Protein AF-A0A365TZ53-F1 (afdb_monomer_lite)

pLDDT: mean 86.28, std 13.69, range [28.16, 98.56]

Structure (mmCIF, N/CA/C/O backbone):
data_AF-A0A365TZ53-F1
#
_entry.id   AF-A0A365TZ53-F1
#
loop_
_atom_site.group_PDB
_atom_site.id
_atom_site.type_symbol
_atom_site.label_atom_id
_atom_site.label_alt_id
_atom_site.label_comp_id
_atom_site.label_asym_id
_atom_site.label_entity_id
_atom_site.label_seq_id
_atom_site.pdbx_PDB_ins_code
_atom_site.Cartn_x
_atom_site.Cartn_y
_atom_site.Cartn_z
_atom_site.occupancy
_atom_site.B_iso_or_equiv
_atom_site.auth_seq_id
_atom_site.auth_comp_id
_atom_site.auth_asym_id
_atom_site.auth_atom_id
_atom_site.pdbx_PDB_model_num
ATOM 1 N N . MET A 1 1 ? 43.943 -2.131 -3.202 1.00 37.88 1 MET A N 1
ATOM 2 C CA . MET A 1 1 ? 43.616 -3.033 -2.078 1.00 37.88 1 MET A CA 1
ATOM 3 C C . MET A 1 1 ? 43.743 -2.268 -0.768 1.00 37.88 1 MET A C 1
ATOM 5 O O . MET A 1 1 ? 44.854 -2.042 -0.313 1.00 37.88 1 MET A O 1
ATOM 9 N N . ALA A 1 2 ? 42.610 -1.865 -0.199 1.00 28.16 2 ALA A N 1
ATOM 10 C CA . ALA A 1 2 ? 42.434 -1.508 1.206 1.00 28.16 2 ALA A CA 1
ATOM 11 C C . ALA A 1 2 ? 41.102 -2.159 1.601 1.00 28.16 2 ALA A C 1
ATOM 13 O O . ALA A 1 2 ? 40.109 -1.973 0.902 1.00 28.16 2 ALA A O 1
ATOM 14 N N . GLY A 1 3 ? 41.102 -3.042 2.599 1.00 33.34 3 GLY A N 1
ATOM 15 C CA . GLY A 1 3 ? 39.885 -3.739 3.009 1.00 33.34 3 GLY A CA 1
ATOM 16 C C . GLY A 1 3 ? 38.902 -2.746 3.621 1.00 33.34 3 GLY A C 1
ATOM 17 O O . GLY A 1 3 ? 39.267 -2.053 4.568 1.00 33.34 3 GLY A O 1
ATOM 18 N N . ASN A 1 4 ? 37.674 -2.677 3.098 1.00 44.00 4 ASN A N 1
ATOM 19 C CA . ASN A 1 4 ? 36.584 -1.937 3.734 1.00 44.00 4 ASN A CA 1
ATOM 20 C C . ASN A 1 4 ? 36.243 -2.628 5.057 1.00 44.00 4 ASN A C 1
ATOM 22 O O . ASN A 1 4 ? 35.472 -3.585 5.094 1.00 44.00 4 ASN A O 1
ATOM 26 N N . GLY A 1 5 ? 36.868 -2.185 6.144 1.00 55.41 5 GLY A N 1
ATOM 27 C CA . GLY A 1 5 ? 36.480 -2.622 7.473 1.00 55.41 5 GLY A CA 1
ATOM 28 C C . GLY A 1 5 ? 35.116 -2.034 7.839 1.00 55.41 5 GLY A C 1
ATOM 29 O O . GLY A 1 5 ? 34.818 -0.883 7.527 1.00 55.41 5 GLY A O 1
ATOM 30 N N . HIS A 1 6 ? 34.272 -2.832 8.487 1.00 67.75 6 HIS A N 1
ATOM 31 C CA . HIS A 1 6 ? 32.949 -2.399 8.942 1.00 67.75 6 HIS A CA 1
ATOM 32 C C . HIS A 1 6 ? 32.970 -2.072 10.442 1.00 67.75 6 HIS A C 1
ATOM 34 O O . HIS A 1 6 ? 33.691 -2.703 11.220 1.00 67.75 6 HIS A O 1
ATOM 40 N N . TYR A 1 7 ? 32.157 -1.097 10.851 1.00 76.75 7 TYR A N 1
ATOM 41 C CA . TYR A 1 7 ? 31.956 -0.717 12.251 1.00 76.75 7 TYR A CA 1
ATOM 42 C C . TYR A 1 7 ? 30.793 -1.504 12.872 1.00 76.75 7 TYR A C 1
ATOM 44 O O . TYR A 1 7 ? 29.773 -1.740 12.225 1.00 76.75 7 TYR A O 1
ATOM 52 N N . ASP A 1 8 ? 30.941 -1.918 14.132 1.00 81.62 8 ASP A N 1
ATOM 53 C CA . ASP A 1 8 ? 29.906 -2.639 14.881 1.00 81.62 8 ASP A CA 1
ATOM 54 C C . ASP A 1 8 ? 28.894 -1.648 15.485 1.00 81.62 8 ASP A C 1
ATOM 56 O O . ASP A 1 8 ? 29.229 -0.856 16.367 1.00 81.62 8 ASP A O 1
ATOM 60 N N . ALA A 1 9 ? 27.647 -1.696 15.011 1.00 81.69 9 ALA A N 1
ATOM 61 C CA . ALA A 1 9 ? 26.594 -0.768 15.417 1.00 81.69 9 ALA A CA 1
ATOM 62 C C . ALA A 1 9 ? 26.295 -0.794 16.923 1.00 81.69 9 ALA A C 1
ATOM 64 O O . ALA A 1 9 ? 26.069 0.258 17.525 1.00 81.69 9 ALA A O 1
ATOM 65 N N . ASP A 1 10 ? 26.306 -1.972 17.546 1.00 82.69 10 ASP A N 1
ATOM 66 C CA . ASP A 1 10 ? 26.001 -2.105 18.971 1.00 82.69 10 ASP A CA 1
ATOM 67 C C . ASP A 1 10 ? 27.149 -1.561 19.815 1.00 82.69 10 ASP A C 1
ATOM 69 O O . ASP A 1 10 ? 26.932 -0.916 20.847 1.00 82.69 10 ASP A O 1
ATOM 73 N N . ARG A 1 11 ? 28.382 -1.737 19.330 1.00 85.19 11 ARG A N 1
ATOM 74 C CA . ARG A 1 11 ? 29.566 -1.146 19.949 1.00 85.19 11 ARG A CA 1
ATOM 75 C C . ARG A 1 11 ? 29.538 0.378 19.884 1.00 85.19 11 ARG A C 1
ATOM 77 O O . ARG A 1 11 ? 29.739 1.019 20.915 1.00 85.19 11 ARG A O 1
ATOM 84 N N . ILE A 1 12 ? 29.223 0.952 18.721 1.00 89.00 12 ILE A N 1
ATOM 85 C CA . ILE A 1 12 ? 29.083 2.407 18.558 1.00 89.00 12 ILE A CA 1
ATOM 86 C C . ILE A 1 12 ? 27.975 2.953 19.466 1.00 89.00 12 ILE A C 1
ATOM 88 O O . ILE A 1 12 ? 28.206 3.904 20.211 1.00 89.00 12 ILE A O 1
ATOM 92 N N . ARG A 1 13 ? 26.801 2.311 19.513 1.00 90.31 13 ARG A N 1
ATOM 93 C CA . ARG A 1 13 ? 25.719 2.716 20.430 1.00 90.31 13 ARG A CA 1
ATOM 94 C C . ARG A 1 13 ? 26.116 2.627 21.898 1.00 90.31 13 ARG A C 1
ATOM 96 O O . ARG A 1 13 ? 25.685 3.451 22.700 1.00 90.31 13 ARG A O 1
ATOM 103 N N . GLN A 1 14 ? 26.941 1.652 22.269 1.00 89.44 14 GLN A N 1
ATOM 104 C CA . GLN A 1 14 ? 27.457 1.551 23.630 1.00 89.44 14 GLN A CA 1
ATOM 105 C C . GLN A 1 14 ? 28.430 2.694 23.958 1.00 89.44 14 GLN A C 1
ATOM 107 O O . GLN A 1 14 ? 28.375 3.228 25.067 1.00 89.44 14 GLN A O 1
ATOM 112 N N . LEU A 1 15 ? 29.279 3.106 23.010 1.00 91.44 15 LEU A N 1
ATOM 113 C CA . LEU A 1 15 ? 30.149 4.277 23.168 1.00 91.44 15 LEU A CA 1
ATOM 114 C C . LEU A 1 15 ? 29.340 5.573 23.309 1.00 91.44 15 LEU A C 1
ATOM 116 O O . LEU A 1 15 ? 29.711 6.430 24.113 1.00 91.44 15 LEU A O 1
ATOM 120 N N . LEU A 1 16 ? 28.212 5.682 22.602 1.00 92.75 16 LEU A N 1
ATOM 121 C CA . LEU A 1 16 ? 27.278 6.815 22.652 1.00 92.75 16 LEU A CA 1
ATOM 122 C C . LEU A 1 16 ? 26.407 6.874 23.920 1.00 92.75 16 LEU A C 1
ATOM 124 O O . LEU A 1 16 ? 25.492 7.684 23.992 1.00 92.75 16 LEU A O 1
ATOM 128 N N . LYS A 1 17 ? 26.699 6.066 24.946 1.00 89.50 17 LYS A N 1
ATOM 129 C CA . LYS A 1 17 ? 26.143 6.246 26.301 1.00 89.50 17 LYS A CA 1
ATOM 130 C C . LYS A 1 17 ? 27.021 7.117 27.200 1.00 89.50 17 LYS A C 1
ATOM 132 O O . LYS A 1 17 ? 26.590 7.509 28.281 1.00 89.50 17 LYS A O 1
ATOM 137 N N . SER A 1 18 ? 28.260 7.390 26.786 1.00 92.38 18 SER A N 1
ATOM 138 C CA . SER A 1 18 ? 29.190 8.250 27.520 1.00 92.38 18 SER A CA 1
ATOM 139 C C . SER A 1 18 ? 28.949 9.717 27.172 1.00 92.38 18 SER A C 1
ATOM 141 O O . SER A 1 18 ? 29.018 10.080 26.000 1.00 92.38 18 SER A O 1
ATOM 143 N N . GLU A 1 19 ? 28.748 10.572 28.181 1.00 91.75 19 GLU A N 1
ATOM 144 C CA . GLU A 1 19 ? 28.551 12.021 27.995 1.00 91.75 19 GLU A CA 1
ATOM 145 C C . GLU A 1 19 ? 29.673 12.651 27.148 1.00 91.75 19 GLU A C 1
ATOM 147 O O . GLU A 1 19 ? 29.397 13.478 26.284 1.00 91.75 19 GLU A O 1
ATOM 152 N N . GLY A 1 20 ? 30.930 12.230 27.334 1.00 92.19 20 GLY A N 1
ATOM 153 C CA . GLY A 1 20 ? 32.063 12.757 26.564 1.00 92.19 20 GLY A CA 1
ATOM 154 C C . GLY A 1 20 ? 32.013 12.404 25.074 1.00 92.19 20 GLY A C 1
ATOM 155 O O . GLY A 1 20 ? 32.327 13.240 24.231 1.00 92.19 20 GLY A O 1
ATOM 156 N N . ASN A 1 21 ? 31.567 11.191 24.740 1.00 95.44 21 ASN A N 1
ATOM 157 C CA . ASN A 1 21 ? 31.425 10.756 23.348 1.00 95.44 21 ASN A CA 1
ATOM 158 C C . ASN A 1 21 ? 30.207 11.400 22.688 1.00 95.44 21 ASN A C 1
ATOM 160 O O . ASN A 1 21 ? 30.289 11.830 21.544 1.00 95.44 21 ASN A O 1
ATOM 164 N N . ILE A 1 22 ? 29.100 11.506 23.429 1.00 95.56 22 ILE A N 1
ATOM 165 C CA . ILE A 1 22 ? 27.894 12.202 22.979 1.00 95.56 22 ILE A CA 1
ATOM 166 C C . ILE A 1 22 ? 28.233 13.644 22.597 1.00 95.56 22 ILE A C 1
ATOM 168 O O . ILE A 1 22 ? 27.906 14.077 21.497 1.00 95.56 22 ILE A O 1
ATOM 172 N N . ARG A 1 23 ? 28.937 14.367 23.478 1.00 93.56 23 ARG A N 1
ATOM 173 C CA . ARG A 1 23 ? 29.380 15.740 23.209 1.00 93.56 23 ARG A CA 1
ATOM 174 C C . ARG A 1 23 ? 30.234 15.833 21.962 1.00 93.56 23 ARG A C 1
ATOM 176 O O . ARG A 1 23 ? 29.958 16.672 21.128 1.00 93.56 23 ARG A O 1
ATOM 183 N N . ARG A 1 24 ? 31.200 14.928 21.791 1.00 95.12 24 ARG A N 1
ATOM 184 C CA . ARG A 1 24 ? 32.064 14.926 20.605 1.00 95.12 24 ARG A CA 1
ATOM 185 C C . ARG A 1 24 ? 31.270 14.802 19.301 1.00 95.12 24 ARG A C 1
ATOM 187 O O . ARG A 1 24 ? 31.608 15.469 18.334 1.00 95.12 24 ARG A O 1
ATOM 194 N N . VAL A 1 25 ? 30.221 13.976 19.278 1.00 95.81 25 VAL A N 1
ATOM 195 C CA . VAL A 1 25 ? 29.341 13.856 18.102 1.00 95.81 25 VAL A CA 1
ATOM 196 C C . VAL A 1 25 ? 28.477 15.102 17.915 1.00 95.81 25 VAL A C 1
ATOM 198 O O . VAL A 1 25 ? 28.314 15.568 16.796 1.00 95.81 25 VAL A O 1
ATOM 201 N N . ILE A 1 26 ? 27.943 15.670 18.994 1.00 94.69 26 ILE A N 1
ATOM 202 C CA . ILE A 1 26 ? 27.127 16.892 18.934 1.00 94.69 26 ILE A CA 1
ATOM 203 C C . ILE A 1 26 ? 27.960 18.093 18.468 1.00 94.69 26 ILE A C 1
ATOM 205 O O . ILE A 1 26 ? 27.491 18.860 17.633 1.00 94.69 26 ILE A O 1
ATOM 209 N N . ASP A 1 27 ? 29.191 18.225 18.958 1.00 94.12 27 ASP A N 1
ATOM 210 C CA . ASP A 1 27 ? 30.124 19.281 18.566 1.00 94.12 27 ASP A CA 1
ATOM 211 C C . ASP A 1 27 ? 30.496 19.162 17.075 1.00 94.12 27 ASP A C 1
ATOM 213 O O . ASP A 1 27 ? 30.586 20.180 16.394 1.00 94.12 27 ASP A O 1
ATOM 217 N N . ASP A 1 28 ? 30.653 17.938 16.547 1.00 95.44 28 ASP A N 1
ATOM 218 C CA . ASP A 1 28 ? 30.864 17.693 15.109 1.00 95.44 28 ASP A CA 1
ATOM 219 C C . ASP A 1 28 ? 29.646 18.092 14.262 1.00 95.44 28 ASP A C 1
ATOM 221 O O . ASP A 1 28 ? 29.797 18.691 13.194 1.00 95.44 28 ASP A O 1
ATOM 225 N N . LEU A 1 29 ? 28.439 17.748 14.720 1.00 93.94 29 LEU A N 1
ATOM 226 C CA . LEU A 1 29 ? 27.211 17.963 13.955 1.00 93.94 29 LEU A CA 1
ATOM 227 C C . LEU A 1 29 ? 26.726 19.411 13.981 1.00 93.94 29 LEU A C 1
ATOM 229 O O . LEU A 1 29 ? 26.375 19.948 12.934 1.00 93.94 29 LEU A O 1
ATOM 233 N N . TYR A 1 30 ? 26.689 20.018 15.163 1.00 93.88 30 TYR A N 1
ATOM 234 C CA . TYR A 1 30 ? 25.961 21.266 15.403 1.00 93.88 30 TYR A CA 1
ATOM 235 C C . TYR A 1 30 ? 26.864 22.404 15.883 1.00 93.88 30 TYR A C 1
ATOM 237 O O . TYR A 1 30 ? 26.489 23.568 15.773 1.00 93.88 30 TYR A O 1
ATOM 245 N N . GLY A 1 31 ? 28.053 22.093 16.412 1.00 88.88 31 GLY A N 1
ATOM 246 C CA . GLY A 1 31 ? 29.018 23.085 16.883 1.00 88.88 31 GLY A CA 1
ATOM 247 C C . GLY A 1 31 ? 28.375 24.181 17.754 1.00 88.88 31 GLY A C 1
ATOM 248 O O . GLY A 1 31 ? 27.811 23.863 18.802 1.00 88.88 31 GLY A O 1
ATOM 249 N N . PRO A 1 32 ? 28.443 25.468 17.355 1.00 85.50 32 PRO A N 1
ATOM 250 C CA . PRO A 1 32 ? 27.939 26.584 18.157 1.00 85.50 32 PRO A CA 1
ATOM 251 C C . PRO A 1 32 ? 26.409 26.636 18.292 1.00 85.50 32 PRO A C 1
ATOM 253 O O . PRO A 1 32 ? 25.921 27.341 19.174 1.00 85.50 32 PRO A O 1
ATOM 256 N N . ASP A 1 33 ? 25.656 25.909 17.461 1.00 86.75 33 ASP A N 1
ATOM 257 C CA . ASP A 1 33 ? 24.188 25.892 17.525 1.00 86.75 33 ASP A CA 1
ATOM 258 C C . ASP A 1 33 ? 23.662 25.106 18.736 1.00 86.75 33 ASP A C 1
ATOM 260 O O . ASP A 1 33 ? 22.537 25.324 19.186 1.00 86.75 33 ASP A O 1
ATOM 264 N N . ALA A 1 34 ? 24.475 24.198 19.284 1.00 90.44 34 ALA A N 1
ATOM 265 C CA . ALA A 1 34 ? 24.116 23.364 20.422 1.00 90.44 34 ALA A CA 1
ATOM 266 C C . ALA A 1 34 ? 24.244 24.119 21.754 1.00 90.44 34 ALA A C 1
ATOM 268 O O . ALA A 1 34 ? 25.343 24.401 22.237 1.00 90.44 34 ALA A O 1
ATOM 269 N N . VAL A 1 35 ? 23.111 24.368 22.418 1.00 91.75 35 VAL A N 1
ATOM 270 C CA . VAL A 1 35 ? 23.088 24.986 23.752 1.00 91.75 35 VAL A CA 1
ATOM 271 C C . VAL A 1 35 ? 23.065 23.903 24.825 1.00 91.75 35 VAL A C 1
ATOM 273 O O . VAL A 1 35 ? 22.167 23.063 24.870 1.00 91.75 35 VAL A O 1
ATOM 276 N N . TYR A 1 36 ? 24.060 23.915 25.714 1.00 91.94 36 TYR A N 1
ATOM 277 C CA . TYR A 1 36 ? 24.185 22.927 26.782 1.00 91.94 36 TYR A CA 1
ATOM 278 C C . TYR A 1 36 ? 23.600 23.413 28.113 1.00 91.94 36 TYR A C 1
ATOM 280 O O . TYR A 1 36 ? 24.093 24.375 28.705 1.00 91.94 36 TYR A O 1
ATOM 288 N N . ASP A 1 37 ? 22.632 22.664 28.649 1.00 88.12 37 ASP A N 1
ATOM 289 C CA . ASP A 1 37 ? 22.148 22.834 30.017 1.00 88.12 37 ASP A CA 1
ATOM 290 C C . ASP A 1 37 ? 22.819 21.832 30.970 1.00 88.12 37 ASP A C 1
ATOM 292 O O . ASP A 1 37 ? 22.503 20.636 31.034 1.00 88.12 37 ASP A O 1
ATOM 296 N N . ALA A 1 38 ? 23.738 22.361 31.782 1.00 82.56 38 ALA A N 1
ATOM 297 C CA . ALA A 1 38 ? 24.480 21.593 32.771 1.00 82.56 38 ALA A CA 1
ATOM 298 C C . ALA A 1 38 ? 23.635 20.994 33.895 1.00 82.56 38 ALA A C 1
ATOM 300 O O . ALA A 1 38 ? 24.046 19.987 34.480 1.00 82.56 38 ALA A O 1
ATOM 301 N N . ARG A 1 39 ? 22.477 21.587 34.199 1.00 82.69 39 ARG A N 1
ATOM 302 C CA . ARG A 1 39 ? 21.605 21.133 35.286 1.00 82.69 39 ARG A CA 1
ATOM 303 C C . ARG A 1 39 ? 20.734 19.968 34.842 1.00 82.69 39 ARG A C 1
ATOM 305 O O . ARG A 1 39 ? 20.627 18.990 35.576 1.00 82.69 39 ARG A O 1
ATOM 312 N N . SER A 1 40 ? 20.136 20.059 33.656 1.00 82.94 40 SER A N 1
ATOM 313 C CA . SER A 1 40 ? 19.247 19.015 33.131 1.00 82.94 40 SER A CA 1
ATOM 314 C C . SER A 1 40 ? 19.975 17.913 32.356 1.00 82.94 40 SER A C 1
ATOM 316 O O . SER A 1 40 ? 19.369 16.882 32.062 1.00 82.94 40 SER A O 1
ATOM 318 N N . LYS A 1 41 ? 21.277 18.083 32.073 1.00 90.50 41 LYS A N 1
ATOM 319 C CA . LYS A 1 41 ? 22.076 17.150 31.256 1.00 90.50 41 LYS A CA 1
ATOM 320 C C . LYS A 1 41 ? 21.457 16.939 29.872 1.00 90.50 41 LYS A C 1
ATOM 322 O O . LYS A 1 41 ? 21.438 15.824 29.350 1.00 90.50 41 LYS A O 1
ATOM 327 N N . VAL A 1 42 ? 20.966 18.029 29.292 1.00 91.94 42 VAL A N 1
ATOM 328 C CA . VAL A 1 42 ? 20.334 18.079 27.973 1.00 91.94 42 VAL A CA 1
ATOM 329 C C . VAL A 1 42 ? 21.062 19.101 27.107 1.00 91.94 42 VAL A C 1
ATOM 331 O O . VAL A 1 42 ? 21.577 20.104 27.603 1.00 91.94 42 VAL A O 1
ATOM 334 N N . ILE A 1 43 ? 21.112 18.825 25.810 1.00 93.19 43 ILE A N 1
ATOM 335 C CA . ILE A 1 43 ? 21.489 19.788 24.778 1.00 93.19 43 ILE A CA 1
ATOM 336 C C . ILE A 1 43 ? 20.251 20.151 23.974 1.00 93.19 43 ILE A C 1
ATOM 338 O O . ILE A 1 43 ? 19.441 19.274 23.674 1.00 93.19 43 ILE A O 1
ATOM 342 N N . THR A 1 44 ? 20.105 21.427 23.642 1.00 92.69 44 THR A N 1
ATOM 343 C CA . THR A 1 44 ? 18.982 21.939 22.863 1.00 92.69 44 THR A CA 1
ATOM 344 C C . THR A 1 44 ? 19.444 22.578 21.559 1.00 92.69 44 THR A C 1
ATOM 346 O O . THR A 1 44 ? 20.442 23.2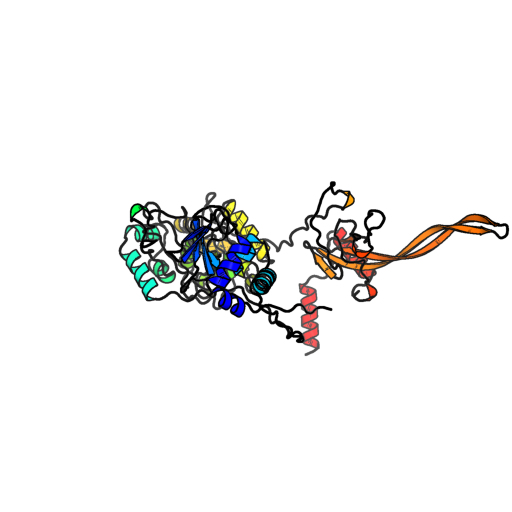99 21.552 1.00 92.69 44 THR A O 1
ATOM 349 N N . ILE A 1 45 ? 18.704 22.303 20.487 1.00 91.81 45 ILE A N 1
ATOM 350 C CA . ILE A 1 45 ? 18.869 22.851 19.133 1.00 91.81 45 ILE A CA 1
ATOM 351 C C . ILE A 1 45 ? 17.484 23.138 18.522 1.00 91.81 45 ILE A C 1
ATOM 353 O O . ILE A 1 45 ? 16.454 22.705 19.058 1.00 91.81 45 ILE A O 1
ATOM 357 N N . ALA A 1 46 ? 17.434 23.902 17.429 1.00 85.31 46 ALA A N 1
ATOM 358 C CA . ALA A 1 46 ? 16.182 24.272 16.771 1.00 85.31 46 ALA A CA 1
ATOM 359 C C . ALA A 1 46 ? 15.451 23.058 16.195 1.00 85.31 46 ALA A C 1
ATOM 361 O O . ALA A 1 46 ? 14.266 22.920 16.459 1.00 85.31 46 ALA A O 1
ATOM 362 N N . ASP A 1 47 ? 16.149 22.175 15.487 1.00 87.75 47 ASP A N 1
ATOM 363 C CA . ASP A 1 47 ? 15.645 20.879 15.026 1.00 87.75 47 ASP A CA 1
ATOM 364 C C . ASP A 1 47 ? 16.808 19.881 14.851 1.00 87.75 47 ASP A C 1
ATOM 366 O O . ASP A 1 47 ? 17.956 20.195 15.171 1.00 87.75 47 ASP A O 1
ATOM 370 N N . VAL A 1 48 ? 16.543 18.655 14.381 1.00 89.81 48 VAL A N 1
ATOM 371 C CA . VAL A 1 48 ? 17.599 17.639 14.169 1.00 89.81 48 VAL A CA 1
ATOM 372 C C . VAL A 1 48 ? 18.633 18.023 13.097 1.00 89.81 48 VAL A C 1
ATOM 374 O O . VAL A 1 48 ? 19.704 17.433 13.065 1.00 89.81 48 VAL A O 1
ATOM 377 N N . LEU A 1 49 ? 18.352 18.982 12.211 1.00 89.62 49 LEU A N 1
ATOM 378 C CA . LEU A 1 49 ? 19.315 19.478 11.221 1.00 89.62 49 LEU A CA 1
ATOM 379 C C . LEU A 1 49 ? 20.236 20.565 11.796 1.00 89.62 49 LEU A C 1
ATOM 381 O O . LEU A 1 49 ? 21.272 20.849 11.196 1.00 89.62 49 LEU A O 1
ATOM 385 N N . GLY A 1 50 ? 19.905 21.128 12.962 1.00 85.94 50 GLY A N 1
ATOM 386 C CA . GLY A 1 50 ? 20.710 22.123 13.673 1.00 85.94 50 GLY A CA 1
ATOM 387 C C . GLY A 1 50 ? 19.998 23.466 13.830 1.00 85.94 50 GLY A C 1
ATOM 388 O O . GLY A 1 50 ? 18.774 23.545 13.783 1.00 85.94 50 GLY A O 1
ATOM 389 N N . GLY A 1 51 ? 20.762 24.537 14.054 1.00 84.75 51 GLY A N 1
ATOM 390 C CA . GLY A 1 51 ? 20.233 25.881 14.290 1.00 84.75 51 GLY A CA 1
ATOM 391 C C . GLY A 1 51 ? 19.928 26.200 15.759 1.00 84.75 51 GLY A C 1
ATOM 392 O O . GLY A 1 51 ? 19.715 25.325 16.599 1.00 84.75 51 GLY A O 1
ATOM 393 N N . SER A 1 52 ? 19.899 27.496 16.077 1.00 83.00 52 SER A N 1
ATOM 394 C CA . SER A 1 52 ? 19.630 28.000 17.430 1.00 83.00 52 SER A CA 1
ATOM 395 C C . SER A 1 52 ? 18.154 27.850 17.810 1.00 83.00 52 SER A C 1
ATOM 397 O O . SER A 1 52 ? 17.286 28.488 17.213 1.00 83.00 52 SER A O 1
ATOM 399 N N . GLY A 1 53 ? 17.856 27.046 18.830 1.00 83.62 53 GLY A N 1
ATOM 400 C CA . GLY A 1 53 ? 16.496 26.872 19.340 1.00 83.62 53 GLY A CA 1
ATOM 401 C C . GLY A 1 53 ? 16.392 25.825 20.448 1.00 83.62 53 GLY A C 1
ATOM 402 O O . GLY A 1 53 ? 17.396 25.279 20.902 1.00 83.62 53 GLY A O 1
ATOM 403 N N . GLU A 1 54 ? 15.163 25.564 20.902 1.00 86.00 54 GLU A N 1
ATOM 404 C CA . GLU A 1 54 ? 14.894 24.685 22.055 1.00 86.00 54 GLU A CA 1
ATOM 405 C C . GLU A 1 54 ? 13.954 23.502 21.757 1.00 86.00 54 GLU A C 1
ATOM 407 O O . GLU A 1 54 ? 13.555 22.774 22.676 1.00 86.00 54 GLU A O 1
ATOM 412 N N . SER A 1 55 ? 13.574 23.311 20.489 1.00 85.19 55 SER A N 1
ATOM 413 C CA . SER A 1 55 ? 12.578 22.304 20.100 1.00 85.19 55 SER A CA 1
ATOM 414 C C . SER A 1 55 ? 13.151 20.892 20.072 1.00 85.19 55 SER A C 1
ATOM 416 O O . SER A 1 55 ? 12.481 19.961 20.516 1.00 85.19 55 SER A O 1
ATOM 418 N N . CYS A 1 56 ? 14.390 20.709 19.620 1.00 90.75 56 CYS A N 1
ATOM 419 C CA . CYS A 1 56 ? 15.051 19.414 19.641 1.00 90.75 56 CYS A CA 1
ATOM 420 C C . CYS A 1 56 ? 15.969 19.300 20.856 1.00 90.75 56 CYS A C 1
ATOM 422 O O . CYS A 1 56 ? 16.821 20.151 21.109 1.00 90.75 56 CYS A O 1
ATOM 424 N N . LYS A 1 57 ? 15.756 18.243 21.646 1.00 94.62 57 LYS A N 1
ATOM 425 C CA . LYS A 1 57 ? 16.463 17.980 22.901 1.00 94.62 57 LYS A CA 1
ATOM 426 C C . LYS A 1 57 ? 17.222 16.668 22.818 1.00 94.62 57 LYS A C 1
ATOM 428 O O . LYS A 1 57 ? 16.616 15.633 22.548 1.00 94.62 57 LYS A O 1
ATOM 433 N N . ILE A 1 58 ? 18.517 16.697 23.121 1.00 94.94 58 ILE A N 1
ATOM 434 C CA . ILE A 1 58 ? 19.406 15.533 23.153 1.00 94.94 58 ILE A CA 1
ATOM 435 C C . ILE A 1 58 ? 19.822 15.248 24.595 1.00 94.94 58 ILE A C 1
ATOM 437 O O . ILE A 1 58 ? 20.368 16.116 25.276 1.00 94.94 58 ILE A O 1
ATOM 441 N N . GLN A 1 59 ? 19.586 14.030 25.073 1.00 95.25 59 GLN A N 1
ATOM 442 C CA . GLN A 1 59 ? 19.925 13.647 26.442 1.00 95.25 59 GLN A CA 1
ATOM 443 C C . GLN A 1 59 ? 21.392 13.197 26.541 1.00 95.25 59 GLN A C 1
ATOM 445 O O . GLN A 1 59 ? 21.841 12.329 25.791 1.00 95.25 59 GLN A O 1
ATOM 450 N N . LEU A 1 60 ? 22.133 13.724 27.519 1.00 92.56 60 LEU A N 1
ATOM 451 C CA . LEU A 1 60 ? 23.545 13.379 27.737 1.00 92.56 60 LEU A CA 1
ATOM 452 C C . LEU A 1 60 ? 23.776 12.216 28.713 1.00 92.56 60 LEU A C 1
ATOM 454 O O . LEU A 1 60 ? 24.896 11.724 28.825 1.00 92.56 60 LEU A O 1
ATOM 458 N N . SER A 1 61 ? 22.753 11.799 29.462 1.00 89.38 61 SER A N 1
ATOM 459 C CA . SER A 1 61 ? 22.890 10.819 30.546 1.00 89.38 61 SER A CA 1
ATOM 460 C C . SER A 1 61 ? 21.608 10.014 30.802 1.00 89.38 61 SER A C 1
ATOM 462 O O . SER A 1 61 ? 20.529 10.335 30.308 1.00 89.38 61 SER A O 1
ATOM 464 N N . GLY A 1 62 ? 21.724 8.939 31.586 1.00 84.88 62 GLY A N 1
ATOM 465 C CA . GLY A 1 62 ? 20.598 8.073 31.948 1.00 84.88 62 GLY A CA 1
ATOM 466 C C . GLY A 1 62 ? 20.166 7.120 30.829 1.00 84.88 62 GLY A C 1
ATOM 467 O O . GLY A 1 62 ? 20.896 6.881 29.870 1.00 84.88 62 GLY A O 1
ATOM 468 N N . THR A 1 63 ? 18.963 6.556 30.953 1.00 84.00 63 THR A N 1
ATOM 469 C CA . THR A 1 63 ? 18.425 5.540 30.024 1.00 84.00 63 THR A CA 1
ATOM 470 C C . THR A 1 63 ? 18.305 6.037 28.580 1.00 84.00 63 THR A C 1
ATOM 472 O O . THR A 1 63 ? 18.335 5.235 27.650 1.00 84.00 63 THR A O 1
ATOM 475 N N . TYR A 1 64 ? 18.197 7.354 28.389 1.00 88.31 64 TYR A N 1
ATOM 476 C CA . TYR A 1 64 ? 18.051 7.994 27.081 1.00 88.31 64 TYR A CA 1
ATOM 477 C C . TYR A 1 64 ? 19.337 8.666 26.583 1.00 88.31 64 TYR A C 1
ATOM 479 O O . TYR A 1 64 ? 19.280 9.389 25.595 1.00 88.31 64 TYR A O 1
ATOM 487 N N . ALA A 1 65 ? 20.484 8.436 27.234 1.00 91.81 65 ALA A N 1
ATOM 488 C CA . ALA A 1 65 ? 21.766 8.998 26.812 1.00 91.81 65 ALA A CA 1
ATOM 489 C C . ALA A 1 65 ? 22.032 8.737 25.317 1.00 91.81 65 ALA A C 1
ATOM 491 O O . ALA A 1 65 ? 21.907 7.603 24.849 1.00 91.81 65 ALA A O 1
ATOM 492 N N . GLY A 1 66 ? 22.372 9.796 24.582 1.00 90.56 66 GLY A N 1
ATOM 493 C CA . GLY A 1 66 ? 22.652 9.740 23.148 1.00 90.56 66 GLY A CA 1
ATOM 494 C C . GLY A 1 66 ? 21.406 9.659 22.263 1.00 90.56 66 GLY A C 1
ATOM 495 O O . GLY A 1 66 ? 21.527 9.334 21.083 1.00 90.56 66 GLY A O 1
ATOM 496 N N . ARG A 1 67 ? 20.213 9.930 22.810 1.00 94.81 67 ARG A N 1
ATOM 497 C CA . ARG A 1 67 ? 18.965 10.045 22.045 1.00 94.81 67 ARG A CA 1
ATOM 498 C C . ARG A 1 67 ? 18.473 11.475 21.992 1.00 94.81 67 ARG A C 1
ATOM 500 O O . ARG A 1 67 ? 18.630 12.223 22.959 1.00 94.81 67 ARG A O 1
ATOM 507 N N . PHE A 1 68 ? 17.829 11.809 20.883 1.00 94.38 68 PHE A N 1
ATOM 508 C CA . PHE A 1 68 ? 17.180 13.092 20.682 1.00 94.38 68 PHE A CA 1
ATOM 509 C C . PHE A 1 68 ? 15.668 12.943 20.514 1.00 94.38 68 PHE A C 1
ATOM 511 O O . PHE A 1 68 ? 15.157 11.894 20.103 1.00 94.38 68 PHE A O 1
ATOM 518 N N . ARG A 1 69 ? 14.956 14.020 20.837 1.00 91.81 69 ARG A N 1
ATOM 519 C CA . ARG A 1 69 ? 13.535 14.195 20.555 1.00 91.81 69 ARG A CA 1
ATOM 520 C C . ARG A 1 69 ? 13.262 15.639 20.172 1.00 91.81 69 ARG A C 1
ATOM 522 O O . ARG A 1 69 ? 13.597 16.541 20.935 1.00 91.81 69 ARG A O 1
ATOM 529 N N . ASP A 1 70 ? 12.614 15.820 19.035 1.00 84.06 70 ASP A N 1
ATOM 530 C CA . ASP A 1 70 ? 12.130 17.097 18.542 1.00 84.06 70 ASP A CA 1
ATOM 531 C C . ASP A 1 70 ? 10.628 17.235 18.798 1.00 84.06 70 ASP A C 1
ATOM 533 O O . ASP A 1 70 ? 9.834 16.358 18.454 1.00 84.06 70 ASP A O 1
ATOM 537 N N . PHE A 1 71 ? 10.238 18.325 19.455 1.00 79.75 71 PHE A N 1
ATOM 538 C CA . PHE A 1 71 ? 8.849 18.614 19.804 1.00 79.75 71 PHE A CA 1
ATOM 539 C C . PHE A 1 71 ? 8.095 19.388 18.708 1.00 79.75 71 PHE A C 1
ATOM 541 O O . PHE A 1 71 ? 6.875 19.532 18.814 1.00 79.75 71 PHE A O 1
ATOM 548 N N . ASN A 1 72 ? 8.784 19.855 17.662 1.00 77.44 72 ASN A N 1
ATOM 549 C CA . ASN A 1 72 ? 8.215 20.566 16.517 1.00 77.44 72 ASN A CA 1
ATOM 550 C C . ASN A 1 72 ? 9.075 20.366 15.247 1.00 77.44 72 ASN A C 1
ATOM 552 O O . ASN A 1 72 ? 9.647 21.327 14.735 1.00 77.44 72 ASN A O 1
ATOM 556 N N . PRO A 1 73 ? 9.154 19.139 14.697 1.00 72.56 73 PRO A N 1
ATOM 557 C CA . PRO A 1 73 ? 10.198 18.783 13.736 1.00 72.56 73 PRO A CA 1
ATOM 558 C C . PRO A 1 73 ? 10.107 19.438 12.350 1.00 72.56 73 PRO A C 1
ATOM 560 O O . PRO A 1 73 ? 10.964 19.172 11.518 1.00 72.56 73 PRO A O 1
ATOM 563 N N . GLY A 1 74 ? 9.090 20.245 12.028 1.00 59.22 74 GLY A N 1
ATOM 564 C CA . GLY A 1 74 ? 9.036 20.975 10.747 1.00 59.22 74 GLY A CA 1
ATOM 565 C C . GLY A 1 74 ? 9.154 20.115 9.471 1.00 59.22 74 GLY A C 1
ATOM 566 O O . GLY A 1 74 ? 9.478 20.645 8.415 1.00 59.22 74 GLY A O 1
ATOM 567 N N . GLY A 1 75 ? 8.910 18.799 9.552 1.00 64.88 75 GLY A N 1
ATOM 568 C CA . GLY A 1 75 ? 9.125 17.839 8.456 1.00 64.88 75 GLY A CA 1
ATOM 569 C C . GLY A 1 75 ? 10.406 16.994 8.558 1.00 64.88 75 GLY A C 1
ATOM 570 O O . GLY A 1 75 ? 10.621 16.129 7.713 1.00 64.88 75 GLY A O 1
ATOM 571 N N . THR A 1 76 ? 11.225 17.200 9.588 1.00 72.81 76 THR A N 1
ATOM 572 C CA . THR A 1 76 ? 12.402 16.386 9.927 1.00 72.81 76 THR A CA 1
ATOM 573 C C . THR A 1 76 ? 12.046 15.234 10.883 1.00 72.81 76 THR A C 1
ATOM 575 O O . THR A 1 76 ? 10.879 15.002 11.220 1.00 72.81 76 THR A O 1
ATOM 578 N N . ARG A 1 77 ? 13.041 14.445 11.301 1.00 78.62 77 ARG A N 1
ATOM 579 C CA . ARG A 1 77 ? 12.837 13.277 12.167 1.00 78.62 77 ARG A CA 1
ATOM 580 C C . ARG A 1 77 ? 12.460 13.694 13.601 1.00 78.62 77 ARG A C 1
ATOM 582 O O . ARG A 1 77 ? 13.221 14.378 14.268 1.00 78.62 77 ARG A O 1
ATOM 589 N N . GLU A 1 78 ? 11.328 13.194 14.115 1.00 83.06 78 GLU A N 1
ATOM 590 C CA . GLU A 1 78 ? 10.816 13.521 15.468 1.00 83.06 78 GLU A CA 1
ATOM 591 C C . GLU A 1 78 ? 11.682 12.951 16.612 1.00 83.06 78 GLU A C 1
ATOM 593 O O . GLU A 1 78 ? 11.763 13.529 17.692 1.00 83.06 78 GLU A O 1
ATOM 598 N N . SER A 1 79 ? 12.308 11.784 16.433 1.00 90.62 79 SER A N 1
ATOM 599 C CA . SER A 1 79 ? 13.161 11.175 17.467 1.00 90.62 79 SER A CA 1
ATOM 600 C C . SER A 1 79 ? 14.129 10.147 16.886 1.00 90.62 79 SER A C 1
ATOM 602 O O . SER A 1 79 ? 13.850 9.559 15.839 1.00 90.62 79 SER A O 1
ATOM 604 N N . GLY A 1 80 ? 15.240 9.901 17.579 1.00 91.88 80 GLY A N 1
ATOM 605 C CA . GLY A 1 80 ? 16.263 8.939 17.159 1.00 91.88 80 GLY A CA 1
ATOM 606 C C . GLY A 1 80 ? 17.455 8.887 18.113 1.00 91.88 80 GLY A C 1
ATOM 607 O O . GLY A 1 80 ? 17.446 9.517 19.176 1.00 91.88 80 GLY A O 1
ATOM 608 N N . ASP A 1 81 ? 18.476 8.110 17.754 1.00 95.00 81 ASP A N 1
ATOM 609 C CA . ASP A 1 81 ? 19.797 8.167 18.391 1.00 95.00 81 ASP A CA 1
ATOM 610 C C . ASP A 1 81 ? 20.763 9.098 17.628 1.00 95.00 81 ASP A C 1
ATOM 612 O O . ASP A 1 81 ? 20.424 9.678 16.599 1.00 95.00 81 ASP A O 1
ATOM 616 N N . LEU A 1 82 ? 21.974 9.311 18.143 1.00 95.06 82 LEU A N 1
ATOM 617 C CA . LEU A 1 82 ? 22.943 10.182 17.467 1.00 95.06 82 LEU A CA 1
ATOM 618 C C . LEU A 1 82 ? 23.438 9.636 16.120 1.00 95.06 82 LEU A C 1
ATOM 620 O O . LEU A 1 82 ? 23.932 10.422 15.321 1.00 95.06 82 LEU A O 1
ATOM 624 N N . ILE A 1 83 ? 23.300 8.337 15.832 1.00 94.69 83 ILE A N 1
ATOM 625 C CA . ILE A 1 83 ? 23.604 7.801 14.495 1.00 94.69 83 ILE A CA 1
ATOM 626 C C . ILE A 1 83 ? 22.522 8.271 13.524 1.00 94.69 83 ILE A C 1
ATOM 628 O O . ILE A 1 83 ? 22.843 8.737 12.434 1.00 94.69 83 ILE A O 1
ATOM 632 N N . ASP A 1 84 ? 21.258 8.218 13.949 1.00 92.50 84 ASP A N 1
ATOM 633 C CA . ASP A 1 84 ? 20.142 8.772 13.184 1.00 92.50 84 ASP A CA 1
ATOM 634 C C . ASP A 1 84 ? 20.339 10.270 12.914 1.00 92.50 84 ASP A C 1
ATOM 636 O O . ASP A 1 84 ? 20.151 10.715 11.787 1.00 92.50 84 ASP A O 1
ATOM 640 N N . ALA A 1 85 ? 20.785 11.038 13.912 1.00 93.19 85 ALA A N 1
ATOM 641 C CA . ALA A 1 85 ? 21.097 12.456 13.732 1.00 93.19 85 ALA A CA 1
ATOM 642 C C . ALA A 1 85 ? 22.211 12.685 12.691 1.00 93.19 85 ALA A C 1
ATOM 644 O O . ALA A 1 85 ? 22.068 13.535 11.819 1.00 93.19 85 ALA A O 1
ATOM 645 N N . VAL A 1 86 ? 23.292 11.893 12.724 1.00 94.12 86 VAL A N 1
ATOM 646 C CA . VAL A 1 86 ? 24.362 11.960 11.709 1.00 94.12 86 VAL A CA 1
ATOM 647 C C . VAL A 1 86 ? 23.818 11.662 10.313 1.00 94.12 86 VAL A C 1
ATOM 649 O O . VAL A 1 86 ? 24.173 12.362 9.366 1.00 94.12 86 VAL A O 1
ATOM 652 N N . MET A 1 87 ? 22.953 10.654 10.176 1.00 92.00 87 MET A N 1
ATOM 653 C CA . MET A 1 87 ? 22.325 10.325 8.893 1.00 92.00 87 MET A CA 1
ATOM 654 C C . MET A 1 87 ? 21.505 11.497 8.348 1.00 92.00 87 MET A C 1
ATOM 656 O O . MET A 1 87 ? 21.640 11.817 7.171 1.00 92.00 87 MET A O 1
ATOM 660 N N . GLU A 1 88 ? 20.699 12.152 9.187 1.00 89.69 88 GLU A N 1
ATOM 661 C CA . GLU A 1 88 ? 19.865 13.290 8.776 1.00 89.69 88 GLU A CA 1
ATOM 662 C C . GLU A 1 88 ? 20.719 14.521 8.416 1.00 89.69 88 GLU A C 1
ATOM 664 O O . GLU A 1 88 ? 20.593 15.063 7.318 1.00 89.69 88 GLU A O 1
ATOM 669 N N . VAL A 1 89 ? 21.647 14.924 9.294 1.00 91.56 89 VAL A N 1
ATOM 670 C CA . VAL A 1 89 ? 22.477 16.133 9.117 1.00 91.56 89 VAL A CA 1
ATOM 671 C C . VAL A 1 89 ? 23.436 15.996 7.933 1.00 91.56 89 VAL A C 1
ATOM 673 O O . VAL A 1 89 ? 23.622 16.937 7.162 1.00 91.56 89 VAL A O 1
ATOM 676 N N . ARG A 1 90 ? 24.072 14.829 7.778 1.00 87.19 90 ARG A N 1
ATOM 677 C CA . ARG A 1 90 ? 25.096 14.591 6.746 1.00 87.19 90 ARG A CA 1
ATOM 678 C C . ARG A 1 90 ? 24.544 13.918 5.486 1.00 87.19 90 ARG A C 1
ATOM 680 O O . ARG A 1 90 ? 25.301 13.732 4.539 1.00 87.19 90 ARG A O 1
ATOM 687 N N . ARG A 1 91 ? 23.254 13.556 5.463 1.00 86.62 91 ARG A N 1
ATOM 688 C CA . ARG A 1 91 ? 22.595 12.792 4.382 1.00 86.62 91 ARG A CA 1
ATOM 689 C C . ARG A 1 91 ? 23.317 11.483 4.044 1.00 86.62 91 ARG A C 1
ATOM 691 O O . ARG A 1 91 ? 23.444 11.114 2.881 1.00 86.62 91 ARG A O 1
ATOM 698 N N . LEU A 1 92 ? 23.799 10.796 5.077 1.00 87.81 92 LEU A N 1
ATOM 699 C CA . LEU A 1 92 ? 24.559 9.554 4.949 1.00 87.81 92 LEU A CA 1
ATOM 700 C C . LEU A 1 92 ? 23.656 8.329 5.089 1.00 87.81 92 LEU A C 1
ATOM 702 O O . LEU A 1 92 ? 22.703 8.319 5.873 1.00 87.81 92 LEU A O 1
ATOM 706 N N . SER A 1 93 ? 24.000 7.251 4.385 1.00 81.19 93 SER A N 1
ATOM 707 C CA . SER A 1 93 ? 23.432 5.931 4.662 1.00 81.19 93 SER A CA 1
ATOM 708 C C . SER A 1 93 ? 23.891 5.418 6.036 1.00 81.19 93 SER A C 1
ATOM 710 O O . SER A 1 93 ? 24.889 5.869 6.597 1.00 81.19 93 SER A O 1
ATOM 712 N N . PHE A 1 94 ? 23.186 4.434 6.602 1.00 83.00 94 PHE A N 1
ATOM 713 C CA . PHE A 1 94 ? 23.529 3.887 7.921 1.00 83.00 94 PHE A CA 1
ATOM 714 C C . PHE A 1 94 ? 24.982 3.359 8.029 1.00 83.00 94 PHE A C 1
ATOM 716 O O . PHE A 1 94 ? 25.638 3.662 9.027 1.00 83.00 94 PHE A O 1
ATOM 723 N N . PRO A 1 95 ? 25.539 2.623 7.039 1.00 82.81 95 PRO A N 1
ATOM 724 C CA . PRO A 1 95 ? 26.947 2.215 7.072 1.00 82.81 95 PRO A CA 1
ATOM 725 C C . PRO A 1 95 ? 27.932 3.389 7.055 1.00 82.81 95 PRO A C 1
ATOM 727 O O . PRO A 1 95 ? 28.944 3.340 7.751 1.00 82.81 95 PRO A O 1
ATOM 730 N N . GLU A 1 96 ? 27.635 4.442 6.293 1.00 82.88 96 GLU A N 1
ATOM 731 C CA . GLU A 1 96 ? 28.471 5.645 6.212 1.00 82.88 96 GLU A CA 1
ATOM 732 C C . GLU A 1 96 ? 28.400 6.460 7.507 1.00 82.88 96 GLU A C 1
ATOM 734 O O . GLU A 1 96 ? 29.430 6.894 8.014 1.00 82.88 96 GLU A O 1
ATOM 739 N N . ALA A 1 97 ? 27.212 6.591 8.105 1.00 90.06 97 ALA A N 1
ATOM 740 C CA . ALA A 1 97 ? 27.038 7.234 9.405 1.00 90.06 97 ALA A CA 1
ATOM 741 C C . ALA A 1 97 ? 27.759 6.465 10.524 1.00 90.06 97 ALA A C 1
ATOM 743 O O . ALA A 1 97 ? 28.408 7.072 11.375 1.00 90.06 97 ALA A O 1
ATOM 744 N N . LEU A 1 98 ? 27.719 5.127 10.502 1.00 88.69 98 LEU A N 1
ATOM 745 C CA . LEU A 1 98 ? 28.509 4.299 11.417 1.00 88.69 98 LEU A CA 1
ATOM 746 C C . LEU A 1 98 ? 30.013 4.490 11.225 1.00 88.69 98 LEU A C 1
ATOM 748 O O . LEU A 1 98 ? 30.738 4.543 12.217 1.00 88.69 98 LEU A O 1
ATOM 752 N N . ALA A 1 99 ? 30.478 4.593 9.978 1.00 86.00 99 ALA A N 1
ATOM 753 C CA . ALA A 1 99 ? 31.882 4.850 9.684 1.00 86.00 99 ALA A CA 1
ATOM 754 C C . ALA A 1 99 ? 32.324 6.235 10.163 1.00 86.00 99 ALA A C 1
ATOM 756 O O . ALA A 1 99 ? 33.369 6.353 10.801 1.00 86.00 99 ALA A O 1
ATOM 757 N N . HIS A 1 100 ? 31.493 7.256 9.941 1.00 90.19 100 HIS A N 1
ATOM 758 C CA . HIS A 1 100 ? 31.718 8.619 10.421 1.00 90.19 100 HIS A CA 1
ATOM 759 C C . HIS A 1 100 ? 31.819 8.671 11.947 1.00 90.19 100 HIS A C 1
ATOM 761 O O . HIS A 1 100 ? 32.831 9.111 12.490 1.00 90.19 100 HIS A O 1
ATOM 767 N N . VAL A 1 101 ? 30.809 8.148 12.654 1.00 92.62 101 VAL A N 1
ATOM 768 C CA . VAL A 1 101 ? 30.798 8.127 14.127 1.00 92.62 101 VAL A CA 1
ATOM 769 C C . VAL A 1 101 ? 31.947 7.283 14.666 1.00 92.62 101 VAL A C 1
ATOM 771 O O . VAL A 1 101 ? 32.609 7.675 15.621 1.00 92.62 101 VAL A O 1
ATOM 774 N N . GLY A 1 102 ? 32.211 6.128 14.063 1.00 89.75 102 GLY A N 1
ATOM 775 C CA . GLY A 1 102 ? 33.291 5.251 14.483 1.00 89.75 102 GLY A CA 1
ATOM 776 C C . GLY A 1 102 ? 34.668 5.894 14.350 1.00 89.75 102 GLY A C 1
ATOM 777 O O . GLY A 1 102 ? 35.448 5.843 15.301 1.00 89.75 102 GLY A O 1
ATOM 778 N N . ALA A 1 103 ? 34.946 6.560 13.228 1.00 89.00 103 ALA A N 1
ATOM 779 C CA . ALA A 1 103 ? 36.173 7.329 13.039 1.00 89.00 103 ALA A CA 1
ATOM 780 C C . ALA A 1 103 ? 36.277 8.488 14.046 1.00 89.00 103 ALA A C 1
ATOM 782 O O . ALA A 1 103 ? 37.314 8.655 14.688 1.00 89.00 103 ALA A O 1
ATOM 783 N N . LEU A 1 104 ? 35.185 9.230 14.256 1.00 92.69 104 LEU A N 1
ATOM 784 C CA . LEU A 1 104 ? 35.122 10.350 15.200 1.00 92.69 104 LEU A CA 1
ATOM 785 C C . LEU A 1 104 ? 35.350 9.918 16.661 1.00 92.69 104 LEU A C 1
ATOM 787 O O . LEU A 1 104 ? 35.951 10.645 17.458 1.00 92.69 104 LEU A O 1
ATOM 791 N N . LEU A 1 105 ? 34.883 8.724 17.028 1.00 92.69 105 LEU A N 1
ATOM 792 C CA . LEU A 1 105 ? 35.057 8.154 18.365 1.00 92.69 105 LEU A CA 1
ATOM 793 C C . LEU A 1 105 ? 36.363 7.359 18.530 1.00 92.69 105 LEU A C 1
ATOM 795 O O . LEU A 1 105 ? 36.655 6.921 19.643 1.00 92.69 105 LEU A O 1
ATOM 799 N N . GLY A 1 106 ? 37.165 7.210 17.471 1.00 85.62 106 GLY A N 1
ATOM 800 C CA . GLY A 1 106 ? 38.425 6.463 17.500 1.00 85.62 106 GLY A CA 1
ATOM 801 C C . GLY A 1 106 ? 38.248 4.944 17.603 1.00 85.62 106 GLY A C 1
ATOM 802 O O . GLY A 1 106 ? 39.152 4.260 18.082 1.00 85.62 106 GLY A O 1
ATOM 803 N N . GLU A 1 107 ? 37.097 4.409 17.185 1.00 83.56 107 GLU A N 1
ATOM 804 C CA . GLU A 1 107 ? 36.869 2.964 17.107 1.00 83.56 107 GLU A CA 1
ATOM 805 C C . GLU A 1 107 ? 37.614 2.395 15.885 1.00 83.56 107 GLU A C 1
ATOM 807 O O . GLU A 1 107 ? 37.602 2.975 14.797 1.00 83.56 107 GLU A O 1
ATOM 812 N N . ALA A 1 108 ? 38.282 1.252 16.045 1.00 76.38 108 ALA A N 1
ATOM 813 C CA . ALA A 1 108 ? 38.955 0.591 14.932 1.00 76.38 108 ALA A CA 1
ATOM 814 C C . ALA A 1 108 ? 37.935 -0.205 14.092 1.00 76.38 108 ALA A C 1
ATOM 816 O O . ALA A 1 108 ? 37.157 -0.983 14.657 1.00 76.38 108 ALA A O 1
ATOM 817 N N . PRO A 1 109 ? 37.933 -0.074 12.753 1.00 70.19 109 PRO A N 1
ATOM 818 C CA . PRO A 1 109 ? 37.054 -0.873 11.912 1.00 70.19 109 PRO A CA 1
ATOM 819 C C . PRO A 1 109 ? 37.465 -2.350 11.993 1.00 70.19 109 PRO A C 1
ATOM 821 O O . PRO A 1 109 ? 38.656 -2.676 12.039 1.00 70.19 109 PRO A O 1
ATOM 824 N N . ARG A 1 110 ? 36.496 -3.275 12.005 1.00 63.97 110 ARG A N 1
ATOM 825 C CA . ARG A 1 110 ? 36.815 -4.710 11.986 1.00 63.97 110 ARG A CA 1
ATOM 826 C C . ARG A 1 110 ? 37.398 -5.081 10.625 1.00 63.97 110 ARG A C 1
ATOM 828 O O . ARG A 1 110 ? 36.706 -5.002 9.613 1.00 63.97 110 ARG A O 1
ATOM 835 N N . LEU A 1 111 ? 38.651 -5.531 10.613 1.00 44.47 111 LEU A N 1
ATOM 836 C CA . LEU A 1 111 ? 39.261 -6.185 9.458 1.00 44.47 111 LEU A CA 1
ATOM 837 C C . LEU A 1 111 ? 38.957 -7.680 9.519 1.00 44.47 111 LEU A C 1
ATOM 839 O O . LEU A 1 111 ? 39.491 -8.387 10.371 1.00 44.47 111 LEU A O 1
ATOM 843 N N . GLN A 1 112 ? 38.126 -8.169 8.601 1.00 41.12 112 GLN A N 1
ATOM 844 C CA . GLN A 1 112 ? 38.070 -9.592 8.293 1.00 41.12 112 GLN A CA 1
ATOM 845 C C . GLN A 1 112 ? 37.690 -9.818 6.828 1.00 41.12 112 GLN A C 1
ATOM 847 O O . GLN A 1 112 ? 36.627 -9.411 6.369 1.00 41.12 112 GLN A O 1
ATOM 852 N N . SER A 1 113 ? 38.589 -10.499 6.115 1.00 41.94 113 SER A N 1
ATOM 853 C CA . SER A 1 113 ? 38.301 -11.278 4.917 1.00 41.94 113 SER A CA 1
ATOM 854 C C . SER A 1 113 ? 37.514 -12.519 5.331 1.00 41.94 113 SER A C 1
ATOM 856 O O . SER A 1 113 ? 38.060 -13.384 6.018 1.00 41.94 113 SER A O 1
ATOM 858 N N . VAL A 1 114 ? 36.250 -12.614 4.928 1.00 32.66 114 VAL A N 1
ATOM 859 C CA . VAL A 1 114 ? 35.471 -13.852 5.021 1.00 32.66 114 VAL A CA 1
ATOM 860 C C . VAL A 1 114 ? 34.673 -13.984 3.732 1.00 32.66 114 VAL A C 1
ATOM 862 O O . VAL A 1 114 ? 33.939 -13.072 3.353 1.00 32.66 114 VAL A O 1
ATOM 865 N N . GLU A 1 115 ? 34.878 -15.112 3.053 1.00 31.66 115 GLU A N 1
ATOM 866 C CA . GLU A 1 115 ? 34.051 -15.606 1.957 1.00 31.66 115 GLU A CA 1
ATOM 867 C C . GLU A 1 115 ? 32.575 -15.404 2.287 1.00 31.66 115 GLU A C 1
ATOM 869 O O . GLU A 1 115 ? 32.115 -15.798 3.355 1.00 31.66 115 GLU A O 1
ATOM 874 N N . THR A 1 116 ? 31.843 -14.783 1.366 1.00 31.39 116 THR A N 1
ATOM 875 C CA . THR A 1 116 ? 30.400 -14.561 1.448 1.00 31.39 116 THR A CA 1
ATOM 876 C C . THR A 1 116 ? 29.665 -15.844 1.842 1.00 31.39 116 THR A C 1
ATOM 878 O O . THR A 1 116 ? 29.492 -16.724 0.992 1.00 31.39 116 THR A O 1
ATOM 881 N N . PRO A 1 117 ? 29.127 -15.949 3.071 1.00 29.91 117 PRO A N 1
ATOM 882 C CA . PRO A 1 117 ? 28.021 -16.853 3.306 1.00 29.91 117 PRO A CA 1
ATOM 883 C C . PRO A 1 117 ? 26.853 -16.273 2.508 1.00 29.91 117 PRO A C 1
ATOM 885 O O . PRO A 1 117 ? 26.560 -15.080 2.629 1.00 29.91 117 PRO A O 1
ATOM 888 N N . LYS A 1 118 ? 26.210 -17.090 1.663 1.00 36.19 118 LYS A N 1
ATOM 889 C CA . LYS A 1 118 ? 24.962 -16.722 0.979 1.00 36.19 118 LYS A CA 1
ATOM 890 C C . LYS A 1 118 ? 24.028 -16.068 1.994 1.00 36.19 118 LYS A C 1
ATOM 892 O O . LYS A 1 118 ? 23.524 -16.735 2.893 1.00 36.19 118 LYS A O 1
ATOM 897 N N . LYS A 1 119 ? 23.838 -14.758 1.849 1.00 28.78 119 LYS A N 1
ATOM 898 C CA . LYS A 1 119 ? 22.902 -13.961 2.632 1.00 28.78 119 LYS A CA 1
ATOM 899 C C . LYS A 1 119 ? 21.505 -14.530 2.351 1.00 28.78 119 LYS A C 1
ATOM 901 O O . LYS A 1 119 ? 21.069 -14.441 1.203 1.00 28.78 119 LYS A O 1
ATOM 906 N N . PRO A 1 120 ? 20.797 -15.120 3.332 1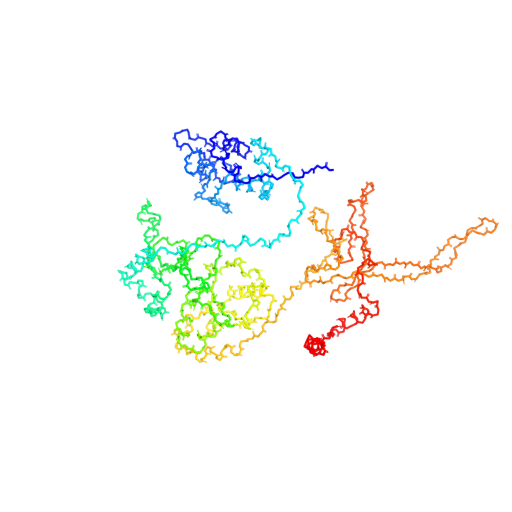.00 29.16 120 PRO A N 1
ATOM 907 C CA . PRO A 1 120 ? 19.351 -15.242 3.214 1.00 29.16 120 PRO A CA 1
ATOM 908 C C . PRO A 1 120 ? 18.814 -13.814 3.039 1.00 29.16 120 PRO A C 1
ATOM 910 O O . PRO A 1 120 ? 19.348 -12.913 3.701 1.00 29.16 120 PRO A O 1
ATOM 913 N N . PRO A 1 121 ? 17.842 -13.562 2.146 1.00 31.62 121 PRO A N 1
ATOM 914 C CA . PRO A 1 121 ? 17.329 -12.216 1.932 1.00 31.62 121 PRO A CA 1
ATOM 915 C C . PRO A 1 121 ? 16.973 -11.600 3.284 1.00 31.62 121 PRO A C 1
ATOM 917 O O . PRO A 1 121 ? 16.289 -12.198 4.114 1.00 31.62 121 PRO A O 1
ATOM 920 N N . ALA A 1 122 ? 17.557 -10.432 3.546 1.00 30.91 122 ALA A N 1
ATOM 921 C CA . ALA A 1 122 ? 17.392 -9.736 4.803 1.00 30.91 122 ALA A CA 1
ATOM 922 C C . ALA A 1 122 ? 15.965 -9.187 4.873 1.00 30.91 122 ALA A C 1
ATOM 924 O O . ALA A 1 122 ? 15.714 -8.068 4.438 1.00 30.91 122 ALA A O 1
ATOM 925 N N . SER A 1 123 ? 15.050 -9.952 5.465 1.00 33.88 123 SER A N 1
ATOM 926 C CA . SER A 1 123 ? 13.791 -9.429 5.988 1.00 33.88 123 SER A CA 1
ATOM 927 C C . SER A 1 123 ? 14.105 -8.529 7.192 1.00 33.88 123 SER A C 1
ATOM 929 O O . SER A 1 123 ? 14.069 -8.954 8.347 1.00 33.88 123 SER A O 1
ATOM 931 N N . LYS A 1 124 ? 14.480 -7.274 6.936 1.00 30.91 124 LYS A N 1
ATOM 932 C CA . LYS A 1 124 ? 14.461 -6.198 7.944 1.00 30.91 124 LYS A CA 1
ATOM 933 C C . LYS A 1 124 ? 13.263 -5.270 7.718 1.00 30.91 124 LYS A C 1
ATOM 935 O O . LYS A 1 124 ? 13.371 -4.060 7.860 1.00 30.91 124 LYS A O 1
ATOM 940 N N . THR A 1 125 ? 12.120 -5.855 7.378 1.00 34.28 125 THR A N 1
ATOM 941 C CA . THR A 1 125 ? 10.835 -5.175 7.186 1.00 34.28 125 THR A CA 1
ATOM 942 C C . THR A 1 125 ? 9.752 -5.872 8.000 1.00 34.28 125 THR A C 1
ATOM 944 O O . THR A 1 125 ? 8.767 -6.349 7.470 1.00 34.28 125 THR A O 1
ATOM 947 N N . HIS A 1 126 ? 9.929 -5.938 9.315 1.00 38.69 126 HIS A N 1
ATOM 948 C CA . HIS A 1 126 ? 8.807 -6.077 10.237 1.00 38.69 126 HIS A CA 1
ATOM 949 C C . HIS A 1 126 ? 9.193 -5.341 11.520 1.00 38.69 126 HIS A C 1
ATOM 951 O O . HIS A 1 126 ? 10.017 -5.813 12.301 1.00 38.69 126 HIS A O 1
ATOM 957 N N . ASP A 1 127 ? 8.579 -4.180 11.759 1.00 45.12 127 ASP A N 1
ATOM 958 C CA . ASP A 1 127 ? 8.167 -3.879 13.128 1.00 45.12 127 ASP A CA 1
ATOM 959 C C . ASP A 1 127 ? 7.213 -5.031 13.480 1.00 45.12 127 ASP A C 1
ATOM 961 O O . ASP A 1 127 ? 6.024 -4.962 13.171 1.00 45.12 127 ASP A O 1
ATOM 965 N N . ASP A 1 128 ? 7.727 -6.135 14.029 1.00 63.28 128 ASP A N 1
ATOM 966 C CA . ASP A 1 128 ? 6.891 -7.176 14.625 1.00 63.28 128 ASP A CA 1
ATOM 967 C C . ASP A 1 128 ? 6.269 -6.550 15.873 1.00 63.28 128 ASP A C 1
ATOM 969 O O . ASP A 1 128 ? 6.759 -6.668 17.004 1.00 63.28 128 ASP A O 1
ATOM 973 N N . LEU A 1 129 ? 5.219 -5.766 15.624 1.00 79.94 129 LEU A N 1
ATOM 974 C CA . LEU A 1 129 ? 4.449 -5.091 16.640 1.00 79.94 129 LEU A CA 1
ATOM 975 C C . LEU A 1 129 ? 4.034 -6.144 17.650 1.00 79.94 129 LEU A C 1
ATOM 977 O O . LEU A 1 129 ? 3.410 -7.153 17.319 1.00 79.94 129 LEU A O 1
ATOM 981 N N . GLN A 1 130 ? 4.415 -5.907 18.897 1.00 89.06 130 GLN A N 1
ATOM 982 C CA . GLN A 1 130 ? 4.087 -6.830 19.963 1.00 89.06 130 GLN A CA 1
ATOM 983 C C . GLN A 1 130 ? 2.566 -6.893 20.136 1.00 89.06 130 GLN A C 1
ATOM 985 O O . GLN A 1 130 ? 1.890 -5.879 19.922 1.00 89.06 130 GLN A O 1
ATOM 990 N N . PRO A 1 131 ? 2.014 -8.053 20.530 1.00 92.38 131 PRO A N 1
ATOM 991 C CA . PRO A 1 131 ? 0.608 -8.158 20.886 1.00 92.38 131 PRO A CA 1
ATOM 992 C C . PRO A 1 131 ? 0.204 -7.097 21.915 1.00 92.38 131 PRO A C 1
ATOM 994 O O . PRO A 1 131 ? 0.996 -6.709 22.778 1.00 92.38 131 PRO A O 1
ATOM 997 N N . ILE A 1 132 ? -1.037 -6.623 21.829 1.00 94.25 132 ILE A N 1
ATOM 998 C CA . ILE A 1 132 ? -1.586 -5.705 22.829 1.00 94.25 132 ILE A CA 1
ATOM 999 C C . ILE A 1 132 ? -1.638 -6.387 24.204 1.00 94.25 132 ILE A C 1
ATOM 1001 O O . ILE A 1 132 ? -1.964 -7.568 24.313 1.00 94.25 132 ILE A O 1
ATOM 1005 N N . ASN A 1 133 ? -1.367 -5.632 25.272 1.00 93.62 133 ASN A N 1
ATOM 1006 C CA . ASN A 1 133 ? -1.646 -6.101 26.627 1.00 93.62 133 ASN A CA 1
ATOM 1007 C C . ASN A 1 133 ? -3.179 -6.246 26.814 1.00 93.62 133 ASN A C 1
ATOM 1009 O O . ASN A 1 133 ? -3.884 -5.238 26.674 1.00 93.62 133 ASN A O 1
ATOM 1013 N N . PRO A 1 134 ? -3.701 -7.437 27.178 1.00 91.88 134 PRO A N 1
ATOM 1014 C CA . PRO A 1 134 ? -5.134 -7.663 27.387 1.00 91.88 134 PRO A CA 1
ATOM 1015 C C . PRO A 1 134 ? -5.795 -6.684 28.366 1.00 91.88 134 PRO A C 1
ATOM 1017 O O . PRO A 1 134 ? -6.904 -6.221 28.117 1.00 91.88 134 PRO A O 1
ATOM 1020 N N . GLU A 1 135 ? -5.109 -6.289 29.441 1.00 92.81 135 GLU A N 1
ATOM 1021 C CA . GLU A 1 135 ? -5.637 -5.326 30.418 1.00 92.81 135 GLU A CA 1
ATOM 1022 C C . GLU A 1 135 ? -5.830 -3.935 29.805 1.00 92.81 135 GLU A C 1
ATOM 1024 O O . GLU A 1 135 ? -6.769 -3.213 30.143 1.00 92.81 135 GLU A O 1
ATOM 1029 N N . THR A 1 136 ? -4.954 -3.553 28.869 1.00 93.50 136 THR A N 1
ATOM 1030 C CA . THR A 1 136 ? -5.095 -2.285 28.144 1.00 93.50 136 THR A CA 1
ATOM 1031 C C . THR A 1 136 ? -6.314 -2.318 27.234 1.00 93.50 136 THR A C 1
ATOM 1033 O O . THR A 1 136 ? -7.065 -1.343 27.217 1.00 93.50 136 THR A O 1
ATOM 1036 N N . LEU A 1 137 ? -6.531 -3.436 26.534 1.00 93.75 137 LEU A N 1
ATOM 1037 C CA . LEU A 1 137 ? -7.700 -3.629 25.679 1.00 93.75 137 LEU A CA 1
ATOM 1038 C C . LEU A 1 137 ? -8.999 -3.554 26.493 1.00 93.75 137 LEU A C 1
ATOM 1040 O O . LEU A 1 137 ? -9.855 -2.723 26.192 1.00 93.75 137 LEU A O 1
ATOM 1044 N N . ILE A 1 138 ? -9.090 -4.328 27.581 1.00 94.81 138 ILE A N 1
ATOM 1045 C CA . ILE A 1 138 ? -10.247 -4.341 28.492 1.00 94.81 138 ILE A CA 1
ATOM 1046 C C . ILE A 1 138 ? -10.520 -2.939 29.039 1.00 94.81 138 ILE A C 1
ATOM 1048 O O . ILE A 1 138 ? -11.664 -2.486 29.071 1.00 94.81 138 ILE A O 1
ATOM 1052 N N . ARG A 1 139 ? -9.473 -2.209 29.444 1.00 96.88 139 ARG A N 1
ATOM 1053 C CA . ARG A 1 139 ? -9.617 -0.834 29.930 1.00 96.88 139 ARG A CA 1
ATOM 1054 C C . ARG A 1 139 ? -10.227 0.082 28.868 1.00 96.88 139 ARG A C 1
ATOM 1056 O O . ARG A 1 139 ? -11.096 0.880 29.203 1.00 96.88 139 ARG A O 1
ATOM 1063 N N . TYR A 1 140 ? -9.773 0.004 27.618 1.00 97.25 140 TYR A N 1
ATOM 1064 C CA . TYR A 1 140 ? -10.244 0.893 26.548 1.00 97.25 140 TYR A CA 1
ATOM 1065 C C . TYR A 1 140 ? -11.672 0.544 26.118 1.00 97.25 140 TYR A C 1
ATOM 1067 O O . TYR A 1 140 ? -12.472 1.449 25.881 1.00 97.25 140 TYR A O 1
ATOM 1075 N N . GLN A 1 141 ? -12.016 -0.743 26.093 1.00 97.31 141 GLN A N 1
ATOM 1076 C CA . GLN A 1 141 ? -13.387 -1.214 25.879 1.00 97.31 141 GLN A CA 1
ATOM 1077 C C . GLN A 1 141 ? -14.319 -0.756 27.008 1.00 97.31 141 GLN A C 1
ATOM 1079 O O . GLN A 1 141 ? -15.375 -0.194 26.745 1.00 97.31 141 GLN A O 1
ATOM 1084 N N . SER A 1 142 ? -13.885 -0.852 28.269 1.00 97.19 142 SER A N 1
ATOM 1085 C CA . SER A 1 142 ? -14.675 -0.358 29.404 1.00 97.19 142 SER A CA 1
ATOM 1086 C C . SER A 1 142 ? -14.905 1.158 29.359 1.00 97.19 142 SER A C 1
ATOM 1088 O O . SER A 1 142 ? -15.952 1.635 29.796 1.00 97.19 142 SER A O 1
ATOM 1090 N N . LEU A 1 143 ? -13.954 1.935 28.825 1.00 97.62 143 LEU A N 1
ATOM 1091 C CA . LEU A 1 143 ? -14.162 3.364 28.573 1.00 97.62 143 LEU A CA 1
ATOM 1092 C C . LEU A 1 143 ? -15.201 3.606 27.472 1.00 97.62 143 LEU A C 1
ATOM 1094 O O . LEU A 1 143 ? -16.007 4.521 27.615 1.00 97.62 143 LEU A O 1
ATOM 1098 N N . LEU A 1 144 ? -15.201 2.788 26.414 1.00 97.94 144 LEU A N 1
ATOM 1099 C CA . LEU A 1 144 ? -16.208 2.847 25.352 1.00 97.94 144 LEU A CA 1
ATOM 1100 C C . LEU A 1 144 ? -17.611 2.530 25.888 1.00 97.94 144 LEU A C 1
ATOM 1102 O O . LEU A 1 144 ? -18.539 3.291 25.632 1.00 97.94 144 LEU A O 1
ATOM 1106 N N . ASP A 1 145 ? -17.758 1.487 26.706 1.00 95.50 145 ASP A N 1
ATOM 1107 C CA . ASP A 1 145 ? -19.050 1.106 27.298 1.00 95.50 145 ASP A CA 1
ATOM 1108 C C . ASP A 1 145 ? -19.648 2.182 28.215 1.00 95.50 145 ASP A C 1
ATOM 1110 O O . ASP A 1 145 ? -20.863 2.244 28.400 1.00 95.50 145 ASP A O 1
ATOM 1114 N N . ARG A 1 146 ? -18.803 3.044 28.791 1.00 96.81 146 ARG A N 1
ATOM 1115 C CA . ARG A 1 146 ? -19.218 4.145 29.674 1.00 96.81 146 ARG A CA 1
ATOM 1116 C C . ARG A 1 146 ? -19.538 5.445 28.933 1.00 96.81 146 ARG A C 1
ATOM 1118 O O . ARG A 1 146 ? -19.992 6.387 29.578 1.00 96.81 146 ARG A O 1
ATOM 1125 N N . GLU A 1 147 ? -19.305 5.522 27.624 1.00 97.56 147 GLU A N 1
ATOM 1126 C CA . GLU A 1 147 ? -19.563 6.718 26.816 1.00 97.56 147 GLU A CA 1
ATOM 1127 C C . GLU A 1 147 ? -20.653 6.430 25.765 1.00 97.56 147 GLU A C 1
ATOM 1129 O O . GLU A 1 147 ? -20.352 6.033 24.635 1.00 97.56 147 GLU A O 1
ATOM 1134 N N . PRO A 1 148 ? -21.941 6.641 26.102 1.00 96.75 148 PRO A N 1
ATOM 1135 C CA . PRO A 1 148 ? -23.059 6.272 25.233 1.00 96.75 148 PRO A CA 1
ATOM 1136 C C . PRO A 1 148 ? -23.056 7.018 23.895 1.00 96.75 148 PRO A C 1
ATOM 1138 O O . PRO A 1 148 ? -23.553 6.486 22.907 1.00 96.75 148 PRO A O 1
ATOM 1141 N N . ARG A 1 149 ? -22.458 8.217 23.815 1.00 97.75 149 ARG A N 1
ATOM 1142 C CA . ARG A 1 149 ? -22.349 8.961 22.548 1.00 97.75 149 ARG A CA 1
ATOM 1143 C C . ARG A 1 149 ? -21.406 8.278 21.558 1.00 97.75 149 ARG A C 1
ATOM 1145 O O . ARG A 1 149 ? -21.663 8.305 20.360 1.00 97.75 149 ARG A O 1
ATOM 1152 N N . ALA A 1 150 ? -20.342 7.640 22.047 1.00 97.56 150 ALA A N 1
ATOM 1153 C CA . ALA A 1 150 ? -19.429 6.881 21.197 1.00 97.56 150 ALA A CA 1
ATOM 1154 C C . ALA A 1 150 ? -20.079 5.589 20.684 1.00 97.56 150 ALA A C 1
ATOM 1156 O O . ALA A 1 150 ? -19.915 5.248 19.515 1.00 97.56 150 ALA A O 1
ATOM 1157 N N . ILE A 1 151 ? -20.861 4.908 21.528 1.00 97.69 151 ILE A N 1
ATOM 1158 C CA . ILE A 1 151 ? -21.668 3.752 21.112 1.00 97.69 151 ILE A CA 1
ATOM 1159 C C . ILE A 1 151 ? -22.702 4.165 20.061 1.00 97.69 151 ILE A C 1
ATOM 1161 O O . ILE A 1 151 ? -22.744 3.556 18.997 1.00 97.69 151 ILE A O 1
ATOM 1165 N N . ALA A 1 152 ? -23.456 5.242 20.303 1.00 97.44 152 ALA A N 1
ATOM 1166 C CA . ALA A 1 152 ? -24.444 5.753 19.354 1.00 97.44 152 ALA A CA 1
ATOM 1167 C C . ALA A 1 152 ? -23.815 6.127 18.000 1.00 97.44 152 ALA A C 1
ATOM 1169 O O . ALA A 1 152 ? -24.423 5.911 16.957 1.00 97.44 152 ALA A O 1
ATOM 1170 N N . TYR A 1 153 ? -22.580 6.639 17.994 1.00 97.31 153 TYR A N 1
ATOM 1171 C CA . TYR A 1 153 ? -21.832 6.879 16.760 1.00 97.31 153 TYR A CA 1
ATOM 1172 C C . TYR A 1 153 ? -21.510 5.584 15.994 1.00 97.31 153 TYR A C 1
ATOM 1174 O O . TYR A 1 153 ? -21.667 5.544 14.775 1.00 97.31 153 TYR A O 1
ATOM 1182 N N . LEU A 1 154 ? -21.068 4.525 16.683 1.00 97.44 154 LEU A N 1
ATOM 1183 C CA . LEU A 1 154 ? -20.765 3.230 16.058 1.00 97.44 154 LEU A CA 1
ATOM 1184 C C . LEU A 1 154 ? -22.036 2.543 15.534 1.00 97.44 154 LEU A C 1
ATOM 1186 O O . LEU A 1 154 ? -22.050 2.051 14.406 1.00 97.44 154 LEU A O 1
ATOM 1190 N N . GLU A 1 155 ? -23.118 2.571 16.311 1.00 96.44 155 GLU A N 1
ATOM 1191 C CA . GLU A 1 155 ? -24.433 2.057 15.905 1.00 96.44 155 GLU A CA 1
ATOM 1192 C C . GLU A 1 155 ? -25.008 2.865 14.735 1.00 96.44 155 GLU A C 1
ATOM 1194 O O . GLU A 1 155 ? -25.499 2.295 13.763 1.00 96.44 155 GLU A O 1
ATOM 1199 N N . GLY A 1 156 ? -24.850 4.192 14.763 1.00 95.06 156 GLY A N 1
ATOM 1200 C CA . GLY A 1 156 ? -25.187 5.091 13.659 1.00 95.06 156 GLY A CA 1
ATOM 1201 C C . GLY A 1 156 ? -24.350 4.867 12.397 1.00 95.06 156 GLY A C 1
ATOM 1202 O O . GLY A 1 156 ? -24.724 5.357 11.339 1.00 95.06 156 GLY A O 1
ATOM 1203 N N . ARG A 1 157 ? -23.251 4.103 12.485 1.00 93.75 157 ARG A N 1
ATOM 1204 C CA . ARG A 1 157 ? -22.446 3.591 11.358 1.00 93.75 157 ARG A CA 1
ATOM 1205 C C . ARG A 1 157 ? -22.818 2.157 10.957 1.00 93.75 157 ARG A C 1
ATOM 1207 O O . ARG A 1 157 ? -22.140 1.544 10.139 1.00 93.75 157 ARG A O 1
ATOM 1214 N N . GLY A 1 158 ? -23.889 1.608 11.531 1.00 95.56 158 GLY A N 1
ATOM 1215 C CA . GLY A 1 158 ? -24.374 0.257 11.258 1.00 95.56 158 GLY A CA 1
ATOM 1216 C C . GLY A 1 158 ? -23.548 -0.855 11.908 1.00 95.56 158 GLY A C 1
ATOM 1217 O O . GLY A 1 158 ? -23.706 -2.020 11.537 1.00 95.56 158 GLY A O 1
ATOM 1218 N N . LEU A 1 159 ? -22.658 -0.533 12.854 1.00 97.25 159 LEU A N 1
ATOM 1219 C CA . LEU A 1 159 ? -21.845 -1.535 13.540 1.00 97.25 159 LEU A CA 1
ATOM 1220 C C . LEU A 1 159 ? -22.606 -2.124 14.727 1.00 97.25 159 LEU A C 1
ATOM 1222 O O . LEU A 1 159 ? -23.124 -1.399 15.574 1.00 97.25 159 LEU A O 1
ATOM 1226 N N . ASN A 1 160 ? -22.640 -3.452 14.803 1.00 96.44 160 ASN A N 1
ATOM 1227 C CA . ASN A 1 160 ? -23.220 -4.165 15.934 1.00 96.44 160 ASN A CA 1
ATOM 1228 C C . ASN A 1 160 ? -22.168 -4.456 17.023 1.00 96.44 160 ASN A C 1
ATOM 1230 O O . ASN A 1 160 ? -20.959 -4.333 16.810 1.00 96.44 160 ASN A O 1
ATOM 1234 N N . ARG A 1 161 ? -22.633 -4.884 18.203 1.00 95.81 161 ARG A N 1
ATOM 1235 C CA . ARG A 1 161 ? -21.765 -5.216 19.346 1.00 95.81 161 ARG A CA 1
ATOM 1236 C C . ARG A 1 161 ? -20.733 -6.303 19.037 1.00 95.81 161 ARG A C 1
ATOM 1238 O O . ARG A 1 161 ? -19.582 -6.155 19.436 1.00 95.81 161 ARG A O 1
ATOM 1245 N N . GLY A 1 162 ? -21.102 -7.326 18.267 1.00 96.25 162 GLY A N 1
ATOM 1246 C CA . GLY A 1 162 ? -20.175 -8.383 17.856 1.00 96.25 162 GLY A CA 1
ATOM 1247 C C . GLY A 1 162 ? -19.002 -7.848 17.030 1.00 96.25 162 GLY A C 1
ATOM 1248 O O . GLY A 1 162 ? -17.863 -8.255 17.241 1.00 96.25 162 GLY A O 1
ATOM 1249 N N . THR A 1 163 ? -19.246 -6.878 16.149 1.00 97.31 163 THR A N 1
ATOM 1250 C CA . THR A 1 163 ? -18.196 -6.209 15.365 1.00 97.31 163 THR A CA 1
ATOM 1251 C C . THR A 1 163 ? -17.301 -5.337 16.242 1.00 97.31 163 THR A C 1
ATOM 1253 O O . THR A 1 163 ? -16.078 -5.383 16.108 1.00 97.31 163 THR A O 1
ATOM 1256 N N . ILE A 1 164 ? -17.889 -4.586 17.180 1.00 97.50 164 ILE A N 1
ATOM 1257 C CA . ILE A 1 164 ? -17.151 -3.766 18.158 1.00 97.50 164 ILE A CA 1
ATOM 1258 C C . ILE A 1 164 ? -16.175 -4.641 18.962 1.00 97.50 164 ILE A C 1
ATOM 1260 O O . ILE A 1 164 ? -15.001 -4.292 19.105 1.00 97.50 164 ILE A O 1
ATOM 1264 N N . GLU A 1 165 ? -16.635 -5.798 19.438 1.00 95.62 165 GLU A N 1
ATOM 1265 C CA . GLU A 1 165 ? -15.824 -6.763 20.187 1.00 95.62 165 GLU A CA 1
ATOM 1266 C C . GLU A 1 165 ? -14.758 -7.430 19.309 1.00 95.62 165 GLU A C 1
ATOM 1268 O O . GLU A 1 165 ? -13.584 -7.461 19.684 1.00 95.62 165 GLU A O 1
ATOM 1273 N N . ARG A 1 166 ? -15.139 -7.904 18.114 1.00 95.31 166 ARG A N 1
ATOM 1274 C CA . ARG A 1 166 ? -14.244 -8.578 17.158 1.00 95.31 166 ARG A CA 1
ATOM 1275 C C . ARG A 1 166 ? -13.047 -7.721 16.760 1.00 95.31 166 ARG A C 1
ATOM 1277 O O . ARG A 1 166 ? -11.964 -8.263 16.562 1.00 95.31 166 ARG A O 1
ATOM 1284 N N . PHE A 1 167 ? -13.237 -6.410 16.640 1.00 97.69 167 PHE A N 1
ATOM 1285 C CA . PHE A 1 167 ? -12.175 -5.466 16.284 1.00 97.69 167 PHE A CA 1
ATOM 1286 C C . PHE A 1 167 ? -11.543 -4.765 17.488 1.00 97.69 167 PHE A C 1
ATOM 1288 O O . PHE A 1 167 ? -10.723 -3.861 17.311 1.00 97.69 167 PHE A O 1
ATOM 1295 N N . GLY A 1 168 ? -11.911 -5.161 18.711 1.00 97.06 168 GLY A N 1
ATOM 1296 C CA . GLY A 1 168 ? -11.339 -4.606 19.934 1.00 97.06 168 GLY A CA 1
ATOM 1297 C C . GLY A 1 168 ? -11.539 -3.095 20.056 1.00 97.06 168 GLY A C 1
ATOM 1298 O O . GLY A 1 168 ? -10.658 -2.404 20.572 1.00 97.06 168 GLY A O 1
ATOM 1299 N N . LEU A 1 169 ? -12.648 -2.564 19.527 1.00 98.31 169 LEU A N 1
ATOM 1300 C CA . LEU A 1 169 ? -12.891 -1.125 19.517 1.00 98.31 169 LEU A CA 1
ATOM 1301 C C . LEU A 1 169 ? -13.022 -0.606 20.951 1.00 98.31 169 LEU A C 1
ATOM 1303 O O . LEU A 1 169 ? -13.659 -1.224 21.799 1.00 98.31 169 LEU A O 1
ATOM 1307 N N . GLY A 1 170 ? -12.420 0.547 21.220 1.00 98.12 170 GLY A N 1
ATOM 1308 C CA . GLY A 1 170 ? -12.380 1.143 22.552 1.00 98.12 170 GLY A CA 1
ATOM 1309 C C . GLY A 1 170 ? -12.233 2.658 22.501 1.00 98.12 170 GLY A C 1
ATOM 1310 O O . GLY A 1 170 ? -12.212 3.249 21.425 1.00 98.12 170 GLY A O 1
ATOM 1311 N N . ILE A 1 171 ? -12.098 3.299 23.659 1.00 98.19 171 ILE A N 1
ATOM 1312 C CA . ILE A 1 171 ? -11.758 4.723 23.758 1.00 98.19 171 ILE A CA 1
ATOM 1313 C C . ILE A 1 171 ? -10.363 4.882 24.360 1.00 98.19 171 ILE A C 1
ATOM 1315 O O . ILE A 1 171 ? -10.052 4.304 25.405 1.00 98.19 171 ILE A O 1
ATOM 1319 N N . ALA A 1 172 ? -9.541 5.728 23.734 1.00 95.44 172 ALA A N 1
ATOM 1320 C CA . ALA A 1 172 ? -8.264 6.131 24.305 1.00 95.44 172 ALA A CA 1
ATOM 1321 C C . ALA A 1 172 ? -8.484 6.941 25.599 1.00 95.44 172 ALA A C 1
ATOM 1323 O O . ALA A 1 172 ? -9.292 7.879 25.607 1.00 95.44 172 ALA A O 1
ATOM 1324 N N . PRO A 1 173 ? -7.728 6.667 26.678 1.00 94.44 173 PRO A N 1
ATOM 1325 C CA . PRO A 1 173 ? -7.674 7.556 27.826 1.00 94.44 173 PRO A CA 1
ATOM 1326 C C . PRO A 1 173 ? -7.098 8.911 27.391 1.00 94.44 173 PRO A C 1
ATOM 1328 O O . PRO A 1 173 ? -6.370 8.961 26.400 1.00 94.44 173 PRO A O 1
ATOM 1331 N N . PRO A 1 174 ? -7.377 10.001 28.122 1.00 94.44 174 PRO A N 1
ATOM 1332 C CA . PRO A 1 174 ? -6.836 11.318 27.803 1.00 94.44 174 PRO A CA 1
ATOM 1333 C C . PRO A 1 174 ? -5.311 11.318 27.635 1.00 94.44 174 PRO A C 1
ATOM 1335 O O . PRO A 1 174 ? -4.601 10.726 28.451 1.00 94.44 174 PRO A O 1
ATOM 1338 N N . TYR A 1 175 ? -4.810 11.990 26.595 1.00 92.19 175 TYR A N 1
ATOM 1339 C CA . TYR A 1 175 ? -3.373 12.081 26.328 1.00 92.19 175 TYR A CA 1
ATOM 1340 C C . TYR A 1 175 ? -2.963 13.402 25.644 1.00 92.19 175 TYR A C 1
ATOM 1342 O O . TYR A 1 175 ? -3.776 13.973 24.922 1.00 92.19 175 TYR A O 1
ATOM 1350 N N . PRO A 1 176 ? -1.712 13.879 25.811 1.00 89.62 176 PRO A N 1
ATOM 1351 C CA . PRO A 1 176 ? -0.710 13.402 26.771 1.00 89.62 176 PRO A CA 1
ATOM 1352 C C . PRO A 1 176 ? -1.217 13.515 28.216 1.00 89.62 176 PRO A C 1
ATOM 1354 O O . PRO A 1 176 ? -1.942 14.447 28.548 1.00 89.62 176 PRO A O 1
ATOM 1357 N N . HIS A 1 177 ? -0.911 12.532 29.064 1.00 81.44 177 HIS A N 1
ATOM 1358 C CA . HIS A 1 177 ? -1.502 12.432 30.409 1.00 81.44 177 HIS A CA 1
ATOM 1359 C C . HIS A 1 177 ? -1.143 13.631 31.308 1.00 81.44 177 HIS A C 1
ATOM 1361 O O . HIS A 1 177 ? -1.903 14.011 32.194 1.00 81.44 177 HIS A O 1
ATOM 1367 N N . ASP A 1 178 ? 0.018 14.224 31.062 1.00 88.06 178 ASP A N 1
ATOM 1368 C CA . ASP A 1 178 ? 0.600 15.378 31.742 1.00 88.06 178 ASP A CA 1
ATOM 1369 C C . ASP A 1 178 ? 0.128 16.733 31.190 1.00 88.06 178 ASP A C 1
ATOM 1371 O O . ASP A 1 178 ? 0.341 17.764 31.828 1.00 88.06 178 ASP A O 1
ATOM 1375 N N . ALA A 1 179 ? -0.542 16.757 30.035 1.00 85.19 179 ALA A N 1
ATOM 1376 C CA . ALA A 1 179 ? -1.053 17.994 29.461 1.00 85.19 179 ALA A CA 1
ATOM 1377 C C . ALA A 1 179 ? -2.288 18.516 30.232 1.00 85.19 179 ALA A C 1
ATOM 1379 O O . ALA A 1 179 ? -3.098 17.718 30.716 1.00 85.19 179 ALA A O 1
ATOM 1380 N N . PRO A 1 180 ? -2.498 19.846 30.302 1.00 89.81 180 PRO A N 1
ATOM 1381 C CA . PRO A 1 180 ? -3.751 20.438 30.770 1.00 89.81 180 PRO A CA 1
ATOM 1382 C C . PRO A 1 180 ? -4.979 19.878 30.033 1.00 89.81 180 PRO A C 1
ATOM 1384 O O . PRO A 1 180 ? -4.906 19.559 28.846 1.00 89.81 180 PRO A O 1
ATOM 1387 N N . LYS A 1 181 ? -6.125 19.762 30.725 1.00 87.69 181 LYS A N 1
ATOM 1388 C CA . LYS A 1 181 ? -7.346 19.115 30.191 1.00 87.69 181 LYS A CA 1
ATOM 1389 C C . LYS A 1 181 ? -7.816 19.694 28.852 1.00 87.69 181 LYS A C 1
ATOM 1391 O O . LYS A 1 181 ? -8.305 18.944 28.015 1.00 87.69 181 LYS A O 1
ATOM 1396 N N . ASP A 1 182 ? -7.674 21.001 28.668 1.00 90.94 182 ASP A N 1
ATOM 1397 C CA . ASP A 1 182 ? -8.029 21.747 27.457 1.00 90.94 182 ASP A CA 1
ATOM 1398 C C . ASP A 1 182 ? -7.104 21.452 26.269 1.00 90.94 182 ASP A C 1
ATOM 1400 O O . ASP A 1 182 ? -7.485 21.713 25.135 1.00 90.94 182 ASP A O 1
ATOM 1404 N N . ARG A 1 183 ? -5.928 20.858 26.508 1.00 90.75 183 ARG A N 1
ATOM 1405 C CA . ARG A 1 183 ? -4.954 20.458 25.478 1.00 90.75 183 ARG A CA 1
ATOM 1406 C C . ARG A 1 183 ? -4.864 18.948 25.269 1.00 90.75 183 ARG A C 1
ATOM 1408 O O . ARG A 1 183 ? -4.198 18.497 24.342 1.00 90.75 183 ARG A O 1
ATOM 1415 N N . GLN A 1 184 ? -5.520 18.156 26.115 1.00 93.62 184 GLN A N 1
ATOM 1416 C CA . GLN A 1 184 ? -5.563 16.704 25.965 1.00 93.62 184 GLN A CA 1
ATOM 1417 C C . GLN A 1 184 ? -6.472 16.304 24.803 1.00 93.62 184 GLN A C 1
ATOM 1419 O O . GLN A 1 184 ? -7.598 16.795 24.676 1.00 93.62 184 GLN A O 1
ATOM 1424 N N . THR A 1 185 ? -6.028 15.334 24.009 1.00 95.44 185 THR A N 1
ATOM 1425 C CA . THR A 1 185 ? -6.937 14.552 23.178 1.00 95.44 185 THR A CA 1
ATOM 1426 C C . THR A 1 185 ? -7.760 13.642 24.083 1.00 95.44 185 THR A C 1
ATOM 1428 O O . THR A 1 185 ? -7.198 12.895 24.889 1.00 95.44 185 THR A O 1
ATOM 1431 N N . ARG A 1 186 ? -9.089 13.674 23.955 1.00 96.44 186 ARG A N 1
ATOM 1432 C CA . ARG A 1 186 ? -10.013 12.841 24.747 1.00 96.44 186 ARG A CA 1
ATOM 1433 C C . ARG A 1 186 ? -11.065 12.223 23.834 1.00 96.44 186 ARG A C 1
ATOM 1435 O O . ARG A 1 186 ? -11.396 12.801 22.804 1.00 96.44 186 ARG A O 1
ATOM 1442 N N . PHE A 1 187 ? -11.588 11.062 24.228 1.00 96.81 187 PHE A N 1
ATOM 1443 C CA . PHE A 1 187 ? -12.669 10.361 23.520 1.00 96.81 187 PHE A CA 1
ATOM 1444 C C . PHE A 1 187 ? -12.362 10.020 22.052 1.00 96.81 187 PHE A C 1
ATOM 1446 O O . PHE A 1 187 ? -13.265 9.962 21.222 1.00 96.81 187 PHE A O 1
ATOM 1453 N N . ALA A 1 188 ? -11.089 9.812 21.710 1.00 97.69 188 ALA A N 1
ATOM 1454 C CA . ALA A 1 188 ? -10.728 9.254 20.412 1.00 97.69 188 ALA A CA 1
ATOM 1455 C C . ALA A 1 188 ? -11.040 7.751 20.414 1.00 97.69 188 ALA A C 1
ATOM 1457 O O . ALA A 1 188 ? -10.607 7.039 21.329 1.00 97.69 188 ALA A O 1
ATOM 1458 N N . LEU A 1 189 ? -11.762 7.274 19.399 1.00 98.19 189 LEU A N 1
ATOM 1459 C CA . LEU A 1 189 ? -12.004 5.845 19.212 1.00 98.19 189 LEU A CA 1
ATOM 1460 C C . LEU A 1 189 ? -10.673 5.170 18.878 1.00 98.19 189 LEU A C 1
ATOM 1462 O O . LEU A 1 189 ? -9.945 5.641 18.008 1.00 98.19 189 LEU A O 1
ATOM 1466 N N . THR A 1 190 ? -10.355 4.070 19.540 1.00 97.44 190 THR A N 1
ATOM 1467 C CA . THR A 1 190 ? -9.176 3.248 19.264 1.00 97.44 190 THR A CA 1
ATOM 1468 C C . THR A 1 190 ? -9.581 1.932 18.649 1.00 97.44 190 THR A C 1
ATOM 1470 O O . THR A 1 190 ? -10.576 1.339 19.061 1.00 97.44 190 THR A O 1
ATOM 1473 N N . SER A 1 191 ? -8.744 1.428 17.752 1.00 97.06 191 SER A N 1
ATOM 1474 C CA . SER A 1 191 ? -8.860 0.065 17.259 1.00 97.06 191 SER A CA 1
ATOM 1475 C C . SER A 1 191 ? -7.472 -0.562 17.168 1.00 97.06 191 SER A C 1
ATOM 1477 O O . SER A 1 191 ? -6.639 -0.027 16.437 1.00 97.06 191 SER A O 1
ATOM 1479 N N . PRO A 1 192 ? -7.160 -1.621 17.932 1.00 96.88 192 PRO A N 1
ATOM 1480 C CA . PRO A 1 192 ? -5.895 -2.330 17.779 1.00 96.88 192 PRO A CA 1
ATOM 1481 C C . PRO A 1 192 ? -5.774 -2.912 16.374 1.00 96.88 192 PRO A C 1
ATOM 1483 O O . PRO A 1 192 ? -6.743 -3.431 15.825 1.00 96.88 192 PRO A O 1
ATOM 1486 N N . ILE A 1 193 ? -4.574 -2.840 15.797 1.00 96.44 193 ILE A N 1
ATOM 1487 C CA . ILE A 1 193 ? -4.304 -3.497 14.514 1.00 96.44 193 ILE A CA 1
ATOM 1488 C C . ILE A 1 193 ? -4.519 -4.999 14.677 1.00 96.44 193 ILE A C 1
ATOM 1490 O O . ILE A 1 193 ? -3.996 -5.601 15.616 1.00 96.44 193 ILE A O 1
ATOM 1494 N N . VAL A 1 194 ? -5.246 -5.598 13.741 1.00 97.19 194 VAL A N 1
ATOM 1495 C CA . VAL A 1 194 ? -5.388 -7.048 13.622 1.00 97.19 194 VAL A CA 1
ATOM 1496 C C . VAL A 1 194 ? -4.373 -7.544 12.594 1.00 97.19 194 VAL A C 1
ATOM 1498 O O . VAL A 1 194 ? -4.367 -7.082 11.452 1.00 97.19 194 VAL A O 1
ATOM 1501 N N . ASP A 1 195 ? -3.494 -8.464 12.993 1.00 94.44 195 ASP A N 1
ATOM 1502 C CA . ASP A 1 195 ? -2.541 -9.093 12.072 1.00 94.44 195 ASP A CA 1
ATOM 1503 C C . ASP A 1 195 ? -3.186 -10.212 11.234 1.00 94.44 195 ASP A C 1
ATOM 1505 O O . ASP A 1 195 ? -4.287 -10.682 11.521 1.00 94.44 195 ASP A O 1
ATOM 1509 N N . ARG A 1 196 ? -2.458 -10.723 10.232 1.00 92.12 196 ARG A N 1
ATOM 1510 C CA . ARG A 1 196 ? -2.900 -11.843 9.374 1.00 92.12 196 ARG A CA 1
ATOM 1511 C C . ARG A 1 196 ? -3.244 -13.145 10.115 1.00 92.12 196 ARG A C 1
ATOM 1513 O O . ARG A 1 196 ? -3.819 -14.070 9.536 1.00 92.12 196 ARG A O 1
ATOM 1520 N N . ARG A 1 197 ? -2.838 -13.268 11.384 1.00 91.50 197 ARG A N 1
ATOM 1521 C CA . ARG A 1 197 ? -3.140 -14.408 12.264 1.00 91.50 197 ARG A CA 1
ATOM 1522 C C . ARG A 1 197 ? -4.370 -14.144 13.141 1.00 91.50 197 ARG A C 1
ATOM 1524 O O . ARG A 1 197 ? -4.764 -15.045 13.877 1.00 91.50 197 ARG A O 1
ATOM 1531 N N . GLY A 1 198 ? -4.982 -12.964 13.043 1.00 92.38 198 GLY A N 1
ATOM 1532 C CA . GLY A 1 198 ? -6.126 -12.538 13.842 1.00 92.38 198 GLY A CA 1
ATOM 1533 C C . GLY A 1 198 ? -5.756 -12.042 15.241 1.00 92.38 198 GLY A C 1
ATOM 1534 O O . GLY A 1 198 ? -6.617 -12.016 16.115 1.00 92.38 198 GLY A O 1
ATOM 1535 N N . ARG A 1 199 ? -4.487 -11.699 15.499 1.00 94.56 199 ARG A N 1
ATOM 1536 C CA . ARG A 1 199 ? -4.043 -11.195 16.807 1.00 94.56 199 ARG A CA 1
ATOM 1537 C C . ARG A 1 199 ? -4.127 -9.676 16.847 1.00 94.56 199 ARG A C 1
ATOM 1539 O O . ARG A 1 199 ? -3.725 -9.010 15.897 1.00 94.56 199 ARG A O 1
ATOM 1546 N N . PHE A 1 200 ? -4.546 -9.140 17.989 1.00 96.50 200 PHE A N 1
ATOM 1547 C CA . PHE A 1 200 ? -4.456 -7.711 18.258 1.00 96.50 200 PHE A CA 1
ATOM 1548 C C . PHE A 1 200 ? -3.024 -7.301 18.603 1.00 96.50 200 PHE A C 1
ATOM 1550 O O . PHE A 1 200 ? -2.411 -7.840 19.529 1.00 96.50 200 PHE A O 1
ATOM 1557 N N . LEU A 1 201 ? -2.509 -6.310 17.886 1.00 94.75 201 LEU A N 1
ATOM 1558 C CA . LEU A 1 201 ? -1.193 -5.720 18.098 1.00 94.75 201 LEU A CA 1
ATOM 1559 C C . LEU A 1 201 ? -1.301 -4.444 18.943 1.00 94.75 201 LEU A C 1
ATOM 1561 O O . LEU A 1 201 ? -2.336 -3.780 18.989 1.00 94.75 201 LEU A O 1
ATOM 1565 N N . GLY A 1 202 ? -0.210 -4.073 19.613 1.00 91.38 202 GLY A N 1
ATOM 1566 C CA . GLY A 1 202 ? -0.176 -2.940 20.541 1.00 91.38 202 GLY A CA 1
ATOM 1567 C C . GLY A 1 202 ? -0.326 -1.566 19.880 1.00 91.38 202 GLY A C 1
ATOM 1568 O O . GLY A 1 202 ? -0.650 -0.591 20.561 1.00 91.38 202 GLY A O 1
ATOM 1569 N N . ARG A 1 203 ? -0.119 -1.459 18.561 1.00 92.88 203 ARG A N 1
ATOM 1570 C CA . ARG A 1 203 ? -0.374 -0.219 17.816 1.00 92.88 203 ARG A CA 1
ATOM 1571 C C . ARG A 1 203 ? -1.879 -0.076 17.596 1.00 92.88 203 ARG A C 1
ATOM 1573 O O . ARG A 1 203 ? -2.522 -0.962 17.047 1.00 92.88 203 ARG A O 1
ATOM 1580 N N . MET A 1 204 ? -2.421 1.066 18.011 1.00 93.31 204 MET A N 1
ATOM 1581 C CA . MET A 1 204 ? -3.846 1.379 17.893 1.00 93.31 204 MET A CA 1
ATOM 1582 C C . MET A 1 204 ? -4.022 2.669 17.094 1.00 93.31 204 MET A C 1
ATOM 1584 O O . MET A 1 204 ? -3.728 3.748 17.628 1.00 93.31 204 MET A O 1
ATOM 1588 N N . PRO A 1 205 ? -4.453 2.594 15.827 1.00 95.62 205 PRO A N 1
ATOM 1589 C CA . PRO A 1 205 ? -5.040 3.725 15.127 1.00 95.62 205 PRO A CA 1
ATOM 1590 C C . PRO A 1 205 ? -6.169 4.386 15.928 1.00 95.62 205 PRO A C 1
ATOM 1592 O O . PRO A 1 205 ? -6.853 3.744 16.733 1.00 95.62 205 PRO A O 1
ATOM 1595 N N . LYS A 1 206 ? -6.336 5.691 15.709 1.00 96.62 206 LYS A N 1
ATOM 1596 C CA . LYS A 1 206 ? -7.354 6.529 16.336 1.00 96.62 206 LYS A CA 1
ATOM 1597 C C . LYS A 1 206 ? -8.309 7.035 15.271 1.00 96.62 206 LYS A C 1
ATOM 1599 O O . LYS A 1 206 ? -7.867 7.464 14.212 1.00 96.62 206 LYS A O 1
ATOM 1604 N N . THR A 1 207 ? -9.599 7.010 15.566 1.00 96.25 207 THR A N 1
ATOM 1605 C CA . THR A 1 207 ? -10.647 7.611 14.738 1.00 96.25 207 THR A CA 1
ATOM 1606 C C . THR A 1 207 ? -11.291 8.751 15.511 1.00 96.25 207 THR A C 1
ATOM 1608 O O . THR A 1 207 ? -11.605 8.614 16.699 1.00 96.25 207 THR A O 1
ATOM 1611 N N . THR A 1 208 ? -11.483 9.875 14.831 1.00 97.12 208 THR A N 1
ATOM 1612 C CA . THR A 1 208 ? -12.204 11.024 15.377 1.00 97.12 208 THR A CA 1
ATOM 1613 C C . THR A 1 208 ? -13.692 10.711 15.368 1.00 97.12 208 THR A C 1
ATOM 1615 O O . THR A 1 208 ? -14.252 10.341 14.335 1.00 97.12 208 THR A O 1
ATOM 1618 N N . ILE A 1 209 ? -14.333 10.834 16.527 1.00 97.38 209 ILE A N 1
ATOM 1619 C CA . ILE A 1 209 ? -15.788 10.813 16.647 1.00 97.38 209 ILE A CA 1
ATOM 1620 C C . ILE A 1 209 ? -16.256 12.270 16.539 1.00 97.38 209 ILE A C 1
ATOM 1622 O O . ILE A 1 209 ? -15.901 13.067 17.419 1.00 97.38 209 ILE A O 1
ATOM 1626 N N . PRO A 1 210 ? -17.014 12.635 15.486 1.00 95.81 210 PRO A N 1
ATOM 1627 C CA . PRO A 1 210 ? -17.555 13.981 15.332 1.00 95.81 210 PRO A CA 1
ATOM 1628 C C . PRO A 1 210 ? -18.295 14.432 16.593 1.00 95.81 210 PRO A C 1
ATOM 1630 O O . PRO A 1 210 ? -18.968 13.632 17.240 1.00 95.81 210 PRO A O 1
ATOM 1633 N N . ASP A 1 211 ? -18.105 15.697 16.968 1.00 94.00 211 ASP A N 1
ATOM 1634 C CA . ASP A 1 211 ? -18.739 16.351 18.124 1.00 94.00 211 ASP A CA 1
ATOM 1635 C C . ASP A 1 211 ? -18.453 15.726 19.507 1.00 94.00 211 ASP A C 1
ATOM 1637 O O . ASP A 1 211 ? -19.004 16.161 20.521 1.00 94.00 211 ASP A O 1
ATOM 1641 N N . LEU A 1 212 ? -17.555 14.735 19.583 1.00 96.75 212 LEU A N 1
ATOM 1642 C CA . LEU A 1 212 ? -17.185 14.059 20.829 1.00 96.75 212 LEU A CA 1
ATOM 1643 C C . LEU A 1 212 ? -15.680 14.078 21.101 1.00 96.75 212 LEU A C 1
ATOM 1645 O O . LEU A 1 212 ? -15.262 14.371 22.225 1.00 96.75 212 LEU A O 1
ATOM 1649 N N . THR A 1 213 ? -14.856 13.746 20.104 1.00 97.62 213 THR A N 1
ATOM 1650 C CA . THR A 1 213 ? -13.399 13.741 20.271 1.00 97.62 213 THR A CA 1
ATOM 1651 C C . THR A 1 213 ? -12.885 15.171 20.415 1.00 97.62 213 THR A C 1
ATOM 1653 O O . THR A 1 213 ? -13.062 16.000 19.525 1.00 97.62 213 THR A O 1
ATOM 1656 N N . THR A 1 214 ? -12.199 15.463 21.520 1.00 96.44 214 THR A N 1
ATOM 1657 C CA . THR A 1 214 ? -11.598 16.784 21.758 1.00 96.44 214 THR A CA 1
ATOM 1658 C C . THR A 1 214 ? -10.142 16.795 21.315 1.00 96.44 214 THR A C 1
ATOM 1660 O O . THR A 1 214 ? -9.448 15.795 21.499 1.00 96.44 214 THR A O 1
ATOM 1663 N N . ASN A 1 215 ? -9.671 17.925 20.776 1.00 94.31 215 ASN A N 1
ATOM 1664 C CA . ASN A 1 215 ? -8.299 18.123 20.284 1.00 94.31 215 ASN A CA 1
ATOM 1665 C C . ASN A 1 215 ? -7.784 16.965 19.401 1.00 94.31 215 ASN A C 1
ATOM 1667 O O . ASN A 1 215 ? -6.746 16.366 19.718 1.00 94.31 215 ASN A O 1
ATOM 1671 N N . PRO A 1 216 ? -8.522 16.577 18.342 1.00 94.50 216 PRO A N 1
ATOM 1672 C CA . PRO A 1 216 ? -8.053 15.544 17.433 1.00 94.50 216 PRO A CA 1
ATOM 1673 C C . PRO A 1 216 ? -6.819 16.029 16.665 1.00 94.50 216 PRO A C 1
ATOM 1675 O O . PRO A 1 216 ? -6.681 17.216 16.375 1.00 94.50 216 PRO A O 1
ATOM 1678 N N . ARG A 1 217 ? -5.926 15.100 16.308 1.00 90.12 217 ARG A N 1
ATOM 1679 C CA . ARG A 1 217 ? -4.778 15.420 15.439 1.00 90.12 217 ARG A CA 1
ATOM 1680 C C . ARG A 1 217 ? -5.164 15.514 13.966 1.00 90.12 217 ARG A C 1
ATOM 1682 O O . ARG A 1 217 ? -4.461 16.156 13.201 1.00 90.12 217 ARG A O 1
ATOM 1689 N N . ASP A 1 218 ? -6.247 14.843 13.594 1.00 91.88 218 ASP A N 1
ATOM 1690 C CA . ASP A 1 218 ? -6.791 14.807 12.243 1.00 91.88 218 ASP A CA 1
ATOM 1691 C C . ASP A 1 218 ? -8.321 14.703 12.303 1.00 91.88 218 ASP A C 1
ATOM 1693 O O . ASP A 1 218 ? -8.873 14.095 13.224 1.00 91.88 218 ASP A O 1
ATOM 1697 N N . ALA A 1 219 ? -9.016 15.285 11.328 1.00 88.94 219 ALA A N 1
ATOM 1698 C CA . ALA A 1 219 ? -10.477 15.322 11.307 1.00 88.94 219 ALA A CA 1
ATOM 1699 C C . ALA A 1 219 ? -11.125 13.936 11.125 1.00 88.94 219 ALA A C 1
ATOM 1701 O O . ALA A 1 219 ? -12.221 13.712 11.636 1.00 88.94 219 ALA A O 1
ATOM 1702 N N . LYS A 1 220 ? -10.462 13.000 10.434 1.00 88.19 220 LYS A N 1
ATOM 1703 C CA . LYS A 1 220 ? -10.947 11.630 10.201 1.00 88.19 220 LYS A CA 1
ATOM 1704 C C . LYS A 1 220 ? -10.318 10.644 11.190 1.00 88.19 220 LYS A C 1
ATOM 1706 O O . LYS A 1 220 ? -11.021 9.833 11.797 1.00 88.19 220 LYS A O 1
ATOM 1711 N N . GLY A 1 221 ? -9.003 10.712 11.380 1.00 90.88 221 GLY A N 1
ATOM 1712 C CA . GLY A 1 221 ? -8.275 9.788 12.246 1.00 90.88 221 GLY A CA 1
ATOM 1713 C C . GLY A 1 221 ? -6.768 9.790 12.002 1.00 90.88 221 GLY A C 1
ATOM 1714 O O . GLY A 1 221 ? -6.273 10.334 11.022 1.00 90.88 221 GLY A O 1
ATOM 1715 N N . TRP A 1 222 ? -6.010 9.176 12.907 1.00 93.19 222 TRP A N 1
ATOM 1716 C CA . TRP A 1 222 ? -4.551 9.134 12.817 1.00 93.19 222 TRP A CA 1
ATOM 1717 C C . TRP A 1 222 ? -3.966 7.861 13.421 1.00 93.19 222 TRP A C 1
ATOM 1719 O O . TRP A 1 222 ? -4.473 7.302 14.395 1.00 93.19 222 TRP A O 1
ATOM 1729 N N . CYS A 1 223 ? -2.822 7.439 12.895 1.00 91.94 223 CYS A N 1
ATOM 1730 C CA . CYS A 1 223 ? -2.006 6.378 13.467 1.00 91.94 223 CYS A CA 1
ATOM 1731 C C . CYS A 1 223 ? -0.556 6.854 13.584 1.00 91.94 223 CYS A C 1
ATOM 1733 O O . CYS A 1 223 ? -0.065 7.606 12.747 1.00 91.94 223 CYS A O 1
ATOM 1735 N N . HIS A 1 224 ? 0.131 6.440 14.646 1.00 86.62 224 HIS A N 1
ATOM 1736 C CA . HIS A 1 224 ? 1.547 6.760 14.835 1.00 86.62 224 HIS A CA 1
ATOM 1737 C C . HIS A 1 224 ? 2.427 5.717 14.141 1.00 86.62 224 HIS A C 1
ATOM 1739 O O . HIS A 1 224 ? 2.029 4.555 14.021 1.00 86.62 224 HIS A O 1
ATOM 1745 N N . GLY A 1 225 ? 3.638 6.127 13.765 1.00 87.25 225 GLY A N 1
ATOM 1746 C CA . GLY A 1 225 ? 4.605 5.272 13.081 1.00 87.25 225 GLY A CA 1
ATOM 1747 C C . GLY A 1 225 ? 4.241 5.002 11.622 1.00 87.25 225 GLY A C 1
ATOM 1748 O O . GLY A 1 225 ? 3.337 5.624 11.060 1.00 87.25 225 GLY A O 1
ATOM 1749 N N . ASN A 1 226 ? 4.963 4.058 11.023 1.00 88.06 226 ASN A N 1
ATOM 1750 C CA . ASN A 1 226 ? 4.807 3.706 9.614 1.00 88.06 226 ASN A CA 1
ATOM 1751 C C . ASN A 1 226 ? 3.442 3.056 9.327 1.00 88.06 226 ASN A C 1
ATOM 1753 O O . ASN A 1 226 ? 2.888 2.397 10.218 1.00 88.06 226 ASN A O 1
ATOM 1757 N N . PRO A 1 227 ? 2.921 3.179 8.093 1.00 91.88 227 PRO A N 1
ATOM 1758 C CA . PRO A 1 227 ? 1.741 2.443 7.655 1.00 91.88 227 PRO A CA 1
ATOM 1759 C C . PRO A 1 227 ? 1.879 0.941 7.883 1.00 91.88 227 PRO A C 1
ATOM 1761 O O . PRO A 1 227 ? 2.952 0.367 7.694 1.00 91.88 227 PRO A O 1
ATOM 1764 N N . GLN A 1 228 ? 0.799 0.316 8.335 1.00 94.56 228 GLN A N 1
ATOM 1765 C CA . GLN A 1 228 ? 0.704 -1.116 8.601 1.00 94.56 228 GLN A CA 1
ATOM 1766 C C . GLN A 1 228 ? -0.553 -1.672 7.940 1.00 94.56 228 GLN A C 1
ATOM 1768 O O . GLN A 1 228 ? -1.533 -0.946 7.762 1.00 94.56 228 GLN A O 1
ATOM 1773 N N . SER A 1 229 ? -0.536 -2.961 7.624 1.00 95.88 229 SER A N 1
ATOM 1774 C CA . SER A 1 229 ? -1.743 -3.672 7.215 1.00 95.88 229 SER A CA 1
ATOM 1775 C C . SER A 1 229 ? -2.631 -3.935 8.421 1.00 95.88 229 SER A C 1
ATOM 1777 O O . SER A 1 229 ? -2.178 -4.451 9.444 1.00 95.88 229 SER A O 1
ATOM 1779 N N . TYR A 1 230 ? -3.906 -3.605 8.279 1.00 97.38 230 TYR A N 1
ATOM 1780 C CA . TYR A 1 230 ? -4.959 -3.935 9.222 1.00 97.38 230 TYR A CA 1
ATOM 1781 C C . TYR A 1 230 ? -5.872 -4.955 8.544 1.00 97.38 230 TYR A C 1
ATOM 1783 O O . TYR A 1 230 ? -6.536 -4.619 7.566 1.00 97.38 230 TYR A O 1
ATOM 1791 N N . TRP A 1 231 ? -5.908 -6.181 9.062 1.00 97.88 231 TRP A N 1
ATOM 1792 C CA . TRP A 1 231 ? -6.699 -7.288 8.516 1.00 97.88 231 TRP A CA 1
ATOM 1793 C C . TRP A 1 231 ? -8.070 -7.399 9.182 1.00 97.88 231 TRP A C 1
ATOM 1795 O O . TRP A 1 231 ? -8.279 -6.911 10.290 1.00 97.88 231 TRP A O 1
ATOM 1805 N N . ASP A 1 232 ? -9.014 -8.094 8.557 1.00 96.62 232 ASP A N 1
ATOM 1806 C CA . ASP A 1 232 ? -10.295 -8.390 9.202 1.00 96.62 232 ASP A CA 1
ATOM 1807 C C . ASP A 1 232 ? -10.265 -9.603 10.143 1.00 96.62 232 ASP A C 1
ATOM 1809 O O . ASP A 1 232 ? -11.215 -9.862 10.888 1.00 96.62 232 ASP A O 1
ATOM 1813 N N . GLY A 1 233 ? -9.159 -10.344 10.151 1.00 94.69 233 GLY A N 1
ATOM 1814 C CA . GLY A 1 233 ? -8.954 -11.488 11.024 1.00 94.69 233 GLY A CA 1
ATOM 1815 C C . GLY A 1 233 ? -7.888 -12.444 10.506 1.00 94.69 233 GLY A C 1
ATOM 1816 O O . GLY A 1 233 ? -6.977 -12.080 9.765 1.00 94.69 233 GLY A O 1
ATOM 1817 N N . LYS A 1 234 ? -8.007 -13.707 10.920 1.00 93.25 234 LYS A N 1
ATOM 1818 C CA . LYS A 1 234 ? -7.131 -14.784 10.456 1.00 93.25 234 LYS A CA 1
ATOM 1819 C C . LYS A 1 234 ? -7.419 -15.104 8.986 1.00 93.25 234 LYS A C 1
ATOM 1821 O O . LYS A 1 234 ? -8.547 -15.457 8.652 1.00 93.25 234 LYS A O 1
ATOM 1826 N N . ILE A 1 235 ? -6.378 -15.093 8.151 1.00 91.62 235 ILE A N 1
ATOM 1827 C CA . ILE A 1 235 ? -6.496 -15.397 6.714 1.00 91.62 235 ILE A CA 1
ATOM 1828 C C . ILE A 1 235 ? -6.926 -16.857 6.476 1.00 91.62 235 ILE A C 1
ATOM 1830 O O . ILE A 1 235 ? -7.845 -17.130 5.714 1.00 91.62 235 ILE A O 1
ATOM 1834 N N . GLY A 1 236 ? -6.302 -17.824 7.153 1.00 88.00 236 GLY A N 1
ATOM 1835 C CA . GLY A 1 236 ? -6.666 -19.235 6.982 1.00 88.00 236 GLY A CA 1
ATOM 1836 C C . GLY A 1 236 ? -6.439 -19.729 5.547 1.00 88.00 236 GLY A C 1
ATOM 1837 O O . GLY A 1 236 ? -5.312 -19.676 5.073 1.00 88.00 236 GLY A O 1
ATOM 1838 N N . HIS A 1 237 ? -7.495 -20.234 4.902 1.00 89.44 237 HIS A N 1
ATOM 1839 C CA . HIS A 1 237 ? -7.490 -20.778 3.533 1.00 89.44 237 HIS A CA 1
ATOM 1840 C C . HIS A 1 237 ? -8.131 -19.830 2.504 1.00 89.44 237 HIS A C 1
ATOM 1842 O O . HIS A 1 237 ? -8.464 -20.254 1.403 1.00 89.44 237 HIS A O 1
ATOM 1848 N N . LYS A 1 238 ? -8.355 -18.566 2.877 1.00 94.31 238 LYS A N 1
ATOM 1849 C CA . LYS A 1 238 ? -8.908 -17.547 1.983 1.00 94.31 238 LYS A CA 1
ATOM 1850 C C . LYS A 1 238 ? -7.988 -17.353 0.786 1.00 94.31 238 LYS A C 1
ATOM 1852 O O . LYS A 1 238 ? -6.782 -17.207 0.974 1.00 94.31 238 LYS A O 1
ATOM 1857 N N . THR A 1 239 ? -8.560 -17.305 -0.411 1.00 95.25 239 THR A N 1
ATOM 1858 C CA . THR A 1 239 ? -7.800 -17.109 -1.654 1.00 95.25 239 THR A CA 1
ATOM 1859 C C . THR A 1 239 ? -8.128 -15.792 -2.347 1.00 95.25 239 THR A C 1
ATOM 1861 O O . THR A 1 239 ? -7.400 -15.373 -3.243 1.00 95.25 239 THR A O 1
ATOM 1864 N N . ARG A 1 240 ? -9.170 -15.078 -1.907 1.00 98.00 240 ARG A N 1
ATOM 1865 C CA . ARG A 1 240 ? -9.570 -13.783 -2.475 1.00 98.00 240 ARG A CA 1
ATOM 1866 C C . ARG A 1 240 ? -9.214 -12.654 -1.514 1.00 98.00 240 ARG A C 1
ATOM 1868 O O . ARG A 1 240 ? -9.402 -12.791 -0.306 1.00 98.00 240 ARG A O 1
ATOM 1875 N N . LEU A 1 241 ? -8.737 -11.533 -2.043 1.00 98.44 241 LEU A N 1
ATOM 1876 C CA . LEU A 1 241 ? -8.339 -10.356 -1.270 1.00 98.44 241 LEU A CA 1
ATOM 1877 C C . LEU A 1 241 ? -9.180 -9.144 -1.647 1.00 98.44 241 LEU A C 1
ATOM 1879 O O . LEU A 1 241 ? -9.290 -8.829 -2.827 1.00 98.44 241 LEU A O 1
ATOM 1883 N N . PHE A 1 242 ? -9.689 -8.411 -0.664 1.00 98.56 242 PHE A N 1
ATOM 1884 C CA . PHE A 1 242 ? -10.352 -7.129 -0.882 1.00 98.56 242 PHE A CA 1
ATOM 1885 C C . PHE A 1 242 ? -9.673 -6.030 -0.062 1.00 98.56 242 PHE A C 1
ATOM 1887 O O . PHE A 1 242 ? -9.611 -6.095 1.167 1.00 98.56 242 PHE A O 1
ATOM 1894 N N . VAL A 1 243 ? -9.158 -5.012 -0.749 1.00 98.12 243 VAL A N 1
ATOM 1895 C CA . VAL A 1 243 ? -8.477 -3.868 -0.134 1.00 98.12 243 VAL A CA 1
ATOM 1896 C C . VAL A 1 243 ? -9.466 -2.714 0.006 1.00 98.12 243 VAL A C 1
ATOM 1898 O O . VAL A 1 243 ? -9.874 -2.140 -1.004 1.00 98.12 243 VAL A O 1
ATOM 1901 N N . THR A 1 244 ? -9.851 -2.368 1.232 1.00 97.19 244 THR A N 1
ATOM 1902 C CA . THR A 1 244 ? -10.756 -1.241 1.512 1.00 97.19 244 THR A CA 1
ATOM 1903 C C . THR A 1 244 ? -9.989 0.086 1.598 1.00 97.19 244 THR A C 1
ATOM 1905 O O . THR A 1 244 ? -8.762 0.093 1.711 1.00 97.19 244 THR A O 1
ATOM 1908 N N . GLU A 1 245 ? -10.697 1.221 1.526 1.00 93.69 245 GLU A N 1
ATOM 1909 C CA . GLU A 1 245 ? -10.102 2.556 1.737 1.00 93.69 245 GLU A CA 1
ATOM 1910 C C . GLU A 1 245 ? -9.628 2.733 3.185 1.00 93.69 245 GLU A C 1
ATOM 1912 O O . GLU A 1 245 ? -8.512 3.185 3.447 1.00 93.69 245 GLU A O 1
ATOM 1917 N N . GLY A 1 246 ? -10.492 2.369 4.136 1.00 94.19 246 GLY A N 1
ATOM 1918 C CA . GLY A 1 246 ? -10.231 2.564 5.550 1.00 94.19 246 GLY A CA 1
ATOM 1919 C C . GLY A 1 246 ? -10.782 1.460 6.439 1.00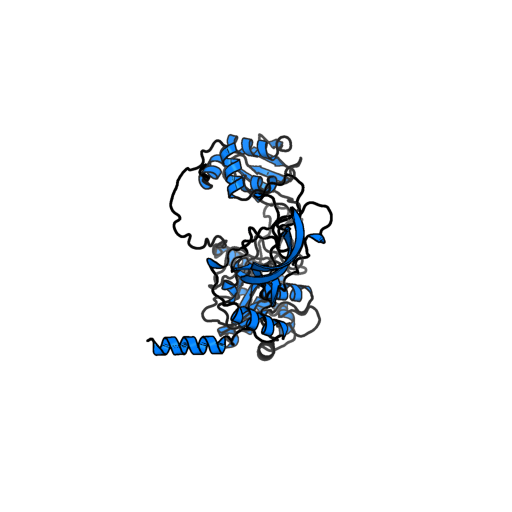 94.19 246 GLY A C 1
ATOM 1920 O O . GLY A 1 246 ? -11.449 0.514 6.017 1.00 94.19 246 GLY A O 1
ATOM 1921 N N . MET A 1 247 ? -10.503 1.617 7.733 1.00 95.38 247 MET A N 1
ATOM 1922 C CA . MET A 1 247 ? -10.892 0.658 8.770 1.00 95.38 247 MET A CA 1
ATOM 1923 C C . MET A 1 247 ? -12.409 0.570 8.958 1.00 95.38 247 MET A C 1
ATOM 1925 O O . MET A 1 247 ? -12.916 -0.502 9.258 1.00 95.38 247 MET A O 1
ATOM 1929 N N . LYS A 1 248 ? -13.142 1.673 8.763 1.00 95.38 248 LYS A N 1
ATOM 1930 C CA . LYS A 1 248 ? -14.608 1.691 8.901 1.00 95.38 248 LYS A CA 1
ATOM 1931 C C . LYS A 1 248 ? -15.276 0.771 7.881 1.00 95.38 248 LYS A C 1
ATOM 1933 O O . LYS A 1 248 ? -16.097 -0.061 8.262 1.00 95.38 248 LYS A O 1
ATOM 1938 N N . ASP A 1 249 ? -14.854 0.879 6.624 1.00 96.56 249 ASP A N 1
ATOM 1939 C CA . ASP A 1 249 ? -15.332 0.040 5.526 1.00 96.56 249 ASP A CA 1
ATOM 1940 C C . ASP A 1 249 ? -14.969 -1.415 5.758 1.00 96.56 249 ASP A C 1
ATOM 1942 O O . ASP A 1 249 ? -15.815 -2.290 5.603 1.00 96.56 249 ASP A O 1
ATOM 1946 N N . LEU A 1 250 ? -13.741 -1.667 6.226 1.00 97.81 250 LEU A N 1
ATOM 1947 C CA . LEU A 1 250 ? -13.303 -2.999 6.624 1.00 97.81 250 LEU A CA 1
ATOM 1948 C C . LEU A 1 250 ? -14.220 -3.592 7.698 1.00 97.81 250 LEU A C 1
ATOM 1950 O O . LEU A 1 250 ? -14.664 -4.727 7.550 1.00 97.81 250 LEU A O 1
ATOM 1954 N N . TRP A 1 251 ? -14.540 -2.848 8.761 1.00 98.00 251 TRP A N 1
ATOM 1955 C CA . TRP A 1 251 ? -15.419 -3.341 9.826 1.00 98.00 251 TRP A CA 1
ATOM 1956 C C . TRP A 1 251 ? -16.832 -3.621 9.318 1.00 98.00 251 TRP A C 1
ATOM 1958 O O . TRP A 1 251 ? -17.389 -4.675 9.630 1.00 98.00 251 TRP A O 1
ATOM 1968 N N . ARG A 1 252 ? -17.404 -2.704 8.526 1.00 97.44 252 ARG A N 1
ATOM 1969 C CA . ARG A 1 252 ? -18.758 -2.853 7.982 1.00 97.44 252 ARG A CA 1
ATOM 1970 C C . ARG A 1 252 ? -18.843 -4.041 7.023 1.00 97.44 252 ARG A C 1
ATOM 1972 O O . ARG A 1 252 ? -19.713 -4.886 7.211 1.00 97.44 252 ARG A O 1
ATOM 1979 N N . LEU A 1 253 ? -17.934 -4.144 6.054 1.00 97.25 253 LEU A N 1
ATOM 1980 C CA . LEU A 1 253 ? -17.874 -5.271 5.115 1.00 97.25 253 LEU A CA 1
ATOM 1981 C C . LEU A 1 253 ? -17.664 -6.596 5.845 1.00 97.25 253 LEU A C 1
ATOM 1983 O O . LEU A 1 253 ? -18.354 -7.577 5.576 1.00 97.25 253 LEU A O 1
ATOM 1987 N N . SER A 1 254 ? -16.747 -6.623 6.814 1.00 97.38 254 SER A N 1
ATOM 1988 C CA . SER A 1 254 ? -16.469 -7.839 7.572 1.00 97.38 254 SER A CA 1
ATOM 1989 C C . SER A 1 254 ? -17.663 -8.297 8.413 1.00 97.38 254 SER A C 1
ATOM 1991 O O . SER A 1 254 ? -17.832 -9.500 8.610 1.00 97.38 254 SER A O 1
ATOM 1993 N N . GLN A 1 255 ? -18.491 -7.361 8.895 1.00 97.62 255 GLN A N 1
ATOM 1994 C CA . GLN A 1 255 ? -19.755 -7.666 9.569 1.00 97.62 255 GLN A CA 1
ATOM 1995 C C . GLN A 1 255 ? -20.751 -8.330 8.614 1.00 97.62 255 GLN A C 1
ATOM 1997 O O . GLN A 1 255 ? -21.343 -9.343 8.969 1.00 97.62 255 GLN A O 1
ATOM 2002 N N . GLU A 1 256 ? -20.926 -7.782 7.411 1.00 97.31 256 GLU A N 1
ATOM 2003 C CA . GLU A 1 256 ? -21.874 -8.315 6.421 1.00 97.31 256 GLU A CA 1
ATOM 2004 C C . GLU A 1 256 ? -21.451 -9.690 5.896 1.00 97.31 256 GLU A C 1
ATOM 2006 O O . GLU A 1 256 ? -22.282 -10.564 5.667 1.00 97.31 256 GLU A O 1
ATOM 2011 N N . MET A 1 257 ? -20.146 -9.923 5.765 1.00 96.38 257 MET A N 1
ATOM 2012 C CA . MET A 1 257 ? -19.604 -11.202 5.308 1.00 96.38 257 MET A CA 1
ATOM 2013 C C . MET A 1 257 ? -19.569 -12.274 6.401 1.00 96.38 257 MET A C 1
ATOM 2015 O O . MET A 1 257 ? -19.364 -13.454 6.098 1.00 96.38 257 MET A O 1
ATOM 2019 N N . GLN A 1 258 ? -19.740 -11.911 7.672 1.00 94.56 258 GLN A N 1
ATOM 2020 C CA . GLN A 1 258 ? -19.548 -12.836 8.782 1.00 94.56 258 GLN A CA 1
ATOM 2021 C C . GLN A 1 258 ? -20.504 -14.037 8.700 1.00 94.56 258 GLN A C 1
ATOM 2023 O O . GLN A 1 258 ? -21.720 -13.891 8.661 1.00 94.56 258 GLN A O 1
ATOM 2028 N N . GLY A 1 259 ? -19.941 -15.250 8.721 1.00 93.06 259 GLY A N 1
ATOM 2029 C CA . GLY A 1 259 ? -20.717 -16.496 8.686 1.00 93.06 259 GLY A CA 1
ATOM 2030 C C . GLY A 1 259 ? -21.258 -16.882 7.304 1.00 93.06 259 GLY A C 1
ATOM 2031 O O . GLY A 1 259 ? -22.027 -17.833 7.206 1.00 93.06 259 GLY A O 1
ATOM 2032 N N . THR A 1 260 ? -20.853 -16.177 6.246 1.00 96.31 260 THR A N 1
ATOM 2033 C CA . THR A 1 260 ? -21.269 -16.449 4.860 1.00 96.31 260 THR A CA 1
ATOM 2034 C C . THR A 1 260 ? -20.189 -17.199 4.075 1.00 96.31 260 THR A C 1
ATOM 2036 O O . THR A 1 260 ? -19.032 -17.256 4.497 1.00 96.31 260 THR A O 1
ATOM 2039 N N . GLY A 1 261 ? -20.551 -17.750 2.908 1.00 95.12 261 GLY A N 1
ATOM 2040 C CA . GLY A 1 261 ? -19.594 -18.377 1.986 1.00 95.12 261 GLY A CA 1
ATOM 2041 C C . GLY A 1 261 ? -18.503 -17.399 1.544 1.00 95.12 261 GLY A C 1
ATOM 2042 O O . GLY A 1 261 ? -17.317 -17.690 1.699 1.00 95.12 261 GLY A O 1
ATOM 2043 N N . LEU A 1 262 ? -18.889 -16.180 1.148 1.00 95.94 262 LEU A N 1
ATOM 2044 C CA . LEU A 1 262 ? -17.942 -15.118 0.804 1.00 95.94 262 LEU A CA 1
ATOM 2045 C C . LEU A 1 262 ? -16.986 -14.807 1.965 1.00 95.94 262 LEU A C 1
ATOM 2047 O O . LEU A 1 262 ? -15.773 -14.706 1.779 1.00 95.94 262 LEU A O 1
ATOM 2051 N N . GLY A 1 263 ? -17.517 -14.736 3.187 1.00 95.19 263 GLY A N 1
ATOM 2052 C CA . GLY A 1 263 ? -16.728 -14.557 4.404 1.00 95.19 263 GLY A CA 1
ATOM 2053 C C . GLY A 1 263 ? -15.821 -15.730 4.764 1.00 95.19 263 GLY A C 1
ATOM 2054 O O . GLY A 1 263 ? -14.983 -15.567 5.648 1.00 95.19 263 GLY A O 1
ATOM 2055 N N . SER A 1 264 ? -15.932 -16.890 4.113 1.00 94.62 264 SER A N 1
ATOM 2056 C CA . SER A 1 264 ? -14.984 -18.004 4.256 1.00 94.62 264 SER A CA 1
ATOM 2057 C C . SER A 1 264 ? -13.841 -17.935 3.237 1.00 94.62 264 SER A C 1
ATOM 2059 O O . SER A 1 264 ? -12.709 -18.254 3.588 1.00 94.62 264 SER A O 1
ATOM 2061 N N . GLU A 1 265 ? -14.083 -17.368 2.054 1.00 96.31 265 GLU A N 1
ATOM 2062 C CA . GLU A 1 265 ? -13.142 -17.354 0.921 1.00 96.31 265 GLU A CA 1
ATOM 2063 C C . GLU A 1 265 ? -12.348 -16.049 0.772 1.00 96.31 265 GLU A C 1
ATOM 2065 O O . GLU A 1 265 ? -11.239 -16.053 0.234 1.00 96.31 265 GLU A O 1
ATOM 2070 N N . MET A 1 266 ? -12.898 -14.930 1.251 1.00 97.69 266 MET A N 1
ATOM 2071 C CA . MET A 1 266 ? -12.335 -13.596 1.046 1.00 97.69 266 MET A CA 1
ATOM 2072 C C . MET A 1 266 ? -11.760 -13.006 2.335 1.00 97.69 266 MET A C 1
ATOM 2074 O O . MET A 1 266 ? -12.391 -13.062 3.395 1.00 97.69 266 MET A O 1
ATOM 2078 N N . ALA A 1 267 ? -10.544 -12.468 2.242 1.00 98.06 267 ALA A N 1
ATOM 2079 C CA . ALA A 1 267 ? -9.876 -11.682 3.274 1.00 98.06 267 ALA A CA 1
ATOM 2080 C C . ALA A 1 267 ? -10.053 -10.193 2.979 1.00 98.06 267 ALA A C 1
ATOM 2082 O O . ALA A 1 267 ? -9.972 -9.785 1.818 1.00 98.06 267 ALA A O 1
ATOM 2083 N N . LEU A 1 268 ? -10.247 -9.385 4.023 1.00 98.44 268 LEU A N 1
ATOM 2084 C CA . LEU A 1 268 ? -10.279 -7.931 3.889 1.00 98.44 268 LEU A CA 1
ATOM 2085 C C . LEU A 1 268 ? -9.054 -7.324 4.569 1.00 98.44 268 LEU A C 1
ATOM 2087 O O . LEU A 1 268 ? -8.641 -7.769 5.646 1.00 98.44 268 LEU A O 1
ATOM 2091 N N . LEU A 1 269 ? -8.500 -6.275 3.968 1.00 97.25 269 LEU A N 1
ATOM 2092 C CA . LEU A 1 269 ? -7.508 -5.442 4.634 1.00 97.25 269 LEU A CA 1
ATOM 2093 C C . LEU A 1 269 ? -7.590 -3.975 4.227 1.00 97.25 269 LEU A C 1
ATOM 2095 O O . LEU A 1 269 ? -8.122 -3.625 3.178 1.00 97.25 269 LEU A O 1
ATOM 2099 N N . THR A 1 270 ? -6.978 -3.132 5.049 1.00 97.56 270 THR A N 1
ATOM 2100 C CA . THR A 1 270 ? -6.745 -1.713 4.778 1.00 97.56 270 THR A CA 1
ATOM 2101 C C . THR A 1 270 ? -5.350 -1.314 5.240 1.00 97.56 270 THR A C 1
ATOM 2103 O O . THR A 1 270 ? -4.745 -1.971 6.092 1.00 97.56 270 THR A O 1
ATOM 2106 N N . SER A 1 271 ? -4.856 -0.191 4.729 1.00 95.75 271 SER A N 1
ATOM 2107 C CA . SER A 1 271 ? -3.756 0.524 5.371 1.00 95.75 271 SER A CA 1
ATOM 2108 C C . SER A 1 271 ? -4.262 1.249 6.620 1.00 95.75 271 SER A C 1
ATOM 2110 O O . SER A 1 271 ? -5.386 1.754 6.649 1.00 95.75 271 SER A O 1
ATOM 2112 N N . THR A 1 272 ? -3.424 1.353 7.651 1.00 92.75 272 THR A N 1
ATOM 2113 C CA . THR A 1 272 ? -3.696 2.192 8.832 1.00 92.75 272 THR A CA 1
ATOM 2114 C C . THR A 1 272 ? -3.628 3.695 8.551 1.00 92.75 272 THR A C 1
ATOM 2116 O O . THR A 1 272 ? -3.939 4.494 9.437 1.00 92.75 272 THR A O 1
ATOM 2119 N N . HIS A 1 273 ? -3.189 4.091 7.353 1.00 87.19 273 HIS A N 1
ATOM 2120 C CA . HIS A 1 273 ? -3.024 5.481 6.934 1.00 87.19 273 HIS A CA 1
ATOM 2121 C C . HIS A 1 273 ? -3.657 5.680 5.559 1.00 87.19 273 HIS A C 1
ATOM 2123 O O . HIS A 1 273 ? -3.290 4.977 4.623 1.00 87.19 273 HIS A O 1
ATOM 2129 N N . GLY A 1 274 ? -4.528 6.683 5.412 1.00 74.75 274 GLY A N 1
ATOM 2130 C CA . GLY A 1 274 ? -5.321 6.871 4.186 1.00 74.75 274 GLY A CA 1
ATOM 2131 C C . GLY A 1 274 ? -4.506 7.022 2.893 1.00 74.75 274 GLY A C 1
ATOM 2132 O O . GLY A 1 274 ? -4.927 6.548 1.853 1.00 74.75 274 GLY A O 1
ATOM 2133 N N . SER A 1 275 ? -3.309 7.619 2.932 1.00 76.56 275 SER A N 1
ATOM 2134 C CA . SER A 1 275 ? -2.412 7.743 1.761 1.00 76.56 275 SER A CA 1
ATOM 2135 C C . SER A 1 275 ? -1.139 6.884 1.853 1.00 76.56 275 SER A C 1
ATOM 2137 O O . SER A 1 275 ? -0.358 6.769 0.892 1.00 76.56 275 SER A O 1
ATOM 2139 N N . GLY A 1 276 ? -0.911 6.282 3.021 1.00 85.19 276 GLY A N 1
ATOM 2140 C CA . GLY A 1 276 ? 0.284 5.510 3.330 1.00 85.19 276 GLY A CA 1
ATOM 2141 C C . GLY A 1 276 ? 0.158 4.075 2.838 1.00 85.19 276 GLY A C 1
ATOM 2142 O O . GLY A 1 276 ? -0.892 3.463 2.986 1.00 85.19 276 GLY A O 1
ATOM 2143 N N . ILE A 1 277 ? 1.238 3.525 2.284 1.00 88.75 277 ILE A N 1
ATOM 2144 C CA . ILE A 1 277 ? 1.292 2.122 1.860 1.00 88.75 277 ILE A CA 1
ATOM 2145 C C . ILE A 1 277 ? 2.125 1.328 2.870 1.00 88.75 277 ILE A C 1
ATOM 2147 O O . ILE A 1 277 ? 3.268 1.730 3.118 1.00 88.75 277 ILE A O 1
ATOM 2151 N N . PRO A 1 278 ? 1.587 0.239 3.451 1.00 93.38 278 PRO A N 1
ATOM 2152 C CA . PRO A 1 278 ? 2.360 -0.688 4.271 1.00 93.38 278 PRO A CA 1
ATOM 2153 C C . PRO A 1 278 ? 3.564 -1.238 3.507 1.00 93.38 278 PRO A C 1
ATOM 2155 O O . PRO A 1 278 ? 3.471 -1.503 2.313 1.00 93.38 278 PRO A O 1
ATOM 2158 N N . GLU A 1 279 ? 4.695 -1.424 4.185 1.00 89.00 279 GLU A N 1
ATOM 2159 C CA . GLU A 1 279 ? 5.937 -1.846 3.520 1.00 89.00 279 GLU A CA 1
ATOM 2160 C C . GLU A 1 279 ? 5.779 -3.180 2.778 1.00 89.00 279 GLU A C 1
ATOM 2162 O O . GLU A 1 279 ? 6.227 -3.304 1.645 1.00 89.00 279 GLU A O 1
ATOM 2167 N N . GLU A 1 280 ? 5.062 -4.138 3.373 1.00 88.38 280 GLU A N 1
ATOM 2168 C CA . GLU A 1 280 ? 4.794 -5.445 2.760 1.00 88.38 280 GLU A CA 1
ATOM 2169 C C . GLU A 1 280 ? 4.015 -5.346 1.440 1.00 88.38 280 GLU A C 1
ATOM 2171 O O . GLU A 1 280 ? 4.249 -6.143 0.545 1.00 88.38 280 GLU A O 1
ATOM 2176 N N . TRP A 1 281 ? 3.162 -4.333 1.252 1.00 93.44 281 TRP A N 1
ATOM 2177 C CA . TRP A 1 281 ? 2.425 -4.154 -0.008 1.00 93.44 281 TRP A CA 1
ATOM 2178 C C . TRP A 1 281 ? 3.325 -3.708 -1.159 1.00 93.44 281 TRP A C 1
ATOM 2180 O O . TRP A 1 281 ? 2.888 -3.727 -2.306 1.00 93.44 281 TRP A O 1
ATOM 2190 N N . LYS A 1 282 ? 4.544 -3.236 -0.882 1.00 85.88 282 LYS A N 1
ATOM 2191 C CA . LYS A 1 282 ? 5.488 -2.836 -1.932 1.00 85.88 282 LYS A CA 1
ATOM 2192 C C . LYS A 1 282 ? 6.175 -4.034 -2.580 1.00 85.88 282 LYS A C 1
ATOM 2194 O O . LYS A 1 282 ? 6.753 -3.875 -3.650 1.00 85.88 282 LYS A O 1
ATOM 2199 N N . ASP A 1 283 ? 6.122 -5.192 -1.931 1.00 82.44 283 ASP A N 1
ATOM 2200 C CA . ASP A 1 283 ? 6.674 -6.435 -2.440 1.00 82.44 283 ASP A CA 1
ATOM 2201 C C . ASP A 1 283 ? 5.613 -7.172 -3.280 1.00 82.44 283 ASP A C 1
ATOM 2203 O O . ASP A 1 283 ? 4.544 -7.498 -2.754 1.00 82.44 283 ASP A O 1
ATOM 2207 N N . PRO A 1 284 ? 5.866 -7.468 -4.569 1.00 79.44 284 PRO A N 1
ATOM 2208 C CA . PRO A 1 284 ? 4.966 -8.286 -5.381 1.00 79.44 284 PRO A CA 1
ATOM 2209 C C . PRO A 1 284 ? 4.622 -9.647 -4.749 1.00 79.44 284 PRO A C 1
ATOM 2211 O O . PRO A 1 284 ? 3.517 -10.156 -4.962 1.00 79.44 284 PRO A O 1
ATOM 2214 N N . GLU A 1 285 ? 5.507 -10.224 -3.924 1.00 82.69 285 GLU A N 1
ATOM 2215 C CA . GLU A 1 285 ? 5.252 -11.489 -3.218 1.00 82.69 285 GLU A CA 1
ATOM 2216 C C . GLU A 1 285 ? 4.087 -11.405 -2.223 1.00 82.69 285 GLU A C 1
ATOM 2218 O O . GLU A 1 285 ? 3.456 -12.419 -1.930 1.00 82.69 285 GLU A O 1
ATOM 2223 N N . PHE A 1 286 ? 3.742 -10.213 -1.729 1.00 89.44 286 PHE A N 1
ATOM 2224 C CA . PHE A 1 286 ? 2.557 -10.021 -0.892 1.00 89.44 286 PHE A CA 1
ATOM 2225 C C . PHE A 1 286 ? 1.256 -10.291 -1.661 1.00 89.44 286 PHE A C 1
ATOM 2227 O O . PHE A 1 286 ? 0.285 -10.824 -1.115 1.00 89.44 286 PHE A O 1
ATOM 2234 N N . TRP A 1 287 ? 1.242 -9.922 -2.941 1.00 91.25 287 TRP A N 1
ATOM 2235 C CA . TRP A 1 287 ? 0.067 -9.981 -3.805 1.00 91.25 287 TRP A CA 1
ATOM 2236 C C . TRP A 1 287 ? -0.048 -11.306 -4.549 1.00 91.25 287 TRP A C 1
ATOM 2238 O O . TRP A 1 287 ? -1.152 -11.692 -4.930 1.00 91.25 287 TRP A O 1
ATOM 2248 N N . ALA A 1 288 ? 1.068 -11.996 -4.776 1.00 85.25 288 ALA A N 1
ATOM 2249 C CA . ALA A 1 288 ? 1.134 -13.230 -5.556 1.00 85.25 288 ALA A CA 1
ATOM 2250 C C . ALA A 1 288 ? 0.229 -14.381 -5.049 1.00 85.25 288 ALA A C 1
ATOM 2252 O O . ALA A 1 288 ? -0.392 -15.025 -5.894 1.00 85.25 288 ALA A O 1
ATOM 2253 N N . PRO A 1 289 ? 0.072 -14.641 -3.732 1.00 88.75 289 PRO A N 1
ATOM 2254 C CA . PRO A 1 289 ? -0.664 -15.812 -3.241 1.00 88.75 289 PRO A CA 1
ATOM 2255 C C . PRO A 1 289 ? -2.183 -15.776 -3.440 1.00 88.75 289 PRO A C 1
ATOM 2257 O O . PRO A 1 289 ? -2.840 -16.788 -3.216 1.00 88.75 289 PRO A O 1
ATOM 2260 N N . TRP A 1 290 ? -2.756 -14.624 -3.788 1.00 93.81 290 TRP A N 1
ATOM 2261 C CA . TRP A 1 290 ? -4.203 -14.463 -3.932 1.00 93.81 290 TRP A CA 1
ATOM 2262 C C . TRP A 1 290 ? -4.658 -14.895 -5.329 1.00 93.81 290 TRP A C 1
ATOM 2264 O O . TRP A 1 290 ? -4.032 -14.537 -6.321 1.00 93.81 290 TRP A O 1
ATOM 2274 N N . ASP A 1 291 ? -5.767 -15.614 -5.449 1.00 94.06 291 ASP A N 1
ATOM 2275 C CA . ASP A 1 291 ? -6.356 -15.939 -6.753 1.00 94.06 291 ASP A CA 1
ATOM 2276 C C . ASP A 1 291 ? -6.923 -14.668 -7.401 1.00 94.06 291 ASP A C 1
ATOM 2278 O O . ASP A 1 291 ? -6.700 -14.391 -8.581 1.00 94.06 291 ASP A O 1
ATOM 2282 N N . GLU A 1 292 ? -7.595 -13.842 -6.593 1.00 96.00 292 GLU A N 1
ATOM 2283 C CA . GLU A 1 292 ? -8.196 -12.577 -7.009 1.00 96.00 292 GLU A CA 1
ATOM 2284 C C . GLU A 1 292 ? -7.904 -11.458 -6.007 1.00 96.00 292 GLU A C 1
ATOM 2286 O O . GLU A 1 292 ? -8.008 -11.650 -4.795 1.00 96.00 292 GLU A O 1
ATOM 2291 N N . VAL A 1 293 ? -7.600 -10.263 -6.523 1.00 97.69 293 VAL A N 1
ATOM 2292 C CA . VAL A 1 293 ? -7.386 -9.047 -5.727 1.00 97.69 293 VAL A CA 1
ATOM 2293 C C . VAL A 1 293 ? -8.365 -7.970 -6.173 1.00 97.69 293 VAL A C 1
ATOM 2295 O O . VAL A 1 293 ? -8.374 -7.577 -7.339 1.00 97.69 293 VAL A O 1
ATOM 2298 N N . PHE A 1 294 ? -9.158 -7.465 -5.236 1.00 98.25 294 PHE A N 1
ATOM 2299 C CA . PHE A 1 294 ? -10.138 -6.406 -5.432 1.00 98.25 294 PHE A CA 1
ATOM 2300 C C . PHE A 1 294 ? -9.662 -5.114 -4.768 1.00 98.25 294 PHE A C 1
ATOM 2302 O O . PHE A 1 294 ? -9.287 -5.095 -3.596 1.00 98.25 294 PHE A O 1
ATOM 2309 N N . LEU A 1 295 ? -9.697 -4.021 -5.524 1.00 96.81 295 LEU A N 1
ATOM 2310 C CA . LEU A 1 295 ? -9.362 -2.676 -5.073 1.00 96.81 295 LEU A CA 1
ATOM 2311 C C . LEU A 1 295 ? -10.657 -1.899 -4.831 1.00 96.81 295 LEU A C 1
ATOM 2313 O O . LEU A 1 295 ? -11.305 -1.430 -5.776 1.00 96.81 295 LEU A O 1
ATOM 2317 N N . GLY A 1 296 ? -11.033 -1.827 -3.558 1.00 95.94 296 GLY A N 1
ATOM 2318 C CA . GLY A 1 296 ? -12.298 -1.325 -3.036 1.00 95.94 296 GLY A CA 1
ATOM 2319 C C . GLY A 1 296 ? -12.222 0.080 -2.451 1.00 95.94 296 GLY A C 1
ATOM 2320 O O . GLY A 1 296 ? -12.931 0.369 -1.500 1.00 95.94 296 GLY A O 1
ATOM 2321 N N . GLN A 1 297 ? -11.345 0.942 -2.951 1.00 94.19 297 GLN A N 1
ATOM 2322 C CA . GLN A 1 297 ? -11.263 2.331 -2.490 1.00 94.19 297 GLN A CA 1
ATOM 2323 C C . GLN A 1 297 ? -12.518 3.135 -2.869 1.00 94.19 297 GLN A C 1
ATOM 2325 O O . GLN A 1 297 ? -13.220 2.764 -3.824 1.00 94.19 297 GLN A O 1
ATOM 2330 N N . ASP A 1 298 ? -12.740 4.253 -2.177 1.00 92.00 298 ASP A N 1
ATOM 2331 C CA . ASP A 1 298 ? -13.908 5.134 -2.319 1.00 92.00 298 ASP A CA 1
ATOM 2332 C C . ASP A 1 298 ? -14.145 5.597 -3.767 1.00 92.00 298 ASP A C 1
ATOM 2334 O O . ASP A 1 298 ? -13.255 5.572 -4.635 1.00 92.00 298 ASP A O 1
ATOM 2338 N N . ALA A 1 299 ? -15.382 6.013 -4.049 1.00 83.19 299 ALA A N 1
ATOM 2339 C CA . ALA A 1 299 ? -15.807 6.508 -5.357 1.00 83.19 299 ALA A CA 1
ATOM 2340 C C . ALA A 1 299 ? -15.448 7.996 -5.570 1.00 83.19 299 ALA A C 1
ATOM 2342 O O . ALA A 1 299 ? -16.294 8.787 -5.986 1.00 83.19 299 ALA A O 1
ATOM 2343 N N . ASP A 1 300 ? -14.198 8.378 -5.290 1.00 83.00 300 ASP A N 1
ATOM 2344 C CA . ASP A 1 300 ? -13.684 9.744 -5.446 1.00 83.00 300 ASP A CA 1
ATOM 2345 C C . ASP A 1 300 ? -12.268 9.774 -6.085 1.00 83.00 300 ASP A C 1
ATOM 2347 O O . ASP A 1 300 ? -11.656 8.721 -6.332 1.00 83.00 300 ASP A O 1
ATOM 2351 N N . PRO A 1 301 ? -11.717 10.964 -6.405 1.00 81.94 301 PRO A N 1
ATOM 2352 C CA . PRO A 1 301 ? -10.375 11.076 -6.978 1.00 81.94 301 PRO A CA 1
ATOM 2353 C C . PRO A 1 301 ? -9.246 10.537 -6.083 1.00 81.94 301 PRO A C 1
ATOM 2355 O O . PRO A 1 301 ? -8.255 10.018 -6.608 1.00 81.94 301 PRO A O 1
ATOM 2358 N N . ALA A 1 302 ? -9.370 10.638 -4.756 1.00 81.19 302 ALA A N 1
ATOM 2359 C CA . ALA A 1 302 ? -8.349 10.178 -3.815 1.00 81.19 302 ALA A CA 1
ATOM 2360 C C . ALA A 1 302 ? -8.317 8.644 -3.744 1.00 81.19 302 ALA A C 1
ATOM 2362 O O . ALA A 1 302 ? -7.251 8.042 -3.920 1.00 81.19 302 ALA A O 1
ATOM 2363 N N . GLY A 1 303 ? -9.483 8.012 -3.621 1.00 84.00 303 GLY A N 1
ATOM 2364 C CA . GLY A 1 303 ? -9.652 6.567 -3.680 1.00 84.00 303 GLY A CA 1
ATOM 2365 C C . GLY A 1 303 ? -9.218 6.002 -5.033 1.00 84.00 303 GLY A C 1
ATOM 2366 O O . GLY A 1 303 ? -8.544 4.972 -5.106 1.00 84.00 303 GLY A O 1
ATOM 2367 N N . GLN A 1 304 ? -9.486 6.709 -6.138 1.00 84.06 304 GLN A N 1
ATOM 2368 C CA . GLN A 1 304 ? -8.954 6.324 -7.447 1.00 84.06 304 GLN A CA 1
ATOM 2369 C C . GLN A 1 304 ? -7.419 6.378 -7.494 1.00 84.06 304 GLN A C 1
ATOM 2371 O O . GLN A 1 304 ? -6.798 5.461 -8.039 1.00 84.06 304 GLN A O 1
ATOM 2376 N N . ALA A 1 305 ? -6.795 7.419 -6.940 1.00 79.81 305 ALA A N 1
ATOM 2377 C CA . ALA A 1 305 ? -5.339 7.523 -6.886 1.00 79.81 305 ALA A CA 1
ATOM 2378 C C . ALA A 1 305 ? -4.720 6.402 -6.033 1.00 79.81 305 ALA A C 1
ATOM 2380 O O . ALA A 1 305 ? -3.717 5.802 -6.439 1.00 79.81 305 ALA A O 1
ATOM 2381 N N . MET A 1 306 ? -5.342 6.072 -4.898 1.00 84.81 306 MET A N 1
ATOM 2382 C CA . MET A 1 306 ? -4.913 4.976 -4.030 1.00 84.81 306 MET A CA 1
ATOM 2383 C C . MET A 1 306 ? -5.057 3.610 -4.714 1.00 84.81 306 MET A C 1
ATOM 2385 O O . MET A 1 306 ? -4.110 2.820 -4.714 1.00 84.81 306 MET A O 1
ATOM 2389 N N . ALA A 1 307 ? -6.179 3.357 -5.394 1.00 88.69 307 ALA A N 1
ATOM 2390 C CA . ALA A 1 307 ? -6.369 2.142 -6.183 1.00 88.69 307 ALA A CA 1
ATOM 2391 C C . ALA A 1 307 ? -5.290 2.001 -7.274 1.00 88.69 307 ALA A C 1
ATOM 2393 O O . ALA A 1 307 ? -4.707 0.933 -7.443 1.00 88.69 307 ALA A O 1
ATOM 2394 N N . GLN A 1 308 ? -4.946 3.082 -7.986 1.00 84.56 308 GLN A N 1
ATOM 2395 C CA . GLN A 1 308 ? -3.860 3.032 -8.975 1.00 84.56 308 GLN A CA 1
ATOM 2396 C C . GLN A 1 308 ? -2.495 2.758 -8.334 1.00 84.56 308 GLN A C 1
ATOM 2398 O O . GLN A 1 308 ? -1.678 2.054 -8.924 1.00 84.56 308 GLN A O 1
ATOM 2403 N N . LYS A 1 309 ? -2.238 3.283 -7.132 1.00 85.75 309 LYS A N 1
ATOM 2404 C CA . LYS A 1 309 ? -1.007 2.997 -6.385 1.00 85.75 309 LYS A CA 1
ATOM 2405 C C . LYS A 1 309 ? -0.917 1.516 -6.016 1.00 85.75 309 LYS A C 1
ATOM 2407 O O . LYS A 1 309 ? 0.106 0.901 -6.295 1.00 85.75 309 LYS A O 1
ATOM 2412 N N . CYS A 1 310 ? -1.988 0.938 -5.473 1.00 89.69 310 CYS A N 1
ATOM 2413 C CA . CYS A 1 310 ? -2.044 -0.489 -5.144 1.00 89.69 310 CYS A CA 1
ATOM 2414 C C . CYS A 1 310 ? -1.897 -1.363 -6.394 1.00 89.69 310 CYS A C 1
ATOM 2416 O O . CYS A 1 310 ? -1.106 -2.298 -6.389 1.00 89.69 310 CYS A O 1
ATOM 2418 N N . ARG A 1 311 ? -2.576 -1.011 -7.496 1.00 88.06 311 ARG A N 1
ATOM 2419 C CA . ARG A 1 311 ? -2.445 -1.709 -8.784 1.00 88.06 311 ARG A CA 1
ATOM 2420 C C . ARG A 1 311 ? -0.994 -1.781 -9.260 1.00 88.06 311 ARG A C 1
ATOM 2422 O O . ARG A 1 311 ? -0.559 -2.847 -9.678 1.00 88.06 311 ARG A O 1
ATOM 2429 N N . ARG A 1 312 ? -0.257 -0.664 -9.213 1.00 82.25 312 ARG A N 1
ATOM 2430 C CA . ARG A 1 312 ? 1.154 -0.629 -9.635 1.00 82.25 312 ARG A CA 1
ATOM 2431 C C . ARG A 1 312 ? 2.029 -1.546 -8.789 1.00 82.25 312 ARG A C 1
ATOM 2433 O O . ARG A 1 312 ? 2.879 -2.234 -9.329 1.00 82.25 312 ARG A O 1
ATOM 2440 N N . LEU A 1 313 ? 1.808 -1.567 -7.477 1.00 85.00 313 LEU A N 1
ATOM 2441 C CA . LEU A 1 313 ? 2.595 -2.395 -6.562 1.00 85.00 313 LEU A CA 1
ATOM 2442 C C . LEU A 1 313 ? 2.233 -3.880 -6.645 1.00 85.00 313 LEU A C 1
ATOM 2444 O O . LEU A 1 313 ? 3.087 -4.729 -6.419 1.00 85.00 313 LEU A O 1
ATOM 2448 N N . ALA A 1 314 ? 0.986 -4.189 -7.004 1.00 86.06 314 ALA A N 1
ATOM 2449 C CA . ALA A 1 314 ? 0.528 -5.561 -7.134 1.00 86.06 314 ALA A CA 1
ATOM 2450 C C . ALA A 1 314 ? 1.264 -6.328 -8.241 1.00 86.06 314 ALA A C 1
ATOM 2452 O O . ALA A 1 314 ? 1.424 -7.540 -8.122 1.00 86.06 314 ALA A O 1
ATOM 2453 N N . MET A 1 315 ? 1.706 -5.636 -9.305 1.00 81.56 315 MET A N 1
ATOM 2454 C CA . MET A 1 315 ? 2.407 -6.230 -10.458 1.00 81.56 315 MET A CA 1
ATOM 2455 C C . MET A 1 315 ? 1.681 -7.455 -11.042 1.00 81.56 315 MET A C 1
ATOM 2457 O O . MET A 1 315 ? 2.288 -8.382 -11.573 1.00 81.56 315 MET A O 1
ATOM 2461 N N . ARG A 1 316 ? 0.352 -7.448 -10.931 1.00 86.12 316 ARG A N 1
ATOM 2462 C CA . ARG A 1 316 ? -0.559 -8.495 -11.382 1.00 86.12 316 ARG A CA 1
ATOM 2463 C C . ARG A 1 316 ? -1.902 -7.885 -11.741 1.00 86.12 316 ARG A C 1
ATOM 2465 O O . ARG A 1 316 ? -2.174 -6.720 -11.445 1.00 86.12 316 ARG A O 1
ATOM 2472 N N . ASP A 1 317 ? -2.762 -8.714 -12.303 1.00 89.31 317 ASP A N 1
ATOM 2473 C CA . ASP A 1 317 ? -4.134 -8.323 -12.566 1.00 89.31 317 ASP A CA 1
ATOM 2474 C C . ASP A 1 317 ? -4.894 -8.124 -11.259 1.00 89.31 317 ASP A C 1
ATOM 2476 O O . ASP A 1 317 ? -4.846 -8.953 -10.343 1.00 89.31 317 ASP A O 1
ATOM 2480 N N . VAL A 1 318 ? -5.614 -7.010 -11.199 1.00 92.94 318 VAL A N 1
ATOM 2481 C CA . VAL A 1 318 ? -6.463 -6.622 -10.072 1.00 92.94 318 VAL A CA 1
ATOM 2482 C C . VAL A 1 318 ? -7.832 -6.226 -10.602 1.00 92.94 318 VAL A C 1
ATOM 2484 O O . VAL A 1 318 ? -7.965 -5.785 -11.740 1.00 92.94 318 VAL A O 1
ATOM 2487 N N . ARG A 1 319 ? -8.872 -6.338 -9.787 1.00 95.38 319 ARG A N 1
ATOM 2488 C CA . ARG A 1 319 ? -10.220 -5.887 -10.138 1.00 95.38 319 ARG A CA 1
ATOM 2489 C C . ARG A 1 319 ? -10.528 -4.591 -9.412 1.00 95.38 319 ARG A C 1
ATOM 2491 O O . ARG A 1 319 ? -10.360 -4.507 -8.197 1.00 95.38 319 ARG A O 1
ATOM 2498 N N . ARG A 1 320 ? -10.976 -3.562 -10.130 1.00 92.56 320 ARG A N 1
ATOM 2499 C CA . ARG A 1 320 ? -11.412 -2.307 -9.494 1.00 92.56 320 ARG A CA 1
ATOM 2500 C C . ARG A 1 320 ? -12.887 -2.411 -9.159 1.00 92.56 320 ARG A C 1
ATOM 2502 O O . ARG A 1 320 ? -13.694 -2.638 -10.049 1.00 92.56 320 ARG A O 1
ATOM 2509 N N . MET A 1 321 ? -13.237 -2.158 -7.905 1.00 93.12 321 MET A N 1
ATOM 2510 C CA . MET A 1 321 ? -14.624 -2.181 -7.457 1.00 93.12 321 MET A CA 1
ATOM 2511 C C . MET A 1 321 ? -14.943 -0.911 -6.678 1.00 93.12 321 MET A C 1
ATOM 2513 O O . MET A 1 321 ? -14.313 -0.642 -5.664 1.00 93.12 321 MET A O 1
ATOM 2517 N N . ARG A 1 322 ? -15.884 -0.104 -7.169 1.00 89.38 322 ARG A N 1
ATOM 2518 C CA . ARG A 1 322 ? -16.279 1.167 -6.544 1.00 89.38 322 ARG A CA 1
ATOM 2519 C C . ARG A 1 322 ? -17.601 0.996 -5.796 1.00 89.38 322 ARG A C 1
ATOM 2521 O O . ARG A 1 322 ? -18.473 0.326 -6.353 1.00 89.38 322 ARG A O 1
ATOM 2528 N N . PRO A 1 323 ? -17.775 1.619 -4.617 1.00 90.88 323 PRO A N 1
ATOM 2529 C CA . PRO A 1 323 ? -19.088 1.736 -3.996 1.00 90.88 323 PRO A CA 1
ATOM 2530 C C . PRO A 1 323 ? -20.082 2.368 -4.984 1.00 90.88 323 PRO A C 1
ATOM 2532 O O . PRO A 1 323 ? -19.798 3.441 -5.526 1.00 90.88 323 PRO A O 1
ATOM 2535 N N . PRO A 1 324 ? -21.219 1.716 -5.281 1.00 88.12 324 PRO A N 1
ATOM 2536 C CA . PRO A 1 324 ? -22.285 2.338 -6.055 1.00 88.12 324 PRO A CA 1
ATOM 2537 C C . PRO A 1 324 ? -22.911 3.494 -5.276 1.00 88.12 324 PRO A C 1
ATOM 2539 O O . PRO A 1 324 ? -23.157 3.371 -4.077 1.00 88.12 324 PRO A O 1
ATOM 2542 N N . GLY A 1 325 ? -23.234 4.591 -5.959 1.00 80.44 325 GLY A N 1
ATOM 2543 C CA . GLY A 1 325 ? -23.914 5.726 -5.343 1.00 80.44 325 GLY A CA 1
ATOM 2544 C C . GLY A 1 325 ? -23.427 7.069 -5.868 1.00 80.44 325 GLY A C 1
ATOM 2545 O O . GLY A 1 325 ? -23.025 7.193 -7.025 1.00 80.44 325 GLY A O 1
ATOM 2546 N N . VAL A 1 326 ? -23.511 8.079 -5.003 1.00 78.56 326 VAL A N 1
ATOM 2547 C CA . VAL A 1 326 ? -23.007 9.432 -5.266 1.00 78.56 326 VAL A CA 1
ATOM 2548 C C . VAL A 1 326 ? -21.478 9.472 -5.224 1.00 78.56 326 VAL A C 1
ATOM 2550 O O . VAL A 1 326 ? -20.837 8.608 -4.629 1.00 78.56 326 VAL A O 1
ATOM 2553 N N . GLU A 1 327 ? -20.884 10.484 -5.856 1.00 80.44 327 GLU A N 1
ATOM 2554 C CA . GLU A 1 327 ? -19.442 10.728 -5.758 1.00 80.44 327 GLU A CA 1
ATOM 2555 C C . GLU A 1 327 ? -19.025 10.878 -4.286 1.00 80.44 327 GLU A C 1
ATOM 2557 O O . GLU A 1 327 ? -19.681 11.585 -3.519 1.00 80.44 327 GLU A O 1
ATOM 2562 N N . GLY A 1 328 ? -17.956 10.181 -3.893 1.00 81.44 328 GLY A N 1
ATOM 2563 C CA . GLY A 1 328 ? -17.507 10.116 -2.499 1.00 81.44 328 GLY A CA 1
ATOM 2564 C C . GLY A 1 328 ? -18.204 9.077 -1.620 1.00 81.44 328 GLY A C 1
ATOM 2565 O O . GLY A 1 328 ? -17.907 9.039 -0.431 1.00 81.44 328 GLY A O 1
ATOM 2566 N N . ALA A 1 329 ? -19.093 8.237 -2.165 1.00 87.81 329 ALA A N 1
ATOM 2567 C CA . ALA A 1 329 ? -19.659 7.117 -1.413 1.00 87.81 329 ALA A CA 1
ATOM 2568 C C . ALA A 1 329 ? -18.567 6.127 -0.963 1.00 87.81 329 ALA A C 1
ATOM 2570 O O . ALA A 1 329 ? -17.677 5.776 -1.752 1.00 87.81 329 ALA A O 1
ATOM 2571 N N . ASP A 1 330 ? -18.692 5.650 0.279 1.00 92.94 330 ASP A N 1
ATOM 2572 C CA . ASP A 1 330 ? -17.878 4.579 0.864 1.00 92.94 330 ASP A CA 1
ATOM 2573 C C . ASP A 1 330 ? -18.693 3.270 1.024 1.00 92.94 330 ASP A C 1
ATOM 2575 O O . ASP A 1 330 ? -19.896 3.203 0.733 1.00 92.94 330 ASP A O 1
ATOM 2579 N N . TRP A 1 331 ? -18.047 2.169 1.428 1.00 95.25 331 TRP A N 1
ATOM 2580 C CA . TRP A 1 331 ? -18.761 0.893 1.605 1.00 95.25 331 TRP A CA 1
ATOM 2581 C C . TRP A 1 331 ? -19.653 0.894 2.842 1.00 95.25 331 TRP A C 1
ATOM 2583 O O . TRP A 1 331 ? -20.608 0.115 2.911 1.00 95.25 331 TRP A O 1
ATOM 2593 N N . THR A 1 332 ? -19.365 1.758 3.815 1.00 94.31 332 THR A N 1
ATOM 2594 C CA . THR A 1 332 ? -20.249 1.965 4.959 1.00 94.31 332 THR A CA 1
ATOM 2595 C C . THR A 1 332 ? -21.587 2.523 4.481 1.00 94.31 332 THR A C 1
ATOM 2597 O O . THR A 1 332 ? -22.618 1.897 4.737 1.00 94.31 332 THR A O 1
ATOM 2600 N N . ASP A 1 333 ? -21.565 3.607 3.704 1.00 93.25 333 ASP A N 1
ATOM 2601 C CA . ASP A 1 333 ? -22.743 4.241 3.105 1.00 93.25 333 ASP A CA 1
ATOM 2602 C C . ASP A 1 333 ? -23.535 3.255 2.236 1.00 93.25 333 ASP A C 1
ATOM 2604 O O . ASP A 1 333 ? -24.763 3.166 2.344 1.00 93.25 333 ASP A O 1
ATOM 2608 N N . TYR A 1 334 ? -22.834 2.451 1.425 1.00 95.12 334 TYR A N 1
ATOM 2609 C CA . TYR A 1 334 ? -23.451 1.433 0.572 1.00 95.12 334 TYR A CA 1
ATOM 2610 C C . TYR A 1 334 ? -24.357 0.483 1.369 1.00 95.12 334 TYR A C 1
ATOM 2612 O O . TYR A 1 334 ? -25.541 0.353 1.054 1.00 95.12 334 TYR A O 1
ATOM 2620 N N . PHE A 1 335 ? -23.862 -0.129 2.449 1.00 95.06 335 PHE A N 1
ATOM 2621 C CA . PHE A 1 335 ? -24.700 -1.018 3.263 1.00 95.06 335 PHE A CA 1
ATOM 2622 C C . PHE A 1 335 ? -25.697 -0.267 4.149 1.00 95.06 335 PHE A C 1
ATOM 2624 O O . PHE A 1 335 ? -26.727 -0.831 4.518 1.00 95.06 335 PHE A O 1
ATOM 2631 N N . GLN A 1 336 ? -25.427 0.989 4.507 1.00 92.06 336 GLN A N 1
ATOM 2632 C CA . GLN A 1 336 ? -26.390 1.816 5.238 1.00 92.06 336 GLN A CA 1
ATOM 2633 C C . GLN A 1 336 ? -27.606 2.200 4.392 1.00 92.06 336 GLN A C 1
ATOM 2635 O O . GLN A 1 336 ? -28.687 2.394 4.945 1.00 92.06 336 GLN A O 1
ATOM 2640 N N . SER A 1 337 ? -27.465 2.229 3.066 1.00 91.81 337 SER A N 1
ATOM 2641 C CA . SER A 1 337 ? -28.591 2.425 2.146 1.00 91.81 337 SER A CA 1
ATOM 2642 C C . SER A 1 337 ? -29.578 1.245 2.105 1.00 91.81 337 SER A C 1
ATOM 2644 O O . SER A 1 337 ? -30.656 1.369 1.526 1.00 91.81 337 SER A O 1
ATOM 2646 N N . GLY A 1 338 ? -29.240 0.112 2.736 1.00 92.19 338 GLY A N 1
ATOM 2647 C CA . GLY A 1 338 ? -30.048 -1.111 2.745 1.00 92.19 338 GLY A CA 1
ATOM 2648 C C . GLY A 1 338 ? -29.641 -2.149 1.695 1.00 92.19 338 GLY A C 1
ATOM 2649 O O . GLY A 1 338 ? -30.356 -3.137 1.521 1.00 92.19 338 GLY A O 1
ATOM 2650 N N . ALA A 1 339 ? -28.511 -1.951 1.009 1.00 94.38 339 ALA A N 1
ATOM 2651 C CA . ALA A 1 339 ? -27.971 -2.922 0.063 1.00 94.38 339 ALA A CA 1
ATOM 2652 C C . ALA A 1 339 ? -27.655 -4.266 0.742 1.00 94.38 339 ALA A C 1
ATOM 2654 O O . ALA A 1 339 ? -27.157 -4.311 1.870 1.00 94.38 339 ALA A O 1
ATOM 2655 N N . ARG A 1 340 ? -27.927 -5.376 0.049 1.00 95.50 340 ARG A N 1
ATOM 2656 C CA . ARG A 1 340 ? -27.699 -6.735 0.566 1.00 95.50 340 ARG A CA 1
ATOM 2657 C C . ARG A 1 340 ? -26.344 -7.278 0.128 1.00 95.50 340 ARG A C 1
ATOM 2659 O O . ARG A 1 340 ? -25.828 -6.926 -0.933 1.00 95.50 340 ARG A O 1
ATOM 2666 N N . LEU A 1 341 ? -25.814 -8.241 0.884 1.00 96.19 341 LEU A N 1
ATOM 2667 C CA . LEU A 1 341 ? -24.575 -8.935 0.519 1.00 96.19 341 LEU A CA 1
ATOM 2668 C C . LEU A 1 341 ? -24.640 -9.576 -0.879 1.00 96.19 341 LEU A C 1
ATOM 2670 O O . LEU A 1 341 ? -23.668 -9.510 -1.619 1.00 96.19 341 LEU A O 1
ATOM 2674 N N . THR A 1 342 ? -25.797 -10.101 -1.291 1.00 96.62 342 THR A N 1
ATOM 2675 C CA . THR A 1 342 ? -25.983 -10.678 -2.636 1.00 96.62 342 THR A CA 1
ATOM 2676 C C . THR A 1 342 ? -25.782 -9.658 -3.760 1.00 96.62 342 THR A C 1
ATOM 2678 O O . THR A 1 342 ? -25.365 -10.009 -4.858 1.00 96.62 342 THR A O 1
ATOM 2681 N N . GLU A 1 343 ? -26.084 -8.383 -3.503 1.00 96.75 343 GLU A N 1
ATOM 2682 C CA . GLU A 1 343 ? -25.855 -7.299 -4.465 1.00 96.75 343 GLU A CA 1
ATOM 2683 C C . GLU A 1 343 ? -24.366 -6.942 -4.513 1.00 96.75 343 GLU A C 1
ATOM 2685 O O . GLU A 1 343 ? -23.814 -6.732 -5.588 1.00 96.75 343 GLU A O 1
ATOM 2690 N N . PHE A 1 344 ? -23.680 -6.975 -3.366 1.00 97.12 344 PHE A N 1
ATOM 2691 C CA . PHE A 1 344 ? -22.221 -6.856 -3.313 1.00 97.12 344 PHE A CA 1
ATOM 2692 C C . PHE A 1 344 ? -21.509 -8.004 -4.057 1.00 97.12 344 PHE A C 1
ATOM 2694 O O . PHE A 1 344 ? -20.551 -7.765 -4.790 1.00 97.12 344 PHE A O 1
ATOM 2701 N N . GLU A 1 345 ? -21.994 -9.241 -3.930 1.00 97.00 345 GLU A N 1
ATOM 2702 C CA . GLU A 1 345 ? -21.476 -10.402 -4.670 1.00 97.00 345 GLU A CA 1
ATOM 2703 C C . GLU A 1 345 ? -21.644 -10.257 -6.188 1.00 97.00 345 GLU A C 1
ATOM 2705 O O . GLU A 1 345 ? -20.728 -10.598 -6.939 1.00 97.00 345 GLU A O 1
ATOM 2710 N N . ALA A 1 346 ? -22.768 -9.696 -6.645 1.00 96.50 346 ALA A N 1
ATOM 2711 C CA . ALA A 1 346 ? -22.969 -9.383 -8.058 1.00 96.50 346 ALA A CA 1
ATOM 2712 C C . ALA A 1 346 ? -21.939 -8.354 -8.559 1.00 96.50 346 ALA A C 1
ATOM 2714 O O . ALA A 1 346 ? -21.314 -8.561 -9.599 1.00 96.50 346 ALA A O 1
ATOM 2715 N N . LEU A 1 347 ? -21.671 -7.303 -7.776 1.00 96.06 347 LEU A N 1
ATOM 2716 C CA . LEU A 1 347 ? -20.645 -6.312 -8.117 1.00 96.06 347 LEU A CA 1
ATOM 2717 C C . LEU A 1 347 ? -19.236 -6.919 -8.181 1.00 96.06 347 LEU A C 1
ATOM 2719 O O . LEU A 1 347 ? -18.452 -6.536 -9.046 1.00 96.06 347 LEU A O 1
ATOM 2723 N N . LEU A 1 348 ? -18.901 -7.872 -7.302 1.00 95.88 348 LEU A N 1
ATOM 2724 C CA . LEU A 1 348 ? -17.624 -8.595 -7.370 1.00 95.88 348 LEU A CA 1
ATOM 2725 C C . LEU A 1 348 ? -17.485 -9.373 -8.684 1.00 95.88 348 LEU A C 1
ATOM 2727 O O . LEU A 1 348 ? -16.406 -9.384 -9.280 1.00 95.88 348 LEU A O 1
ATOM 2731 N N . ALA A 1 349 ? -18.561 -10.024 -9.133 1.00 93.62 349 ALA A N 1
ATOM 2732 C CA . ALA A 1 349 ? -18.566 -10.785 -10.380 1.00 93.62 349 ALA A CA 1
ATOM 2733 C C . ALA A 1 349 ? -18.383 -9.878 -11.609 1.00 93.62 349 ALA A C 1
ATOM 2735 O O . ALA A 1 349 ? -17.645 -10.228 -12.533 1.00 93.62 349 ALA A O 1
ATOM 2736 N N . GLU A 1 350 ? -19.003 -8.697 -11.587 1.00 93.19 350 GLU A N 1
ATOM 2737 C CA . GLU A 1 350 ? -18.961 -7.703 -12.667 1.00 93.19 350 GLU A CA 1
ATOM 2738 C C . GLU A 1 350 ? -17.738 -6.772 -12.608 1.00 93.19 350 GLU A C 1
ATOM 2740 O O . GLU A 1 350 ? -17.492 -6.013 -13.548 1.00 93.19 350 GLU A O 1
ATOM 2745 N N . ALA A 1 351 ? -16.949 -6.820 -11.528 1.00 92.06 351 ALA A N 1
ATOM 2746 C CA . ALA A 1 351 ? -15.846 -5.893 -11.310 1.00 92.06 351 ALA A CA 1
ATOM 2747 C C . ALA A 1 351 ? -14.815 -5.958 -12.459 1.00 92.06 351 ALA A C 1
ATOM 2749 O O . ALA A 1 351 ? -14.234 -7.030 -12.700 1.00 92.06 351 ALA A O 1
ATOM 2750 N N . PRO A 1 352 ? -14.536 -4.826 -13.143 1.00 87.81 352 PRO A N 1
ATOM 2751 C CA . PRO A 1 352 ? -13.638 -4.794 -14.288 1.00 87.81 352 PRO A CA 1
ATOM 2752 C C . PRO A 1 352 ? -12.221 -5.212 -13.894 1.00 87.81 352 PRO A C 1
ATOM 2754 O O . PRO A 1 352 ? -11.635 -4.688 -12.939 1.00 87.81 352 PRO A O 1
ATOM 2757 N N . ARG A 1 353 ? -11.661 -6.141 -14.675 1.00 88.06 353 ARG A N 1
ATOM 2758 C CA . ARG A 1 353 ? -10.262 -6.563 -14.578 1.00 88.06 353 ARG A CA 1
ATOM 2759 C C . ARG A 1 353 ? -9.374 -5.460 -15.143 1.00 88.06 353 ARG A C 1
ATOM 2761 O O . ARG A 1 353 ? -9.512 -5.059 -16.294 1.00 88.06 353 ARG A O 1
ATOM 2768 N N . LEU A 1 354 ? -8.473 -4.964 -14.311 1.00 81.38 354 LEU A N 1
ATOM 2769 C CA . LEU A 1 354 ? -7.383 -4.091 -14.702 1.00 81.38 354 LEU A CA 1
ATOM 2770 C C . LEU A 1 354 ? -6.138 -4.955 -14.849 1.00 81.38 354 LEU A C 1
ATOM 2772 O O . LEU A 1 354 ? -5.597 -5.446 -13.858 1.00 81.38 354 LEU A O 1
ATOM 2776 N N . GLU A 1 355 ? -5.696 -5.123 -16.088 1.00 76.19 355 GLU A N 1
ATOM 2777 C CA . GLU A 1 355 ? -4.491 -5.885 -16.401 1.00 76.19 355 GLU A CA 1
ATOM 2778 C C . GLU A 1 355 ? -3.255 -5.260 -15.743 1.00 76.19 355 GLU A C 1
ATOM 2780 O O . GLU A 1 355 ? -3.192 -4.036 -15.510 1.00 76.19 355 GLU A O 1
ATOM 2785 N N . ALA A 1 356 ? -2.280 -6.112 -15.434 1.00 66.75 356 ALA A N 1
ATOM 2786 C CA . ALA A 1 356 ? -0.968 -5.719 -14.959 1.00 66.75 356 ALA A CA 1
ATOM 2787 C C . ALA A 1 356 ? -0.369 -4.710 -15.944 1.00 66.75 356 ALA A C 1
ATOM 2789 O O . ALA A 1 356 ? -0.067 -5.030 -17.092 1.00 66.75 356 ALA A O 1
ATOM 2790 N N . ARG A 1 357 ? -0.216 -3.459 -15.501 1.00 57.94 357 ARG A N 1
ATOM 2791 C CA . ARG A 1 357 ? 0.463 -2.444 -16.300 1.00 57.94 357 ARG A CA 1
ATOM 2792 C C . ARG A 1 357 ? 1.931 -2.486 -15.920 1.00 57.94 357 ARG A C 1
ATOM 2794 O O . ARG A 1 357 ? 2.286 -2.043 -14.831 1.00 57.94 357 ARG A O 1
ATOM 2801 N N . ILE A 1 358 ? 2.762 -3.003 -16.816 1.00 56.56 358 ILE A N 1
ATOM 2802 C CA . ILE A 1 358 ? 4.179 -2.645 -16.823 1.00 56.56 358 ILE A CA 1
ATOM 2803 C C . ILE A 1 358 ? 4.184 -1.136 -17.071 1.00 56.56 358 ILE A C 1
ATOM 2805 O O . ILE A 1 358 ? 3.564 -0.688 -18.038 1.00 56.56 358 ILE A O 1
ATOM 2809 N N . GLU A 1 359 ? 4.734 -0.339 -16.149 1.00 50.59 359 GLU A N 1
ATOM 2810 C CA . GLU A 1 359 ? 4.838 1.104 -16.374 1.00 50.59 359 GLU A CA 1
ATOM 2811 C C . GLU A 1 359 ? 5.480 1.325 -17.746 1.00 50.59 359 GLU A C 1
ATOM 2813 O O . GLU A 1 359 ? 6.556 0.794 -18.019 1.00 50.59 359 GLU A O 1
ATOM 2818 N N . GLU A 1 360 ? 4.782 2.056 -18.619 1.00 46.41 360 GLU A N 1
ATOM 2819 C CA . GLU A 1 360 ? 5.375 2.529 -19.864 1.00 46.41 360 GLU A CA 1
ATOM 2820 C C . GLU A 1 360 ? 6.637 3.292 -19.481 1.00 46.41 360 GLU A C 1
ATOM 2822 O O . GLU A 1 360 ? 6.581 4.224 -18.668 1.00 46.41 360 GLU A O 1
ATOM 2827 N N . ALA A 1 361 ? 7.770 2.858 -20.033 1.00 49.19 361 ALA A N 1
ATOM 2828 C CA . ALA A 1 361 ? 9.019 3.584 -19.930 1.00 49.19 361 ALA A CA 1
ATOM 2829 C C . ALA A 1 361 ? 8.724 5.057 -20.217 1.00 49.19 361 ALA A C 1
ATOM 2831 O O . ALA A 1 361 ? 8.143 5.381 -21.256 1.00 49.19 361 ALA A O 1
ATOM 2832 N N . LYS A 1 362 ? 9.126 5.970 -19.325 1.00 49.00 362 LYS A N 1
ATOM 2833 C CA . LYS A 1 362 ? 9.353 7.334 -19.802 1.00 49.00 362 LYS A CA 1
ATOM 2834 C C . LYS A 1 362 ? 10.433 7.192 -20.874 1.00 49.00 362 LYS A C 1
ATOM 2836 O O . LYS A 1 362 ? 11.492 6.666 -20.522 1.00 49.00 362 LYS A O 1
ATOM 2841 N N . PRO A 1 363 ? 10.165 7.556 -22.140 1.00 52.38 363 PRO A N 1
ATOM 2842 C CA . PRO A 1 363 ? 11.180 7.433 -23.166 1.00 52.38 363 PRO A CA 1
ATOM 2843 C C . PRO A 1 363 ? 12.369 8.268 -22.714 1.00 52.38 363 PRO A C 1
ATOM 2845 O O . PRO A 1 363 ? 12.198 9.417 -22.290 1.00 52.38 363 PRO A O 1
ATOM 2848 N N . ASP A 1 364 ? 13.552 7.662 -22.744 1.00 62.53 364 ASP A N 1
ATOM 2849 C CA . ASP A 1 364 ? 14.762 8.447 -22.611 1.00 62.53 364 ASP A CA 1
ATOM 2850 C C . ASP A 1 364 ? 14.785 9.466 -23.755 1.00 62.53 364 ASP A C 1
ATOM 2852 O O . ASP A 1 364 ? 14.275 9.221 -24.858 1.00 62.53 364 ASP A O 1
ATOM 2856 N N . ARG A 1 365 ? 15.266 10.670 -23.441 1.00 73.00 365 ARG A N 1
ATOM 2857 C CA . ARG A 1 365 ? 15.547 11.660 -24.471 1.00 73.00 365 ARG A CA 1
ATOM 2858 C C . ARG A 1 365 ? 17.004 11.477 -24.888 1.00 73.00 365 ARG A C 1
ATOM 2860 O O . ARG A 1 365 ? 17.851 11.315 -24.006 1.00 73.00 365 ARG A O 1
ATOM 2867 N N . PRO A 1 366 ? 17.309 11.539 -26.190 1.00 83.44 366 PRO A N 1
ATOM 2868 C CA . PRO A 1 366 ? 18.683 11.574 -26.658 1.00 83.44 366 PRO A CA 1
ATOM 2869 C C . PRO A 1 366 ? 19.489 12.656 -25.920 1.00 83.44 366 PRO A C 1
ATOM 2871 O O . PRO A 1 366 ? 19.002 13.769 -25.719 1.00 83.44 366 PRO A O 1
ATOM 2874 N N . LEU A 1 367 ? 20.711 12.322 -25.493 1.00 84.69 367 LEU A N 1
ATOM 2875 C CA . LEU A 1 367 ? 21.572 13.215 -24.697 1.00 84.69 367 LEU A CA 1
ATOM 2876 C C . LEU A 1 367 ? 21.943 14.510 -25.441 1.00 84.69 367 LEU A C 1
ATOM 2878 O O . LEU A 1 367 ? 22.297 15.507 -24.826 1.00 84.69 367 LEU A O 1
ATOM 2882 N N . ASP A 1 368 ? 21.869 14.518 -26.771 1.00 82.62 368 ASP A N 1
ATOM 2883 C CA . ASP A 1 368 ? 22.048 15.713 -27.601 1.00 82.62 368 ASP A CA 1
ATOM 2884 C C . ASP A 1 368 ? 20.883 16.713 -27.500 1.00 82.62 368 ASP A C 1
ATOM 2886 O O . ASP A 1 368 ? 20.997 17.827 -28.009 1.00 82.62 368 ASP A O 1
ATOM 2890 N N . ALA A 1 369 ? 19.790 16.344 -26.828 1.00 84.56 369 ALA A N 1
ATOM 2891 C CA . ALA A 1 369 ? 18.677 17.228 -26.489 1.00 84.56 369 ALA A CA 1
ATOM 2892 C C . ALA A 1 369 ? 18.752 17.792 -25.055 1.00 84.56 369 ALA A C 1
ATOM 2894 O O . ALA A 1 369 ? 17.800 18.442 -24.613 1.00 84.56 369 ALA A O 1
ATOM 2895 N N . ASP A 1 370 ? 19.825 17.514 -24.308 1.00 84.56 370 ASP A N 1
ATOM 2896 C CA . ASP A 1 370 ? 20.047 18.107 -22.990 1.00 84.56 370 ASP A CA 1
ATOM 2897 C C . ASP A 1 370 ? 20.476 19.580 -23.103 1.00 84.56 370 ASP A C 1
ATOM 2899 O O . ASP A 1 370 ? 21.237 19.963 -23.991 1.00 84.56 370 ASP A O 1
ATOM 2903 N N . ASP A 1 371 ? 19.993 20.406 -22.172 1.00 87.88 371 ASP A N 1
ATOM 2904 C CA . ASP A 1 371 ? 20.478 21.775 -21.984 1.00 87.88 371 ASP A CA 1
ATOM 2905 C C . ASP A 1 371 ? 21.809 21.764 -21.211 1.00 87.88 371 ASP A C 1
ATOM 2907 O O . ASP A 1 371 ? 22.106 20.810 -20.484 1.00 87.88 371 ASP A O 1
ATOM 2911 N N . ASP A 1 372 ? 22.588 22.843 -21.294 1.00 88.00 372 ASP A N 1
ATOM 2912 C CA . ASP A 1 372 ? 23.814 22.995 -20.502 1.00 88.00 372 ASP A CA 1
ATOM 2913 C C . ASP A 1 372 ? 23.507 22.913 -18.990 1.00 88.00 372 ASP A C 1
ATOM 2915 O O . ASP A 1 372 ? 22.719 23.699 -18.456 1.00 88.00 372 ASP A O 1
ATOM 2919 N N . GLY A 1 373 ? 24.141 21.977 -18.274 1.00 87.69 373 GLY A N 1
ATOM 2920 C CA . GLY A 1 373 ? 23.915 21.790 -16.839 1.00 87.69 373 GLY A CA 1
ATOM 2921 C C . GLY A 1 373 ? 24.567 20.540 -16.247 1.00 87.69 373 GLY A C 1
ATOM 2922 O O . GLY A 1 373 ? 25.262 19.790 -16.930 1.00 87.69 373 GLY A O 1
ATOM 2923 N N . GLU A 1 374 ? 24.336 20.324 -14.951 1.00 85.38 374 GLU A N 1
ATOM 2924 C CA . GLU A 1 374 ? 24.759 19.118 -14.232 1.00 85.38 374 GLU A CA 1
ATOM 2925 C C . GLU A 1 374 ? 23.577 18.153 -14.083 1.00 85.38 374 GLU A C 1
ATOM 2927 O O . GLU A 1 374 ? 22.514 18.523 -13.579 1.00 85.38 374 GLU A O 1
ATOM 2932 N N . TYR A 1 375 ? 23.775 16.899 -14.491 1.00 81.06 375 TYR A N 1
ATOM 2933 C CA . TYR A 1 375 ? 22.759 15.850 -14.447 1.00 81.06 375 TYR A CA 1
ATOM 2934 C C . TYR A 1 375 ? 23.213 14.699 -13.550 1.00 81.06 37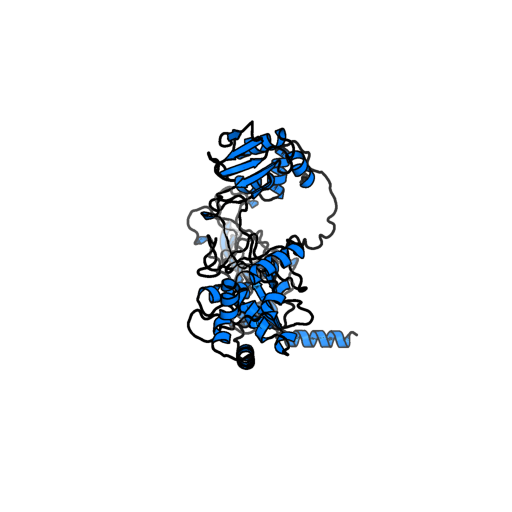5 TYR A C 1
ATOM 2936 O O . TYR A 1 375 ? 24.389 14.332 -13.523 1.00 81.06 375 TYR A O 1
ATOM 2944 N N . ALA A 1 376 ? 22.270 14.094 -12.827 1.00 80.12 376 ALA A N 1
ATOM 2945 C CA . ALA A 1 376 ? 22.532 12.841 -12.129 1.00 80.12 376 ALA A CA 1
ATOM 2946 C C . ALA A 1 376 ? 22.768 11.720 -13.154 1.00 80.12 376 ALA A C 1
ATOM 2948 O O . ALA A 1 376 ? 22.004 11.581 -14.107 1.00 80.12 376 ALA A O 1
ATOM 2949 N N . ILE A 1 377 ? 23.809 10.909 -12.944 1.00 78.44 377 ILE A N 1
ATOM 2950 C CA . ILE A 1 377 ? 24.173 9.816 -13.849 1.00 78.44 377 ILE A CA 1
ATOM 2951 C C . ILE A 1 377 ? 23.826 8.455 -13.242 1.00 78.44 377 ILE A C 1
ATOM 2953 O O . ILE A 1 377 ? 24.261 8.113 -12.143 1.00 78.44 377 ILE A O 1
ATOM 2957 N N . GLU A 1 378 ? 23.084 7.648 -13.995 1.00 80.62 378 GLU A N 1
ATOM 2958 C CA . GLU A 1 378 ? 22.852 6.233 -13.707 1.00 80.62 378 GLU A CA 1
ATOM 2959 C C . GLU A 1 378 ? 23.481 5.411 -14.839 1.00 80.62 378 GLU A C 1
ATOM 2961 O O . GLU A 1 378 ? 23.012 5.447 -15.974 1.00 80.62 378 GLU A O 1
ATOM 2966 N N . ARG A 1 379 ? 24.583 4.700 -14.555 1.00 84.50 379 ARG A N 1
ATOM 2967 C CA . ARG A 1 379 ? 25.241 3.827 -15.542 1.00 84.50 379 ARG A CA 1
ATOM 2968 C C . ARG A 1 379 ? 24.708 2.406 -15.403 1.00 84.50 379 ARG A C 1
ATOM 2970 O O . ARG A 1 379 ? 24.904 1.771 -14.368 1.00 84.50 379 ARG A O 1
ATOM 2977 N N . ILE A 1 380 ? 24.102 1.878 -16.462 1.00 86.12 380 ILE A N 1
ATOM 2978 C CA . ILE A 1 380 ? 23.488 0.545 -16.441 1.00 86.12 380 ILE A CA 1
ATOM 2979 C C . ILE A 1 380 ? 24.413 -0.478 -17.107 1.00 86.12 380 ILE A C 1
ATOM 2981 O O . ILE A 1 380 ? 24.967 -0.246 -18.183 1.00 86.12 380 ILE A O 1
ATOM 2985 N N . ASN A 1 381 ? 24.581 -1.648 -16.488 1.00 88.44 381 ASN A N 1
ATOM 2986 C CA . ASN A 1 381 ? 25.147 -2.797 -17.190 1.00 88.44 381 ASN A CA 1
ATOM 2987 C C . ASN A 1 381 ? 24.060 -3.399 -18.083 1.00 88.44 381 ASN A C 1
ATOM 2989 O O . ASN A 1 381 ? 23.164 -4.065 -17.583 1.00 88.44 381 ASN A O 1
ATOM 2993 N N . ILE A 1 382 ? 24.151 -3.165 -19.391 1.00 88.50 382 ILE A N 1
ATOM 2994 C CA . ILE A 1 382 ? 23.079 -3.467 -20.350 1.00 88.50 382 ILE A CA 1
ATOM 2995 C C . ILE A 1 382 ? 22.930 -4.961 -20.698 1.00 88.50 382 ILE A C 1
ATOM 2997 O O . ILE A 1 382 ? 22.009 -5.338 -21.420 1.00 88.50 382 ILE A O 1
ATOM 3001 N N . ASN A 1 383 ? 23.825 -5.833 -20.223 1.00 85.06 383 ASN A N 1
ATOM 3002 C CA . ASN A 1 383 ? 23.801 -7.259 -20.559 1.00 85.06 383 ASN A CA 1
ATOM 3003 C C . ASN A 1 383 ? 22.589 -7.963 -19.921 1.00 85.06 383 ASN A C 1
ATOM 3005 O O . ASN A 1 383 ? 22.657 -8.395 -18.773 1.00 85.06 383 ASN A O 1
ATOM 3009 N N . GLY A 1 384 ? 21.489 -8.081 -20.674 1.00 73.12 384 GLY A N 1
ATOM 3010 C CA . GLY A 1 384 ? 20.240 -8.681 -20.192 1.00 73.12 384 GLY A CA 1
ATOM 3011 C C . GLY A 1 384 ? 19.508 -7.816 -19.163 1.00 73.12 384 GLY A C 1
ATOM 3012 O O . GLY A 1 384 ? 18.791 -8.348 -18.317 1.00 73.12 384 GLY A O 1
ATOM 3013 N N . ALA A 1 385 ? 19.721 -6.499 -19.195 1.00 83.50 385 ALA A N 1
ATOM 3014 C CA . ALA A 1 385 ? 19.130 -5.578 -18.233 1.00 83.50 385 ALA A CA 1
ATOM 3015 C C . ALA A 1 385 ? 17.625 -5.418 -18.455 1.00 83.50 385 ALA A C 1
ATOM 3017 O O . ALA A 1 385 ? 17.172 -5.255 -19.588 1.00 83.50 385 ALA A O 1
ATOM 3018 N N . PHE A 1 386 ? 16.866 -5.381 -17.361 1.00 83.06 386 PHE A N 1
ATOM 3019 C CA . PHE A 1 386 ? 15.497 -4.881 -17.357 1.00 83.06 386 PHE A CA 1
ATOM 3020 C C . PHE A 1 386 ? 15.487 -3.515 -16.679 1.00 83.06 386 PHE A C 1
ATOM 3022 O O . PHE A 1 386 ? 15.716 -3.429 -15.474 1.00 83.06 386 PHE A O 1
ATOM 3029 N N . GLN A 1 387 ? 15.252 -2.457 -17.452 1.00 74.62 387 GLN A N 1
ATOM 3030 C CA . GLN A 1 387 ? 15.275 -1.082 -16.962 1.00 74.62 387 GLN A CA 1
ATOM 3031 C C . GLN A 1 387 ? 14.091 -0.307 -17.531 1.00 74.62 387 GLN A C 1
ATOM 3033 O O . GLN A 1 387 ? 13.767 -0.439 -18.710 1.00 74.62 387 GLN A O 1
ATOM 3038 N N . LYS A 1 388 ? 13.443 0.507 -16.685 1.00 70.12 388 LYS A N 1
ATOM 3039 C CA . LYS A 1 388 ? 12.302 1.362 -17.067 1.00 70.12 388 LYS A CA 1
ATOM 3040 C C . LYS A 1 388 ? 11.181 0.586 -17.783 1.00 70.12 388 LYS A C 1
ATOM 3042 O O . LYS A 1 388 ? 10.585 1.085 -18.720 1.00 70.12 388 LYS A O 1
ATOM 3047 N N . GLY A 1 389 ? 10.902 -0.648 -17.363 1.00 71.75 389 GLY A N 1
ATOM 3048 C CA . GLY A 1 389 ? 9.834 -1.462 -17.960 1.00 71.75 389 GLY A CA 1
ATOM 3049 C C . GLY A 1 389 ? 10.214 -2.171 -19.265 1.00 71.75 389 GLY A C 1
ATOM 3050 O O . GLY A 1 389 ? 9.364 -2.829 -19.860 1.00 71.75 389 GLY A O 1
ATOM 3051 N N . GLN A 1 390 ? 11.470 -2.069 -19.709 1.00 83.06 390 GLN A N 1
ATOM 3052 C CA . GLN A 1 390 ? 11.934 -2.661 -20.960 1.00 83.06 390 GLN A CA 1
ATOM 3053 C C . GLN A 1 390 ? 13.119 -3.600 -20.737 1.00 83.06 390 GLN A C 1
ATOM 3055 O O . GLN A 1 390 ? 14.023 -3.320 -19.947 1.00 83.06 390 GLN A O 1
ATOM 3060 N N . LEU A 1 391 ? 13.114 -4.726 -21.452 1.00 88.06 391 LEU A N 1
ATOM 3061 C CA . LEU A 1 391 ? 14.239 -5.658 -21.492 1.00 88.06 391 LEU A CA 1
ATOM 3062 C C . LEU A 1 391 ? 15.176 -5.270 -22.636 1.00 88.06 391 LEU A C 1
ATOM 3064 O O . LEU A 1 391 ? 14.727 -5.090 -23.767 1.00 88.06 391 LEU A O 1
ATOM 3068 N N . TYR A 1 392 ? 16.470 -5.195 -22.345 1.00 90.75 392 TYR A N 1
ATOM 3069 C CA . TYR A 1 392 ? 17.523 -4.904 -23.310 1.00 90.75 392 TYR A CA 1
ATOM 3070 C C . TYR A 1 392 ? 18.351 -6.155 -23.564 1.00 90.75 392 TYR A C 1
ATOM 3072 O O . TYR A 1 392 ? 18.827 -6.819 -22.638 1.00 90.75 392 TYR A O 1
ATOM 3080 N N . TYR A 1 393 ? 18.553 -6.462 -24.839 1.00 92.25 393 TYR A N 1
ATOM 3081 C CA . TYR A 1 393 ? 19.275 -7.644 -25.265 1.00 92.25 393 TYR A CA 1
ATOM 3082 C C . TYR A 1 393 ? 20.360 -7.283 -26.286 1.00 92.25 393 TYR A C 1
ATOM 3084 O O . TYR A 1 393 ? 20.047 -6.926 -27.426 1.00 92.25 393 TYR A O 1
ATOM 3092 N N . PRO A 1 394 ? 21.649 -7.354 -25.914 1.00 93.19 394 PRO A N 1
ATOM 3093 C CA . PRO A 1 394 ? 22.731 -7.037 -26.829 1.00 93.19 394 PRO A CA 1
ATOM 3094 C C . PRO A 1 394 ? 23.022 -8.213 -27.774 1.00 93.19 394 PRO A C 1
ATOM 3096 O O . PRO A 1 394 ? 23.081 -9.370 -27.364 1.00 93.19 394 PRO A O 1
ATOM 3099 N N . PHE A 1 395 ? 23.253 -7.918 -29.050 1.00 91.69 395 PHE A N 1
ATOM 3100 C CA . PHE A 1 395 ? 23.594 -8.886 -30.093 1.00 91.69 395 PHE A CA 1
ATOM 3101 C C . PHE A 1 395 ? 24.594 -8.290 -31.093 1.00 91.69 395 PHE A C 1
ATOM 3103 O O . PHE A 1 395 ? 24.879 -7.092 -31.079 1.00 91.69 395 PHE A O 1
ATOM 3110 N N . ARG A 1 396 ? 25.187 -9.131 -31.947 1.00 89.69 396 ARG A N 1
ATOM 3111 C CA . ARG A 1 396 ? 26.138 -8.694 -32.978 1.00 89.69 396 ARG A CA 1
ATOM 3112 C C . ARG A 1 396 ? 25.631 -8.998 -34.373 1.00 89.69 396 ARG A C 1
ATOM 3114 O O . ARG A 1 396 ? 25.093 -10.071 -34.635 1.00 89.69 396 ARG A O 1
ATOM 3121 N N . VAL A 1 397 ? 25.882 -8.062 -35.278 1.00 89.38 397 VAL A N 1
ATOM 3122 C CA . VAL A 1 397 ? 25.622 -8.206 -36.709 1.00 89.38 397 VAL A CA 1
ATOM 3123 C C . VAL A 1 397 ? 26.862 -7.840 -37.508 1.00 89.38 397 VAL A C 1
ATOM 3125 O O . VAL A 1 397 ? 27.693 -7.035 -37.086 1.00 89.38 397 VAL A O 1
ATOM 3128 N N . ARG A 1 398 ? 26.997 -8.424 -38.699 1.00 90.50 398 ARG A N 1
ATOM 3129 C CA . ARG A 1 398 ? 28.031 -8.024 -39.655 1.00 90.50 398 ARG A CA 1
ATOM 3130 C C . ARG A 1 398 ? 27.500 -6.884 -40.519 1.00 90.50 398 ARG A C 1
ATOM 3132 O O . ARG A 1 398 ? 26.678 -7.124 -41.403 1.00 90.50 398 ARG A O 1
ATOM 3139 N N . ARG A 1 399 ? 28.029 -5.674 -40.340 1.00 89.06 399 ARG A N 1
ATOM 3140 C CA . ARG A 1 399 ? 27.801 -4.562 -41.269 1.00 89.06 399 ARG A CA 1
ATOM 3141 C C . ARG A 1 399 ? 28.767 -4.677 -42.441 1.00 89.06 399 ARG A C 1
ATOM 3143 O O . ARG A 1 399 ? 29.953 -4.948 -42.263 1.00 89.06 399 ARG A O 1
ATOM 3150 N N . THR A 1 400 ? 28.240 -4.522 -43.650 1.00 91.38 400 THR A N 1
ATOM 3151 C CA . THR A 1 400 ? 29.032 -4.470 -44.882 1.00 91.38 400 THR A CA 1
ATOM 3152 C C . THR A 1 400 ? 28.758 -3.143 -45.558 1.00 91.38 400 THR A C 1
ATOM 3154 O O . THR A 1 400 ? 27.601 -2.816 -45.807 1.00 91.38 400 THR A O 1
ATOM 3157 N N . GLU A 1 401 ? 29.808 -2.395 -45.863 1.00 91.38 401 GLU A N 1
ATOM 3158 C CA . GLU A 1 401 ? 29.710 -1.076 -46.486 1.00 91.38 401 GLU A CA 1
ATOM 3159 C C . GLU A 1 401 ? 30.769 -0.931 -47.578 1.00 91.38 401 GLU A C 1
ATOM 3161 O O . GLU A 1 401 ? 31.769 -1.646 -47.594 1.00 91.38 401 GLU A O 1
ATOM 3166 N N . THR A 1 402 ? 30.521 -0.054 -48.549 1.00 92.94 402 THR A N 1
ATOM 3167 C CA . THR A 1 402 ? 31.529 0.306 -49.553 1.00 92.94 402 THR A CA 1
ATOM 3168 C C . THR A 1 402 ? 32.095 1.656 -49.158 1.00 92.94 402 THR A C 1
ATOM 3170 O O . THR A 1 402 ? 31.362 2.640 -49.160 1.00 92.94 402 THR A O 1
ATOM 3173 N N . VAL A 1 403 ? 33.377 1.693 -48.804 1.00 90.12 403 VAL A N 1
ATOM 3174 C CA . VAL A 1 403 ? 34.075 2.923 -48.410 1.00 90.12 403 VAL A CA 1
ATOM 3175 C C . VAL A 1 403 ? 35.128 3.284 -49.444 1.00 90.12 403 VAL A C 1
ATOM 3177 O O . VAL A 1 403 ? 35.734 2.414 -50.073 1.00 90.12 403 VAL A O 1
ATOM 3180 N N . GLU A 1 404 ? 35.348 4.582 -49.626 1.00 91.88 404 GLU A N 1
ATOM 3181 C CA . GLU A 1 404 ? 36.456 5.078 -50.433 1.00 91.88 404 GLU A CA 1
ATOM 3182 C C . GLU A 1 404 ? 37.761 4.902 -49.657 1.00 91.88 404 GLU A C 1
ATOM 3184 O O . GLU A 1 404 ? 37.995 5.570 -48.649 1.00 91.88 404 GLU A O 1
ATOM 3189 N N . VAL A 1 405 ? 38.628 4.011 -50.130 1.00 86.44 405 VAL A N 1
ATOM 3190 C CA . VAL A 1 405 ? 39.959 3.814 -49.550 1.00 86.44 405 VAL A CA 1
ATOM 3191 C C . VAL A 1 405 ? 40.985 4.482 -50.453 1.00 86.44 405 VAL A C 1
ATOM 3193 O O . VAL A 1 405 ? 40.918 4.368 -51.676 1.00 86.44 405 VAL A O 1
ATOM 3196 N N . LEU A 1 406 ? 41.937 5.195 -49.851 1.00 87.94 406 LEU A N 1
ATOM 3197 C CA . LEU A 1 406 ? 43.079 5.740 -50.578 1.00 87.94 406 LEU A CA 1
ATOM 3198 C C . LEU A 1 406 ? 44.047 4.607 -50.921 1.00 87.94 406 LEU A C 1
ATOM 3200 O O . LEU A 1 406 ? 44.690 4.045 -50.035 1.00 87.94 406 LEU A O 1
ATOM 3204 N N . GLU A 1 407 ? 44.171 4.305 -52.206 1.00 86.88 407 GLU A N 1
ATOM 3205 C CA . GLU A 1 407 ? 45.110 3.325 -52.735 1.00 86.88 407 GLU A CA 1
ATOM 3206 C C . GLU A 1 407 ? 46.294 4.032 -53.397 1.00 86.88 407 GLU A C 1
ATOM 3208 O O . GLU A 1 407 ? 46.141 5.053 -54.076 1.00 86.88 407 GLU A O 1
ATOM 3213 N N . HIS A 1 408 ? 47.494 3.509 -53.149 1.00 85.75 408 HIS A N 1
ATOM 3214 C CA . HIS A 1 408 ? 48.730 4.031 -53.716 1.00 85.75 408 HIS A CA 1
ATOM 3215 C C . HIS A 1 408 ? 49.013 3.324 -55.039 1.00 85.75 408 HIS A C 1
ATOM 3217 O O . HIS A 1 408 ? 49.187 2.107 -55.072 1.00 85.75 408 HIS A O 1
ATOM 3223 N N . LEU A 1 409 ? 49.083 4.094 -56.120 1.00 80.38 409 LEU A N 1
ATOM 3224 C CA . LEU A 1 409 ? 49.502 3.594 -57.419 1.00 80.38 409 LEU A CA 1
ATOM 3225 C C . LEU A 1 409 ? 51.029 3.393 -57.454 1.00 80.38 409 LEU A C 1
ATOM 3227 O O . LEU A 1 409 ? 51.756 4.080 -56.729 1.00 80.38 409 LEU A O 1
ATOM 3231 N N . PRO A 1 410 ? 51.541 2.505 -58.330 1.00 78.81 410 PRO A N 1
ATOM 3232 C CA . PRO A 1 410 ? 52.980 2.258 -58.483 1.00 78.81 410 PRO A CA 1
ATOM 3233 C C . PRO A 1 410 ? 53.814 3.502 -58.834 1.00 78.81 410 PRO A C 1
ATOM 3235 O O . PRO A 1 410 ? 55.023 3.509 -58.636 1.00 78.81 410 PRO A O 1
ATOM 3238 N N . ASP A 1 411 ? 53.175 4.554 -59.346 1.00 83.62 411 ASP A N 1
ATOM 3239 C CA . ASP A 1 411 ? 53.787 5.834 -59.712 1.00 83.62 411 ASP A CA 1
ATOM 3240 C C . ASP A 1 411 ? 53.727 6.899 -58.595 1.00 83.62 411 ASP A C 1
ATOM 3242 O O . ASP A 1 411 ? 54.063 8.061 -58.822 1.00 83.62 411 ASP A O 1
ATOM 3246 N N . GLY A 1 412 ? 53.288 6.523 -57.389 1.00 81.00 412 GLY A N 1
ATOM 3247 C CA . GLY A 1 412 ? 53.214 7.399 -56.217 1.00 81.00 412 GLY A CA 1
ATOM 3248 C C . GLY A 1 412 ? 51.940 8.244 -56.117 1.00 81.00 412 GLY A C 1
ATOM 3249 O O . GLY A 1 412 ? 51.743 8.925 -55.107 1.00 81.00 412 GLY A O 1
ATOM 3250 N N . ARG A 1 413 ? 51.040 8.197 -57.109 1.00 83.44 413 ARG A N 1
ATOM 3251 C CA . ARG A 1 413 ? 49.740 8.883 -57.033 1.00 83.44 413 ARG A CA 1
ATOM 3252 C C . ARG A 1 413 ? 48.783 8.139 -56.100 1.00 83.44 413 ARG A C 1
ATOM 3254 O O . ARG A 1 413 ? 48.823 6.916 -55.992 1.00 83.44 413 ARG A O 1
ATOM 3261 N N . ARG A 1 414 ? 47.896 8.879 -55.428 1.00 86.81 414 ARG A N 1
ATOM 3262 C CA . ARG A 1 414 ? 46.850 8.313 -54.561 1.00 86.81 414 ARG A CA 1
ATOM 3263 C C . ARG A 1 414 ? 45.502 8.457 -55.248 1.00 86.81 414 ARG A C 1
ATOM 3265 O O . ARG A 1 414 ? 45.125 9.569 -55.612 1.00 86.81 414 ARG A O 1
ATOM 3272 N N . ILE A 1 415 ? 44.784 7.353 -55.403 1.00 88.75 415 ILE A N 1
ATOM 3273 C CA . ILE A 1 415 ? 43.415 7.352 -55.925 1.00 88.75 415 ILE A CA 1
ATOM 3274 C C . ILE A 1 415 ? 42.459 6.836 -54.858 1.00 88.75 415 ILE A C 1
ATOM 3276 O O . ILE A 1 415 ? 42.825 6.011 -54.025 1.00 88.75 415 ILE A O 1
ATOM 3280 N N . LYS A 1 416 ? 41.228 7.342 -54.867 1.00 90.00 416 LYS A N 1
ATOM 3281 C CA . LYS A 1 416 ? 40.153 6.795 -54.044 1.00 90.00 416 LYS A CA 1
ATOM 3282 C C . LYS A 1 416 ? 39.509 5.647 -54.802 1.00 90.00 416 LYS A C 1
ATOM 3284 O O . LYS A 1 416 ? 39.003 5.854 -55.902 1.00 90.00 416 LYS A O 1
ATOM 3289 N N . VAL A 1 417 ? 39.535 4.456 -54.220 1.00 90.38 417 VAL A N 1
ATOM 3290 C CA . VAL A 1 417 ? 38.930 3.260 -54.811 1.00 90.38 417 VAL A CA 1
ATOM 3291 C C . VAL A 1 417 ? 37.802 2.785 -53.898 1.00 90.38 417 VAL A C 1
ATOM 3293 O O . VAL A 1 417 ? 38.016 2.662 -52.687 1.00 90.38 417 VAL A O 1
ATOM 3296 N N . PRO A 1 418 ? 36.594 2.525 -54.433 1.00 90.12 418 PRO A N 1
ATOM 3297 C CA . PRO A 1 418 ? 35.511 1.958 -53.644 1.00 90.12 418 PRO A CA 1
ATOM 3298 C C . PRO A 1 418 ? 35.865 0.520 -53.257 1.00 90.12 418 PRO A C 1
ATOM 3300 O O . PRO A 1 418 ? 36.017 -0.351 -54.116 1.00 90.12 418 PRO A O 1
ATOM 3303 N N . LYS A 1 419 ? 35.978 0.253 -51.957 1.00 91.56 419 LYS A N 1
ATOM 3304 C CA . LYS A 1 419 ? 36.278 -1.077 -51.426 1.00 91.56 419 LYS A CA 1
ATOM 3305 C C . LYS A 1 419 ? 35.191 -1.512 -50.456 1.00 91.56 419 LYS A C 1
ATOM 3307 O O . LYS A 1 419 ? 34.807 -0.760 -49.564 1.00 91.56 419 LYS A O 1
ATOM 3312 N N . LYS A 1 420 ? 34.711 -2.749 -50.619 1.00 92.75 420 LYS A N 1
ATOM 3313 C CA . LYS A 1 420 ? 33.817 -3.372 -49.639 1.00 92.75 420 LYS A CA 1
ATOM 3314 C C . LYS A 1 420 ? 34.594 -3.680 -48.362 1.00 92.75 420 LYS A C 1
ATOM 3316 O O . LYS A 1 420 ? 35.603 -4.383 -48.405 1.00 92.75 420 LYS A O 1
ATOM 3321 N N . THR A 1 421 ? 34.107 -3.172 -47.243 1.00 88.56 421 THR A N 1
ATOM 3322 C CA . THR A 1 421 ? 34.594 -3.461 -45.897 1.00 88.56 421 THR A CA 1
ATOM 3323 C C . THR A 1 421 ? 33.514 -4.197 -45.114 1.00 88.56 421 THR A C 1
ATOM 3325 O O . THR A 1 421 ? 32.316 -4.065 -45.372 1.00 88.56 421 THR A O 1
ATOM 3328 N N . HIS A 1 422 ? 33.952 -5.023 -44.168 1.00 90.69 422 HIS A N 1
ATOM 3329 C CA . HIS A 1 422 ? 33.085 -5.804 -43.296 1.00 90.69 422 HIS A CA 1
ATOM 3330 C C . HIS A 1 422 ? 33.501 -5.543 -41.851 1.00 90.69 422 HIS A C 1
ATOM 3332 O O . HIS A 1 422 ? 34.684 -5.658 -41.531 1.00 90.69 422 HIS A O 1
ATOM 3338 N N . VAL A 1 423 ? 32.547 -5.211 -40.985 1.00 88.88 423 VAL A N 1
ATOM 3339 C CA . VAL A 1 423 ? 32.796 -4.930 -39.567 1.00 88.88 423 VAL A CA 1
ATOM 3340 C C . VAL A 1 423 ? 31.717 -5.575 -38.700 1.00 88.88 423 VAL A C 1
ATOM 3342 O O . VAL A 1 423 ? 30.549 -5.637 -39.088 1.00 88.88 423 VAL A O 1
ATOM 3345 N N . LEU A 1 424 ? 32.109 -6.093 -37.536 1.00 87.38 424 LEU A N 1
ATOM 3346 C CA . LEU A 1 424 ? 31.163 -6.538 -36.515 1.00 87.38 424 LEU A CA 1
ATOM 3347 C C . LEU A 1 424 ? 30.652 -5.318 -35.751 1.00 87.38 424 LEU A C 1
ATOM 3349 O O . LEU A 1 424 ? 31.443 -4.543 -35.219 1.00 87.38 424 LEU A O 1
ATOM 3353 N N . VAL A 1 425 ? 29.334 -5.171 -35.690 1.00 90.44 425 VAL A N 1
ATOM 3354 C CA . VAL A 1 425 ? 28.654 -4.092 -34.975 1.00 90.44 425 VAL A CA 1
ATOM 3355 C C . VAL A 1 425 ? 27.839 -4.710 -33.851 1.00 90.44 425 VAL A C 1
ATOM 3357 O O . VAL A 1 425 ? 27.086 -5.659 -34.074 1.00 90.44 425 VAL A O 1
ATOM 3360 N N . THR A 1 426 ? 28.009 -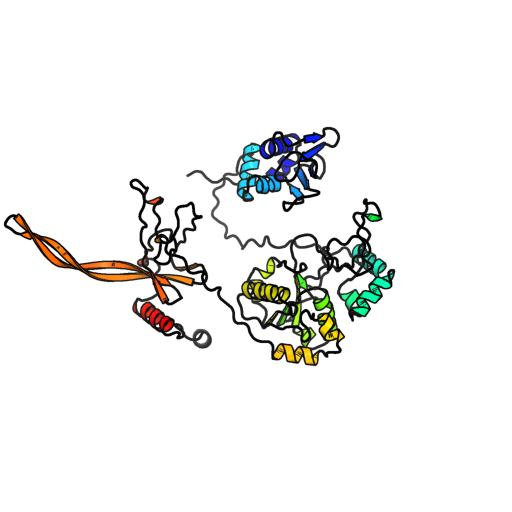4.180 -32.644 1.00 92.31 426 THR A N 1
ATOM 3361 C CA . THR A 1 426 ? 27.151 -4.506 -31.504 1.00 92.31 426 THR A CA 1
ATOM 3362 C C . THR A 1 426 ? 25.891 -3.647 -31.585 1.00 92.31 426 THR A C 1
ATOM 3364 O O . THR A 1 426 ? 25.988 -2.432 -31.732 1.00 92.31 426 THR A O 1
ATOM 3367 N N . GLN A 1 427 ? 24.727 -4.278 -31.483 1.00 93.56 427 GLN A N 1
ATOM 3368 C CA . GLN A 1 427 ? 23.415 -3.636 -31.410 1.00 93.56 427 GLN A CA 1
ATOM 3369 C C . GLN A 1 427 ? 22.671 -4.140 -30.173 1.00 93.56 427 GLN A C 1
ATOM 3371 O O . GLN A 1 427 ? 23.005 -5.193 -29.628 1.00 93.56 427 GLN A O 1
ATOM 3376 N N . ILE A 1 428 ? 21.682 -3.386 -29.712 1.00 93.50 428 ILE A N 1
ATOM 3377 C CA . ILE A 1 428 ? 20.826 -3.744 -28.585 1.00 93.50 428 ILE A CA 1
ATOM 3378 C C . ILE A 1 428 ? 19.392 -3.763 -29.098 1.00 93.50 428 ILE A C 1
ATOM 3380 O O . ILE A 1 428 ? 18.916 -2.750 -29.596 1.00 93.50 428 ILE A O 1
ATOM 3384 N N . VAL A 1 429 ? 18.707 -4.901 -28.993 1.00 92.31 429 VAL A N 1
ATOM 3385 C CA . VAL A 1 429 ? 17.257 -4.948 -29.207 1.00 92.31 429 VAL A CA 1
ATOM 3386 C C . VAL A 1 429 ? 16.565 -4.710 -27.874 1.00 92.31 429 VAL A C 1
ATOM 3388 O O . VAL A 1 429 ? 16.958 -5.279 -26.852 1.00 92.31 429 VAL A O 1
ATOM 3391 N N . ARG A 1 430 ? 15.554 -3.851 -27.884 1.00 90.44 430 ARG A N 1
ATOM 3392 C CA . ARG A 1 430 ? 14.724 -3.533 -26.729 1.00 90.44 430 ARG A CA 1
ATOM 3393 C C . ARG A 1 430 ? 13.369 -4.220 -26.858 1.00 90.44 430 ARG A C 1
ATOM 3395 O O . ARG A 1 430 ? 12.934 -4.552 -27.960 1.00 90.44 430 ARG A O 1
ATOM 3402 N N . SER A 1 431 ? 12.705 -4.497 -25.740 1.00 87.19 431 SER A N 1
ATOM 3403 C CA . SER A 1 431 ? 11.470 -5.290 -25.742 1.00 87.19 431 SER A CA 1
ATOM 3404 C C . SER A 1 431 ? 10.302 -4.654 -26.509 1.00 87.19 431 SER A C 1
ATOM 3406 O O . SER A 1 431 ? 9.376 -5.364 -26.881 1.00 87.19 431 SER A O 1
ATOM 3408 N N . ASP A 1 432 ? 10.342 -3.359 -26.805 1.00 82.00 432 ASP A N 1
ATOM 3409 C CA . ASP A 1 432 ? 9.396 -2.674 -27.700 1.00 82.00 432 ASP A CA 1
ATOM 3410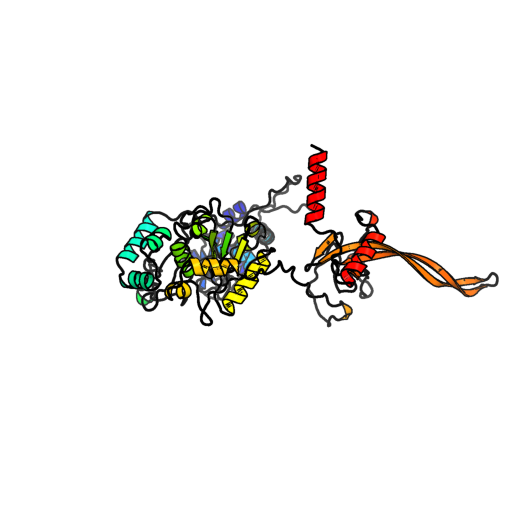 C C . ASP A 1 432 ? 9.731 -2.827 -29.198 1.00 82.00 432 ASP A C 1
ATOM 3412 O O . ASP A 1 432 ? 9.017 -2.308 -30.052 1.00 82.00 432 ASP A O 1
ATOM 3416 N N . GLY A 1 433 ? 10.779 -3.580 -29.541 1.00 84.25 433 GLY A N 1
ATOM 3417 C CA . GLY A 1 433 ? 11.182 -3.845 -30.922 1.00 84.25 433 GLY A CA 1
ATOM 3418 C C . GLY A 1 433 ? 12.121 -2.791 -31.517 1.00 84.25 433 GLY A C 1
ATOM 3419 O O . GLY A 1 433 ? 12.464 -2.892 -32.703 1.00 84.25 433 GLY A O 1
ATOM 3420 N N . ASP A 1 434 ? 12.565 -1.812 -30.725 1.00 88.44 434 ASP A N 1
ATOM 3421 C CA . ASP A 1 434 ? 13.615 -0.886 -31.142 1.00 88.44 434 ASP A CA 1
ATOM 3422 C C . ASP A 1 434 ? 14.983 -1.568 -31.174 1.00 88.44 434 ASP A C 1
ATOM 3424 O O . ASP A 1 434 ? 15.289 -2.472 -30.392 1.00 88.44 434 ASP A O 1
ATOM 3428 N N . VAL A 1 435 ? 15.816 -1.126 -32.116 1.00 91.81 435 VAL A N 1
ATOM 3429 C CA . VAL A 1 435 ? 17.195 -1.591 -32.269 1.00 91.81 435 VAL A CA 1
ATOM 3430 C C . VAL A 1 435 ? 18.104 -0.387 -32.133 1.00 91.81 435 VAL A C 1
ATOM 3432 O O . VAL A 1 435 ? 18.107 0.484 -32.996 1.00 91.81 435 VAL A O 1
ATOM 3435 N N . LEU A 1 436 ? 18.870 -0.374 -31.051 1.00 92.81 436 LEU A N 1
ATOM 3436 C CA . LEU A 1 436 ? 19.696 0.741 -30.624 1.00 92.81 436 LEU A CA 1
ATOM 3437 C C . LEU A 1 436 ? 21.171 0.413 -30.838 1.00 92.81 436 LEU A C 1
ATOM 3439 O O . LEU A 1 436 ? 21.624 -0.713 -30.596 1.00 92.81 436 LEU A O 1
ATOM 3443 N N . THR A 1 437 ? 21.943 1.408 -31.256 1.00 93.12 437 THR A N 1
ATOM 3444 C CA . THR A 1 437 ? 23.397 1.288 -31.400 1.00 93.12 437 THR A CA 1
ATOM 3445 C C . THR A 1 437 ? 24.102 2.032 -30.264 1.00 93.12 437 THR A C 1
ATOM 3447 O O . THR A 1 437 ? 23.841 3.217 -30.065 1.00 93.12 437 THR A O 1
ATOM 3450 N N . PRO A 1 438 ? 25.014 1.383 -29.518 1.00 92.88 438 PRO A N 1
ATOM 3451 C CA . PRO A 1 438 ? 25.780 2.065 -28.490 1.00 92.88 438 PRO A CA 1
ATOM 3452 C C . PRO A 1 438 ? 26.817 2.984 -29.141 1.00 92.88 438 PRO A C 1
ATOM 3454 O O . PRO A 1 438 ? 27.515 2.587 -30.081 1.00 92.88 438 PRO A O 1
ATOM 3457 N N . LYS A 1 439 ? 26.941 4.203 -28.621 1.00 91.38 439 LYS A N 1
ATOM 3458 C CA . LYS A 1 439 ? 27.846 5.234 -29.122 1.00 91.38 439 LYS A CA 1
ATOM 3459 C C . LYS A 1 439 ? 28.555 5.933 -27.964 1.00 91.38 439 LYS A C 1
ATOM 3461 O O . LYS A 1 439 ? 27.951 6.244 -26.943 1.00 91.38 439 LYS A O 1
ATOM 3466 N N . GLU A 1 440 ? 29.847 6.187 -28.142 1.00 92.06 440 GLU A N 1
ATOM 3467 C CA . GLU A 1 440 ? 30.606 7.081 -27.267 1.00 92.06 440 GLU A CA 1
ATOM 3468 C C . GLU A 1 440 ? 30.214 8.533 -27.566 1.00 92.06 440 GLU A C 1
ATOM 3470 O O . GLU A 1 440 ? 30.238 8.976 -28.722 1.00 92.06 440 GLU A O 1
ATOM 3475 N N . MET A 1 441 ? 29.812 9.259 -26.530 1.00 91.19 441 MET A N 1
ATOM 3476 C CA . MET A 1 441 ? 29.376 10.643 -26.649 1.00 91.19 441 MET A CA 1
ATOM 3477 C C . MET A 1 441 ? 30.585 11.578 -26.777 1.00 91.19 441 MET A C 1
ATOM 3479 O O . MET A 1 441 ? 31.625 11.315 -26.171 1.00 91.19 441 MET A O 1
ATOM 3483 N N . PRO A 1 442 ? 30.477 12.678 -27.547 1.00 90.75 442 PRO A N 1
ATOM 3484 C CA . PRO A 1 442 ? 31.548 13.663 -27.643 1.00 90.75 442 PRO A CA 1
ATOM 3485 C C . PRO A 1 442 ? 31.946 14.188 -26.260 1.00 90.75 442 PRO A C 1
ATOM 3487 O O . PRO A 1 442 ? 31.092 14.598 -25.479 1.00 90.75 442 PRO A O 1
ATOM 3490 N N . SER A 1 443 ? 33.247 14.205 -25.976 1.00 91.50 443 SER A N 1
ATOM 3491 C CA . SER A 1 443 ? 33.802 14.694 -24.713 1.00 91.50 443 SER A CA 1
ATOM 3492 C C . SER A 1 443 ? 34.881 15.754 -24.958 1.00 91.50 443 SER A C 1
ATOM 3494 O O . SER A 1 443 ? 35.560 15.694 -25.991 1.00 91.50 443 SER A O 1
ATOM 3496 N N . PRO A 1 444 ? 35.112 16.689 -24.018 1.00 92.62 444 PRO A N 1
ATOM 3497 C CA . PRO A 1 444 ? 36.225 17.630 -24.096 1.00 92.62 444 PRO A CA 1
ATOM 3498 C C . PRO A 1 444 ? 37.576 16.941 -24.330 1.00 92.62 444 PRO A C 1
ATOM 3500 O O . PRO A 1 444 ? 37.814 15.810 -23.889 1.00 92.62 444 PRO A O 1
ATOM 3503 N N . ALA A 1 445 ? 38.488 17.634 -25.013 1.00 92.81 445 ALA A N 1
ATOM 3504 C CA . ALA A 1 445 ? 39.834 17.125 -25.248 1.00 92.81 445 ALA A CA 1
ATOM 3505 C C . ALA A 1 445 ? 40.553 16.848 -23.914 1.00 92.81 445 ALA A C 1
ATOM 3507 O O . ALA A 1 445 ? 40.556 17.691 -23.021 1.00 92.81 445 ALA A O 1
ATOM 3508 N N . GLY A 1 446 ? 41.173 15.670 -23.791 1.00 90.75 446 GLY A N 1
ATOM 3509 C CA . GLY A 1 446 ? 41.863 15.240 -22.568 1.00 90.75 446 GLY A CA 1
ATOM 3510 C C . GLY A 1 446 ? 40.995 14.478 -21.561 1.00 90.75 446 GLY A C 1
ATOM 3511 O O . GLY A 1 446 ? 41.525 14.052 -20.541 1.00 90.75 446 GLY A O 1
ATOM 3512 N N . THR A 1 447 ? 39.704 14.262 -21.847 1.00 91.50 447 THR A N 1
ATOM 3513 C CA . THR A 1 447 ? 38.836 13.408 -21.015 1.00 91.50 447 THR A CA 1
ATOM 3514 C C . THR A 1 447 ? 39.375 11.974 -20.980 1.00 91.50 447 THR A C 1
ATOM 3516 O O . THR A 1 447 ? 39.579 11.363 -22.041 1.00 91.50 447 THR A O 1
ATOM 3519 N N . ALA A 1 448 ? 39.605 11.451 -19.770 1.00 90.44 448 ALA A N 1
ATOM 3520 C CA . ALA A 1 448 ? 40.063 10.084 -19.549 1.00 90.44 448 ALA A CA 1
ATOM 3521 C C . ALA A 1 448 ? 39.029 9.075 -20.066 1.00 90.44 448 ALA A C 1
ATOM 3523 O O . ALA A 1 448 ? 37.828 9.329 -20.007 1.00 90.44 448 ALA A O 1
ATOM 3524 N N . ASP A 1 449 ? 39.483 7.925 -20.566 1.00 85.50 449 ASP A N 1
ATOM 3525 C CA . ASP A 1 449 ? 38.594 6.940 -21.202 1.00 85.50 449 ASP A CA 1
ATOM 3526 C C . ASP A 1 449 ? 37.495 6.418 -20.248 1.00 85.50 449 ASP A C 1
ATOM 3528 O O . ASP A 1 449 ? 36.396 6.105 -20.693 1.00 85.50 449 ASP A O 1
ATOM 3532 N N . GLU A 1 450 ? 37.754 6.374 -18.936 1.00 85.19 450 GLU A N 1
ATOM 3533 C CA . GLU A 1 450 ? 36.793 5.954 -17.896 1.00 85.19 450 GLU A CA 1
ATOM 3534 C C . GLU A 1 450 ? 35.682 6.982 -17.601 1.00 85.19 450 GLU A C 1
ATOM 3536 O O . GLU A 1 450 ? 34.572 6.622 -17.176 1.00 85.19 450 GLU A O 1
ATOM 3541 N N . ASP A 1 451 ? 35.965 8.251 -17.896 1.00 88.25 451 ASP A N 1
ATOM 3542 C CA . ASP A 1 451 ? 35.055 9.379 -17.702 1.00 88.25 451 ASP A CA 1
ATOM 3543 C C . ASP A 1 451 ? 34.179 9.639 -18.931 1.00 88.25 451 ASP A C 1
ATOM 3545 O O . ASP A 1 451 ? 33.200 10.385 -18.852 1.00 88.25 451 ASP A O 1
ATOM 3549 N N . ARG A 1 452 ? 34.483 9.005 -20.069 1.00 90.62 452 ARG A N 1
ATOM 3550 C CA . ARG A 1 452 ? 33.668 9.144 -21.276 1.00 90.62 452 ARG A CA 1
ATOM 3551 C C . ARG A 1 452 ? 32.324 8.449 -21.115 1.00 90.62 452 ARG A C 1
ATOM 3553 O O . ARG A 1 452 ? 32.207 7.362 -20.549 1.00 90.62 452 ARG A O 1
ATOM 3560 N N . ILE A 1 453 ? 31.291 9.095 -21.644 1.00 92.62 453 ILE A N 1
ATOM 3561 C CA . ILE A 1 453 ? 29.923 8.588 -21.599 1.00 92.62 453 ILE A CA 1
ATOM 3562 C C . ILE A 1 453 ? 29.688 7.706 -22.819 1.00 92.62 453 ILE A C 1
ATOM 3564 O O . ILE A 1 453 ? 29.948 8.107 -23.953 1.00 92.62 453 ILE A O 1
ATOM 3568 N N . ILE A 1 454 ? 29.150 6.514 -22.583 1.00 93.25 454 ILE A N 1
ATOM 3569 C CA . ILE A 1 454 ? 28.633 5.638 -23.630 1.00 93.25 454 ILE A CA 1
ATOM 3570 C C . ILE A 1 454 ? 27.126 5.561 -23.439 1.00 93.25 454 ILE A C 1
ATOM 3572 O O . ILE A 1 454 ? 26.652 5.251 -22.344 1.00 93.25 454 ILE A O 1
ATOM 3576 N N . ALA A 1 455 ? 26.381 5.837 -24.500 1.00 92.56 455 ALA A N 1
ATOM 3577 C CA . ALA A 1 455 ? 24.930 5.845 -24.469 1.00 92.56 455 ALA A CA 1
ATOM 3578 C C . ALA A 1 455 ? 24.332 5.124 -25.679 1.00 92.56 455 ALA A C 1
ATOM 3580 O O . ALA A 1 455 ? 24.994 4.926 -26.702 1.00 92.56 455 ALA A O 1
ATOM 3581 N N . LEU A 1 456 ? 23.080 4.707 -25.540 1.00 92.06 456 LEU A N 1
ATOM 3582 C CA . LEU A 1 456 ? 22.243 4.253 -26.643 1.00 92.06 456 LEU A CA 1
ATOM 3583 C C . LEU A 1 456 ? 21.576 5.456 -27.328 1.00 92.06 456 LEU A C 1
ATOM 3585 O O . LEU A 1 456 ? 21.525 6.550 -26.771 1.00 92.06 456 LEU A O 1
ATOM 3589 N N . GLU A 1 457 ? 21.051 5.247 -28.536 1.00 88.81 457 GLU A N 1
ATOM 3590 C CA . GLU A 1 457 ? 20.380 6.290 -29.334 1.00 88.81 457 GLU A CA 1
ATOM 3591 C C . GLU A 1 457 ? 19.146 6.891 -28.649 1.00 88.81 457 GLU A C 1
ATOM 3593 O O . GLU A 1 457 ? 18.757 8.008 -28.974 1.00 88.81 457 GLU A O 1
ATOM 3598 N N . ASP A 1 458 ? 18.555 6.184 -27.687 1.00 85.19 458 ASP A N 1
ATOM 3599 C CA . ASP A 1 458 ? 17.449 6.694 -26.881 1.00 85.19 458 ASP A CA 1
ATOM 3600 C C . ASP A 1 458 ? 17.904 7.550 -25.690 1.00 85.19 458 ASP A C 1
ATOM 3602 O O . ASP A 1 458 ? 17.070 8.197 -25.082 1.00 85.19 458 ASP A O 1
ATOM 3606 N N . GLY A 1 459 ? 19.203 7.611 -25.375 1.00 87.81 459 GLY A N 1
ATOM 3607 C CA . GLY A 1 459 ? 19.743 8.329 -24.214 1.00 87.81 459 GLY A CA 1
ATOM 3608 C C . GLY A 1 459 ? 20.099 7.435 -23.022 1.00 87.81 459 GLY A C 1
ATOM 3609 O O . GLY A 1 459 ? 20.671 7.923 -22.046 1.00 87.81 459 GLY A O 1
ATOM 3610 N N . THR A 1 460 ? 19.846 6.123 -23.090 1.00 89.25 460 THR A N 1
ATOM 3611 C CA . THR A 1 460 ? 20.237 5.182 -22.027 1.00 89.25 460 THR A CA 1
ATOM 3612 C C . THR A 1 460 ? 21.758 5.153 -21.858 1.00 89.25 460 THR A C 1
ATOM 3614 O O . THR A 1 460 ? 22.474 4.710 -22.757 1.00 89.25 460 THR A O 1
ATOM 3617 N N . ILE A 1 461 ? 22.267 5.556 -20.690 1.00 91.31 461 ILE A N 1
ATOM 3618 C CA . ILE A 1 461 ? 23.704 5.526 -20.374 1.00 91.31 461 ILE A CA 1
ATOM 3619 C C . ILE A 1 461 ? 24.113 4.129 -19.891 1.00 91.31 461 ILE A C 1
ATOM 3621 O O . ILE A 1 461 ? 23.567 3.591 -18.923 1.00 91.31 461 ILE A O 1
ATOM 3625 N N . ILE A 1 462 ? 25.127 3.547 -20.533 1.00 92.25 462 ILE A N 1
ATOM 3626 C CA . ILE A 1 462 ? 25.613 2.196 -20.234 1.00 92.25 462 ILE A CA 1
ATOM 3627 C C . ILE A 1 462 ? 27.045 2.211 -19.699 1.00 92.25 462 ILE A C 1
ATOM 3629 O O . ILE A 1 462 ? 27.841 3.096 -20.001 1.00 92.25 462 ILE A O 1
ATOM 3633 N N . THR A 1 463 ? 27.396 1.206 -18.896 1.00 90.31 463 THR A N 1
ATOM 3634 C CA . THR A 1 463 ? 28.731 1.105 -18.281 1.00 90.31 463 THR A CA 1
ATOM 3635 C C . THR A 1 463 ? 29.845 0.844 -19.293 1.00 90.31 463 THR A C 1
ATOM 3637 O O . THR A 1 463 ? 30.974 1.271 -19.081 1.00 90.31 463 THR A O 1
ATOM 3640 N N . SER A 1 464 ? 29.551 0.103 -20.363 1.00 89.88 464 SER A N 1
ATOM 3641 C CA . SER A 1 464 ? 30.489 -0.237 -21.437 1.00 89.88 464 SER A CA 1
ATOM 3642 C C . SER A 1 464 ? 29.741 -0.790 -22.653 1.00 89.88 464 SER A C 1
ATOM 3644 O O . SER A 1 464 ? 28.610 -1.262 -22.524 1.00 89.88 464 SER A O 1
ATOM 3646 N N . ILE A 1 465 ? 30.376 -0.777 -23.832 1.00 90.50 465 ILE A N 1
ATOM 3647 C CA . ILE A 1 465 ? 29.838 -1.469 -25.013 1.00 90.50 465 ILE A CA 1
ATOM 3648 C C . ILE A 1 465 ? 29.809 -2.981 -24.721 1.00 90.50 465 ILE A C 1
ATOM 3650 O O . ILE A 1 465 ? 30.870 -3.564 -24.468 1.00 90.50 465 ILE A O 1
ATOM 3654 N N . PRO A 1 466 ? 28.634 -3.638 -24.777 1.00 89.38 466 PRO A N 1
ATOM 3655 C CA . PRO A 1 466 ? 28.519 -5.042 -24.414 1.00 89.38 466 PRO A CA 1
ATOM 3656 C C . PRO A 1 466 ? 29.252 -5.950 -25.409 1.00 89.38 466 PRO A C 1
ATOM 3658 O O . PRO A 1 466 ? 29.434 -5.619 -26.589 1.00 89.38 466 PRO A O 1
ATOM 3661 N N . ARG A 1 467 ? 29.648 -7.133 -24.924 1.00 86.56 467 ARG A N 1
ATOM 3662 C CA . ARG A 1 467 ? 30.273 -8.210 -25.705 1.00 86.56 467 ARG A CA 1
ATOM 3663 C C . ARG A 1 467 ? 29.340 -9.428 -25.709 1.00 86.56 467 ARG A C 1
ATOM 3665 O O . ARG A 1 467 ? 29.445 -10.276 -24.831 1.00 86.56 467 ARG A O 1
ATOM 3672 N N . PRO A 1 468 ? 28.407 -9.521 -26.674 1.00 83.31 468 PRO A N 1
ATOM 3673 C CA . PRO A 1 468 ? 27.363 -10.547 -26.658 1.00 83.31 468 PRO A CA 1
ATOM 3674 C C . PRO A 1 468 ? 27.873 -11.986 -26.746 1.00 83.31 468 PRO A C 1
ATOM 3676 O O . PRO A 1 468 ? 27.179 -12.893 -26.311 1.00 83.31 468 PRO A O 1
ATOM 3679 N N . GLU A 1 469 ? 29.066 -12.208 -27.303 1.00 77.06 469 GLU A N 1
ATOM 3680 C CA . GLU A 1 469 ? 29.651 -13.545 -27.504 1.00 77.06 469 GLU A CA 1
ATOM 3681 C C . GLU A 1 469 ? 29.762 -14.357 -26.203 1.00 77.06 469 GLU A C 1
ATOM 3683 O O . GLU A 1 469 ? 29.705 -15.582 -26.246 1.00 77.06 469 GLU A O 1
ATOM 3688 N N . ASP A 1 470 ? 29.827 -13.679 -25.058 1.00 67.00 470 ASP A N 1
ATOM 3689 C CA . ASP A 1 470 ? 29.939 -14.314 -23.748 1.00 67.00 470 ASP A CA 1
ATOM 3690 C C . ASP A 1 470 ? 28.579 -14.803 -23.192 1.00 67.00 470 ASP A C 1
ATOM 3692 O O . ASP A 1 470 ? 28.552 -15.687 -22.336 1.00 67.00 470 ASP A O 1
ATOM 3696 N N . TYR A 1 471 ? 27.443 -14.255 -23.660 1.00 68.81 471 TYR A N 1
ATOM 3697 C CA . TYR A 1 471 ? 26.124 -14.443 -23.018 1.00 68.81 471 TYR A CA 1
ATOM 3698 C C . TYR A 1 471 ? 24.924 -14.551 -23.985 1.00 68.81 471 TYR A C 1
ATOM 3700 O O . TYR A 1 471 ? 23.776 -14.628 -23.540 1.00 68.81 471 TYR A O 1
ATOM 3708 N N . ALA A 1 472 ? 25.144 -14.546 -25.303 1.00 76.94 472 ALA A N 1
ATOM 3709 C CA . ALA A 1 472 ? 24.068 -14.567 -26.291 1.00 76.94 472 ALA A CA 1
ATOM 3710 C C . ALA A 1 472 ? 23.364 -15.935 -26.362 1.00 76.94 472 ALA A C 1
ATOM 3712 O O . ALA A 1 472 ? 23.910 -16.944 -26.798 1.00 76.94 472 ALA A O 1
ATOM 3713 N N . THR A 1 473 ? 22.097 -15.935 -25.973 1.00 80.94 473 THR A N 1
ATOM 3714 C CA . THR A 1 473 ? 21.134 -17.041 -26.041 1.00 80.94 473 THR A CA 1
ATOM 3715 C C . THR A 1 473 ? 20.214 -17.030 -27.275 1.00 80.94 473 THR A C 1
ATOM 3717 O O . THR A 1 473 ? 19.587 -18.045 -27.567 1.00 80.94 473 THR A O 1
ATOM 3720 N N . TRP A 1 474 ? 20.096 -15.914 -28.003 1.00 84.25 474 TRP A N 1
ATOM 3721 C CA . TRP A 1 474 ? 19.197 -15.743 -29.151 1.00 84.25 474 TRP A CA 1
ATOM 3722 C C . TRP A 1 474 ? 19.988 -15.702 -30.456 1.00 84.25 474 TRP A C 1
ATOM 3724 O O . TRP A 1 474 ? 21.048 -15.084 -30.548 1.00 84.25 474 TRP A O 1
ATOM 3734 N N . ARG A 1 475 ? 19.437 -16.328 -31.499 1.00 86.56 475 ARG A N 1
ATOM 3735 C CA . ARG A 1 475 ? 19.962 -16.216 -32.865 1.00 86.56 475 ARG A CA 1
ATOM 3736 C C . ARG A 1 475 ? 19.439 -14.946 -33.530 1.00 86.56 475 ARG A C 1
ATOM 3738 O O . ARG A 1 475 ? 18.334 -14.497 -33.225 1.00 86.56 475 ARG A O 1
ATOM 3745 N N . THR A 1 476 ? 20.193 -14.399 -34.481 1.00 86.25 476 THR A N 1
ATOM 3746 C CA . THR A 1 476 ? 19.801 -13.186 -35.217 1.00 86.25 476 THR A CA 1
ATOM 3747 C C . THR A 1 476 ? 18.457 -13.355 -35.929 1.00 86.25 476 THR A C 1
ATOM 3749 O O . THR A 1 476 ? 17.655 -12.426 -35.944 1.00 86.25 476 THR A O 1
ATOM 3752 N N . GLU A 1 477 ? 18.154 -14.543 -36.459 1.00 89.00 477 GLU A N 1
ATOM 3753 C CA . GLU A 1 477 ? 16.857 -14.828 -37.084 1.00 89.00 477 GLU A CA 1
ATOM 3754 C C . GLU A 1 477 ? 15.699 -14.719 -36.081 1.00 89.00 477 GLU A C 1
ATOM 3756 O O . GLU A 1 477 ? 14.646 -14.180 -36.414 1.00 89.00 477 GLU A O 1
ATOM 3761 N N . SER A 1 478 ? 15.902 -15.181 -34.843 1.00 89.50 478 SER A N 1
ATOM 3762 C CA . SER A 1 478 ? 14.908 -15.094 -33.766 1.00 89.50 478 SER A CA 1
ATOM 3763 C C . SER A 1 478 ? 14.687 -13.651 -33.318 1.00 89.50 478 SER A C 1
ATOM 3765 O O . SER A 1 478 ? 13.547 -13.250 -33.106 1.00 89.50 478 SER A O 1
ATOM 3767 N N . ILE A 1 479 ? 15.761 -12.859 -33.239 1.00 90.75 479 ILE A N 1
ATOM 3768 C CA . ILE A 1 479 ? 15.694 -11.421 -32.939 1.00 90.75 479 ILE A CA 1
ATOM 3769 C C . ILE A 1 479 ? 14.907 -10.687 -34.032 1.00 90.75 479 ILE A C 1
ATOM 3771 O O . ILE A 1 479 ? 13.996 -9.923 -33.731 1.00 90.75 479 ILE A O 1
ATOM 3775 N N . ASN A 1 480 ? 15.193 -10.960 -35.307 1.00 90.75 480 ASN A N 1
ATOM 3776 C CA . ASN A 1 480 ? 14.474 -10.338 -36.420 1.00 90.75 480 ASN A CA 1
ATOM 3777 C C . ASN A 1 480 ? 12.986 -10.722 -36.439 1.00 90.75 480 ASN A C 1
ATOM 3779 O O . ASN A 1 480 ? 12.138 -9.862 -36.666 1.00 90.75 480 ASN A O 1
ATOM 3783 N N . ALA A 1 481 ? 12.661 -11.993 -36.173 1.00 89.62 481 ALA A N 1
ATOM 3784 C CA . ALA A 1 481 ? 11.276 -12.453 -36.074 1.00 89.62 481 ALA A CA 1
ATOM 3785 C C . ALA A 1 481 ? 10.531 -11.792 -34.903 1.00 89.62 481 ALA A C 1
ATOM 3787 O O . ALA A 1 481 ? 9.378 -11.395 -35.058 1.00 89.62 481 ALA A O 1
ATOM 3788 N N . TYR A 1 482 ? 11.198 -11.638 -33.756 1.00 89.94 482 TYR A N 1
ATOM 3789 C CA . TYR A 1 482 ? 10.679 -10.893 -32.611 1.00 89.94 482 TYR A CA 1
ATOM 3790 C C . TYR A 1 482 ? 10.354 -9.445 -32.994 1.00 89.94 482 TYR A C 1
ATOM 3792 O O . TYR A 1 482 ? 9.214 -9.015 -32.837 1.00 89.94 482 TYR A O 1
ATOM 3800 N N . ILE A 1 483 ? 11.326 -8.720 -33.561 1.00 87.25 483 ILE A N 1
ATOM 3801 C CA . ILE A 1 483 ? 11.177 -7.310 -33.952 1.00 87.25 483 ILE A CA 1
ATOM 3802 C C . ILE A 1 483 ? 10.017 -7.133 -34.935 1.00 87.25 483 ILE A C 1
ATOM 3804 O O . ILE A 1 483 ? 9.211 -6.219 -34.769 1.00 87.25 483 ILE A O 1
ATOM 3808 N N . ALA A 1 484 ? 9.917 -8.003 -35.946 1.00 86.75 484 ALA A N 1
ATOM 3809 C CA . ALA A 1 484 ? 8.839 -7.947 -36.929 1.00 86.75 484 ALA A CA 1
ATOM 3810 C C . ALA A 1 484 ? 7.461 -8.074 -36.261 1.00 86.75 484 ALA A C 1
ATOM 3812 O O . ALA A 1 484 ? 6.603 -7.219 -36.464 1.00 86.75 484 ALA A O 1
ATOM 3813 N N . LYS A 1 485 ? 7.282 -9.079 -35.393 1.00 81.62 485 LYS A N 1
ATOM 3814 C CA . LYS A 1 485 ? 6.019 -9.295 -34.676 1.00 81.62 485 LYS A CA 1
ATOM 3815 C C . LYS A 1 485 ? 5.655 -8.134 -33.753 1.00 81.62 485 LYS A C 1
ATOM 3817 O O . LYS A 1 485 ? 4.514 -7.685 -33.788 1.00 81.62 485 LYS A O 1
ATOM 3822 N N . VAL A 1 486 ? 6.611 -7.613 -32.977 1.00 78.62 486 VAL A N 1
ATOM 3823 C CA . VAL A 1 486 ? 6.353 -6.470 -32.082 1.00 78.62 486 VAL A CA 1
ATOM 3824 C C . VAL A 1 486 ? 5.929 -5.232 -32.877 1.00 78.62 486 VAL A C 1
ATOM 3826 O O . VAL A 1 486 ? 4.946 -4.588 -32.521 1.00 78.62 486 VAL A O 1
ATOM 3829 N N . ARG A 1 487 ? 6.600 -4.931 -33.997 1.00 75.69 487 ARG A N 1
ATOM 3830 C CA . ARG A 1 487 ? 6.248 -3.790 -34.865 1.00 75.69 487 ARG A CA 1
ATOM 3831 C C . ARG A 1 487 ? 4.887 -3.935 -35.541 1.00 75.69 487 ARG A C 1
ATOM 3833 O O . ARG A 1 487 ? 4.227 -2.935 -35.801 1.00 75.69 487 ARG A O 1
ATOM 3840 N N . GLU A 1 488 ? 4.468 -5.165 -35.813 1.00 77.56 488 GLU A N 1
ATOM 3841 C CA . GLU A 1 488 ? 3.135 -5.488 -36.333 1.00 77.56 488 GLU A CA 1
ATOM 3842 C C . GLU A 1 488 ? 2.067 -5.584 -35.228 1.00 77.56 488 GLU A C 1
ATOM 3844 O O . GLU A 1 488 ? 0.923 -5.937 -35.515 1.00 77.56 488 GLU A O 1
ATOM 3849 N N . ASN A 1 489 ? 2.419 -5.262 -33.975 1.00 72.75 489 ASN A N 1
ATOM 3850 C CA . ASN A 1 489 ? 1.562 -5.379 -32.795 1.00 72.75 489 ASN A CA 1
ATOM 3851 C C . ASN A 1 489 ? 0.973 -6.794 -32.613 1.00 72.75 489 ASN A C 1
ATOM 3853 O O . ASN A 1 489 ? -0.178 -6.969 -32.210 1.00 72.75 489 ASN A O 1
ATOM 3857 N N . GLN A 1 490 ? 1.765 -7.811 -32.950 1.00 69.75 490 GLN A N 1
ATOM 3858 C CA . GLN A 1 490 ? 1.462 -9.225 -32.748 1.00 69.75 490 GLN A CA 1
ATOM 3859 C C . GLN A 1 490 ? 2.238 -9.759 -31.544 1.00 69.75 490 GLN A C 1
ATOM 3861 O O . GLN A 1 490 ? 3.339 -9.295 -31.247 1.00 69.75 490 GLN A O 1
ATOM 3866 N N . GLU A 1 491 ? 1.709 -10.792 -30.884 1.00 73.81 491 GLU A N 1
ATOM 3867 C CA . GLU A 1 491 ? 2.421 -11.460 -29.793 1.00 73.81 491 GLU A CA 1
ATOM 3868 C C . GLU A 1 491 ? 3.739 -12.079 -30.303 1.00 73.81 491 GLU A C 1
ATOM 3870 O O . GLU A 1 491 ? 3.730 -12.989 -31.146 1.00 73.81 491 GLU A O 1
ATOM 3875 N N . PRO A 1 492 ? 4.907 -11.609 -29.818 1.00 76.38 492 PRO A N 1
ATOM 3876 C CA . PRO A 1 492 ? 6.192 -12.054 -30.346 1.00 76.38 492 PRO A CA 1
ATOM 3877 C C . PRO A 1 492 ? 6.613 -13.431 -29.817 1.00 76.38 492 PRO A C 1
ATOM 3879 O O . PRO A 1 492 ? 7.524 -14.057 -30.362 1.00 76.38 492 PRO A O 1
ATOM 3882 N N . HIS A 1 493 ? 5.939 -13.915 -28.777 1.00 76.25 493 HIS A N 1
ATOM 3883 C CA . HIS A 1 493 ? 6.188 -15.181 -28.101 1.00 76.25 493 HIS A CA 1
ATOM 3884 C C . HIS A 1 493 ? 5.002 -16.133 -28.282 1.00 76.25 493 HIS A C 1
ATOM 3886 O O . HIS A 1 493 ? 3.926 -15.739 -28.719 1.00 76.25 493 HIS A O 1
ATOM 3892 N N . ARG A 1 494 ? 5.217 -17.415 -27.979 1.00 75.56 494 ARG A N 1
ATOM 3893 C CA . ARG A 1 494 ? 4.118 -18.382 -27.902 1.00 75.56 494 ARG A CA 1
ATOM 3894 C C . ARG A 1 494 ? 3.253 -18.064 -26.677 1.00 75.56 494 ARG A C 1
ATOM 3896 O O . ARG A 1 494 ? 3.834 -17.697 -25.653 1.00 75.56 494 ARG A O 1
ATOM 3903 N N . PRO A 1 495 ? 1.926 -18.263 -26.729 1.00 72.50 495 PRO A N 1
ATOM 3904 C CA . PRO A 1 495 ? 1.069 -18.084 -25.565 1.00 72.50 495 PRO A CA 1
ATOM 3905 C C . PRO A 1 495 ? 1.584 -18.887 -24.367 1.00 72.50 495 PRO A C 1
ATOM 3907 O O . PRO A 1 495 ? 1.915 -20.069 -24.492 1.00 72.50 495 PRO A O 1
ATOM 3910 N N . PHE A 1 496 ? 1.633 -18.264 -23.187 1.00 64.75 496 PHE A N 1
ATOM 3911 C CA . PHE A 1 496 ? 2.158 -18.902 -21.973 1.00 64.75 496 PHE A CA 1
ATOM 3912 C C . PHE A 1 496 ? 1.465 -20.238 -21.657 1.00 64.75 496 PHE A C 1
ATOM 3914 O O . PHE A 1 496 ? 2.120 -21.188 -21.233 1.00 64.75 496 PHE A O 1
ATOM 3921 N N . GLY A 1 497 ? 0.158 -20.338 -21.926 1.00 68.75 497 GLY A N 1
ATOM 3922 C CA . GLY A 1 497 ? -0.607 -21.573 -21.745 1.00 68.75 497 GLY A CA 1
ATOM 3923 C C . GLY A 1 497 ? -0.098 -22.741 -22.596 1.00 68.75 497 GLY A C 1
ATOM 3924 O O . GLY A 1 497 ? -0.030 -23.861 -22.099 1.00 68.75 497 GLY A O 1
ATOM 3925 N N . GLU A 1 498 ? 0.328 -22.486 -23.835 1.00 78.38 498 GLU A N 1
ATOM 3926 C CA . GLU A 1 498 ? 0.917 -23.519 -24.697 1.00 78.38 498 GLU A CA 1
ATOM 3927 C C . GLU A 1 498 ? 2.302 -23.940 -24.206 1.00 78.38 498 GLU A C 1
ATOM 3929 O O . GLU A 1 498 ? 2.613 -25.126 -24.166 1.00 78.38 498 GLU A O 1
ATOM 3934 N N . ILE A 1 499 ? 3.126 -22.973 -23.788 1.00 76.94 499 ILE A N 1
ATOM 3935 C CA . ILE A 1 499 ? 4.453 -23.252 -23.224 1.00 76.94 499 ILE A CA 1
ATOM 3936 C C . ILE A 1 499 ? 4.316 -24.120 -21.967 1.00 76.94 499 ILE A C 1
ATOM 3938 O O . ILE A 1 499 ? 5.073 -25.071 -21.778 1.00 76.94 499 ILE A O 1
ATOM 3942 N N . MET A 1 500 ? 3.344 -23.803 -21.110 1.00 76.44 500 MET A N 1
ATOM 3943 C CA . MET A 1 500 ? 3.090 -24.555 -19.887 1.00 76.44 500 MET A CA 1
ATOM 3944 C C . MET A 1 500 ? 2.539 -25.954 -20.169 1.00 76.44 500 MET A C 1
ATOM 3946 O O . MET A 1 500 ? 2.945 -26.901 -19.502 1.00 76.44 500 MET A O 1
ATOM 3950 N N . ALA A 1 501 ? 1.663 -26.105 -21.166 1.00 76.69 501 ALA A N 1
ATOM 3951 C CA . ALA A 1 501 ? 1.175 -27.412 -21.601 1.00 76.69 501 ALA A CA 1
ATOM 3952 C C . ALA A 1 501 ? 2.326 -28.308 -22.083 1.00 76.69 501 ALA A C 1
ATOM 3954 O O . ALA A 1 501 ? 2.465 -29.425 -21.590 1.00 76.69 501 ALA A O 1
ATOM 3955 N N . ASP A 1 502 ? 3.208 -27.787 -22.941 1.00 80.81 502 ASP A N 1
ATOM 3956 C CA . ASP A 1 502 ? 4.383 -28.522 -23.425 1.00 80.81 502 ASP A CA 1
ATOM 3957 C C . ASP A 1 502 ? 5.331 -28.910 -22.282 1.00 80.81 502 ASP A C 1
ATOM 3959 O O . ASP A 1 502 ? 5.852 -30.024 -22.255 1.00 80.81 502 ASP A O 1
ATOM 3963 N N . LEU A 1 503 ? 5.562 -28.003 -21.324 1.00 80.44 503 LEU A N 1
ATOM 3964 C CA . LEU A 1 503 ? 6.389 -28.275 -20.143 1.00 80.44 503 LEU A CA 1
ATOM 3965 C C . LEU A 1 503 ? 5.788 -29.385 -19.281 1.00 80.44 503 LEU A C 1
ATOM 3967 O O . LEU A 1 503 ? 6.503 -30.297 -18.870 1.00 80.44 503 LEU A O 1
ATOM 3971 N N . LEU A 1 504 ? 4.485 -29.316 -19.011 1.00 83.56 504 LEU A N 1
ATOM 3972 C CA . LEU A 1 504 ? 3.779 -30.333 -18.237 1.00 83.56 504 LEU A CA 1
ATOM 3973 C C . LEU A 1 504 ? 3.801 -31.686 -18.949 1.00 83.56 504 LEU A C 1
ATOM 3975 O O . LEU A 1 504 ? 4.047 -32.700 -18.299 1.00 83.56 504 LEU A O 1
ATOM 3979 N N . ASP A 1 505 ? 3.600 -31.712 -20.263 1.00 87.94 505 ASP A N 1
ATOM 3980 C CA . ASP A 1 505 ? 3.664 -32.941 -21.051 1.00 87.94 505 ASP A CA 1
ATOM 3981 C C . ASP A 1 505 ? 5.089 -33.503 -21.105 1.00 87.94 505 ASP A C 1
ATOM 3983 O O . ASP A 1 505 ? 5.283 -34.698 -20.883 1.00 87.94 505 ASP A O 1
ATOM 3987 N N . HIS A 1 506 ? 6.109 -32.657 -21.265 1.00 87.62 506 HIS A N 1
ATOM 3988 C CA . HIS A 1 506 ? 7.504 -33.086 -21.187 1.00 87.62 506 HIS A CA 1
ATOM 3989 C C . HIS A 1 506 ? 7.831 -33.700 -19.819 1.00 87.62 506 HIS A C 1
ATOM 3991 O O . HIS A 1 506 ? 8.376 -34.805 -19.749 1.00 87.62 506 HIS A O 1
ATOM 3997 N N . LEU A 1 507 ? 7.437 -33.040 -18.727 1.00 82.44 507 LEU A N 1
ATOM 3998 C CA . LEU A 1 507 ? 7.640 -33.547 -17.368 1.00 82.44 507 LEU A CA 1
ATOM 3999 C C . LEU A 1 507 ? 6.907 -34.876 -17.137 1.00 82.44 507 LEU A C 1
ATOM 4001 O O . LEU A 1 507 ? 7.494 -35.787 -16.556 1.00 82.44 507 LEU A O 1
ATOM 4005 N N . ARG A 1 508 ? 5.681 -35.028 -17.654 1.00 81.31 508 ARG A N 1
ATOM 4006 C CA . ARG A 1 508 ? 4.913 -36.289 -17.613 1.00 81.31 508 ARG A CA 1
ATOM 4007 C C . ARG A 1 508 ? 5.544 -37.418 -18.420 1.00 81.31 508 ARG A C 1
ATOM 4009 O O . ARG A 1 508 ? 5.344 -38.570 -18.076 1.00 81.31 508 ARG A O 1
ATOM 4016 N N . THR A 1 509 ? 6.260 -37.109 -19.500 1.00 82.00 509 THR A N 1
ATOM 4017 C CA . THR A 1 509 ? 6.973 -38.123 -20.302 1.00 82.00 509 THR A CA 1
ATOM 4018 C C . THR A 1 509 ? 8.349 -38.490 -19.745 1.00 82.00 509 THR A C 1
ATOM 4020 O O . THR A 1 509 ? 8.928 -39.488 -20.166 1.00 82.00 509 THR A O 1
ATOM 4023 N N . THR A 1 510 ? 8.880 -37.681 -18.823 1.00 73.25 510 THR A N 1
ATOM 4024 C CA . THR A 1 510 ? 10.217 -37.856 -18.224 1.00 73.25 510 THR A CA 1
ATOM 4025 C C . THR A 1 510 ? 10.151 -38.414 -16.791 1.00 73.25 510 THR A C 1
ATOM 4027 O O . THR A 1 510 ? 11.186 -38.751 -16.215 1.00 73.25 510 THR A O 1
ATOM 4030 N N . THR A 1 511 ? 8.945 -38.526 -16.224 1.00 49.84 511 THR A N 1
ATOM 4031 C CA . THR A 1 511 ? 8.632 -39.276 -14.993 1.00 49.84 511 THR A CA 1
ATOM 4032 C C . THR A 1 511 ? 7.981 -40.601 -15.343 1.00 49.84 511 THR A C 1
ATOM 4034 O O . THR A 1 511 ? 8.225 -41.569 -14.588 1.00 49.84 511 THR A O 1
#

Foldseek 3Di:
DDDPFFFDPVVLVVQQQALVLLVLLCCVQANPQWDDDPVQQKIAAPALLGHHDHQKIAHCHDPRRQKIAGNCHVPDDGIDGSLSSQCRNVVDDSRVSSVVSCVSSVHDGDDDDDDDDPDDPDPPADPVFAFADVVVLVVFAVQCVVDVLNVVLCVVLVFDPVLCVLQSKGWDDWPPPPDDPLQTWGRWIWTFAQDQAFTGGRWIWTADDPPGTHNAPDPGTDTDDAKDKRKSGHCPQAQEEEEFQDDSLSSQVLVQCPPHPCNNHYIYIYISDNQGDRPLLQALVSLPRHPAAEQEYEQEPSSVVSSVVSLQSNLAKYFYFYQPDDRRDGNSNSVVVVDHVVVVVVSVVVTDIDGRDLQQAPFAAFPVPDDPDDDDDDAAALPQDDDRSKTKHKDKDKDKDWFFDFDADPVRDTDTDTDIDIDIAIWIAMQLLDIWGKDWDDDPPPDDPQRTWIATRRGHTHNDRDDCVVPDPDDPVLSVLLSVCSVVVHDSDDPPVVVVVVVVVVVVVVD

Secondary structure (DSSP, 8-state):
----PBP-HHHHHHHTTSHHHHHHHHHHHHGGG-EEETTTTEEEESBTTB-S-SSEEEE-SGGGTTEEEESS-TTS-SEEEHHHHHHHHHT--HHHHHHHHHHHHTPPPB------------------PPBPPHHHHHHHHHHHHT-HHHHHHHHTTT--HHHHHHTT-EEPPPBSTTS-TTTSBBS-EE-PPBPTBSPBBS---EE--TTT-BS-SSSSEE--SS--EEESSB-TT--EEEEESSHHHHHHHHHHHTTSSHHHHEEEEEESSSS---GGGGSHHHHTT-SEEEEE--SSHHHHHHHHHHHHHH-S-EEE-PPSSSTT--HHHHHHTT--HHHHHHHHHHPPEE---PPP-PPPPPGGGPPSS------B--TT-EETTEEEEEEEEEEEEEEEEEEE-TTS-EEEEEEEEEEEEEEEEETTS-EE--EEPP--TT--TTTS-EE-TTS-EESS---GGGT--S-HHHHHHHHHHHHTT--SS--HHHHHHHHHHHHHHH-

Sequence (511 aa):
MAGNGHYDADRIRQLLKSEGNIRRVIDDLYGPDAVYDARSKVITIADVLGGSGESCKIQLSGTYAGRFRDFNPGGTRESGDLIDAVMEVRRLSFPEALAHVGALLGEAPRLQSVETPKKPPASKTHDDLQPINPETLIRYQSLLDREPRAIAYLEGRGLNRGTIERFGLGIAPPYPHDAPKDRQTRFALTSPIVDRRGRFLGRMPKTTIPDLTTNPRDAKGWCHGNPQSYWDGKIGHKTRLFVTEGMKDLWRLSQEMQGTGLGSEMALLTSTHGSGIPEEWKDPEFWAPWDEVFLGQDADPAGQAMAQKCRRLAMRDVRRMRPPGVEGADWTDYFQSGARLTEFEALLAEAPRLEARIEEAKPDRPLDADDDGEYAIERININGAFQKGQLYYPFRVRRTETVEVLEHLPDGRRIKVPKKTHVLVTQIVRSDGDVLTPKEMPSPAGTADEDRIIALEDGTIITSIPRPEDYATWRTESINAYIAKVRENQEPHRPFGEIMADLLDHLRTTT

Radius of gyration: 31.37 Å; chains: 1; bounding box: 84×67×95 Å